Protein AF-A0AAD9QR28-F1 (afdb_monomer)

Solvent-accessible surface area (backbone atoms only — not comparable to full-atom values): 22036 Å² total; per-residue (Å²): 135,86,87,84,89,75,86,70,90,78,75,72,79,78,80,79,74,84,80,76,89,77,81,82,73,79,77,86,75,88,69,60,86,64,62,64,71,47,53,92,43,94,62,74,85,46,69,66,54,46,49,54,50,51,54,49,52,53,50,51,53,52,48,52,52,60,60,46,40,67,64,46,63,80,46,44,79,82,43,45,83,61,51,32,71,72,47,47,54,46,50,54,53,38,49,56,39,51,53,55,40,52,51,45,51,49,56,51,53,61,69,71,48,88,70,91,67,94,70,94,48,70,69,62,51,49,52,53,49,51,52,42,53,51,50,42,52,53,38,52,53,48,44,56,49,41,52,52,52,46,54,51,47,39,68,76,35,58,69,36,44,48,57,56,73,69,42,90,68,84,54,56,69,69,57,49,52,51,51,52,51,51,52,51,46,52,54,54,51,51,50,53,68,33,39,49,75,66,55,50,50,51,36,52,51,51,52,51,51,48,52,54,50,49,53,52,51,49,55,53,48,51,54,50,51,50,54,50,50,53,52,49,53,53,50,51,52,53,49,54,52,52,54,50,52,50,50,53,50,50,53,52,53,50,52,53,51,50,53,53,50,52,51,52,54,48,50,54,49,52,52,50,54,51,51,51,52,51,50,52,53,50,50,54,51,52,52,51,50,52,50,50,52,52,51,54,50,49,52,52,51,52,51,51,52,50,53,52,51,50,53,52,48,52,51,48,49,54,52,50,52,51,53,53,50,51,52,52,50,52,52,54,50,51,55,47,53,52,50,55,51,50,51,52,51,50,51,52,51,52,52,51,50,53,50,52,55,48,53,54,56,57,61,62,69,71,75,79,83,84,87,92,88,86,82,88,86,79,87,86,89,131

Mean predicted aligned error: 18.77 Å

Sequence (382 aa):
MAPIDSPRPSDILLRSGKQSPQHSQHRKGGLDPCKVLDPKRKTLQSLDAERIMTVFQEAVKRLEITTVLPKVLETLPRFSVVLGQELMTHMERHLRLQDRFTEVTSDLNTLVRPQKDESNQPELEQLREDMLKHRATIIAQGIKNSLRDILRCFKKNPKSTEAILSSNLMRNVENSLLMESLTSLITMMRERLLTTSFEQHEKMTYLSDVIKREKKTHSAKEKLQQKYNEAIQGKEAELLQKLTLEKQRKTLTEALKQTSLDSKVFKTRVTSYHEDILGCRKKIKEDRIKHRENETHLRKTDKAELAKLQALFEILEKQYNAIMEERRLQEEENARRQREEQEQTNAVTTIQAAWRAYQFRKAMAKKVKKDKKAEKKGKENK

Nearest PDB structures (foldseek):
  8to0-assembly1_F  TM=2.184E-01  e=8.699E+00  Mus musculus
  8to0-assembly1_E  TM=2.146E-01  e=8.699E+00  Mus musculus
  3ja6-assembly1_I  TM=2.064E-01  e=9.685E+00  Escherichia coli

Secondary structure (DSSP, 8-state):
-----PPPTTSGGGS-----------------TTTTTS-S-SS---HHHHHHHHHHHHHHHHHHHHHHHHHHHHTGGGGHHHHHHHHHHHHHHHHHHHHHHHHHHHHHHHHHS--------HHHHHHHHHHHHHHHHHHHHHHHHHHHHHHHHHHH-HHHHHHHHHS-----HHHHHHHHHHHHHHHHHHHHHHS-HHHHHHHHHHHHHHHHHHHHHHHHHHHHHHHHHHHHHHHHHHHHHHHHHHHHHHHHHHHHHHHHHHHHHHHHHHHHHHHHHHHHHHHHHHHHHHHHHHHHHHHHHHHHHHHHHHHHHHHHHHHHHHHHHHHHHHHHHHHHHHHHHHHHHHHHHHHHHHHHHHHHHHHHGGGSS-------------

Foldseek 3Di:
DDDDDDDDPPPPPPPDDDDDDPDPPDPPDDDPLCVLVFQPDPDQPDPVLVVVLVVLVLVLLLLLCVQLLVLCLVVVVVCDVLCDDQLSVLSVQLVVLVVVLVVLVVVLVVLVPDDPDPDPDVVVSVVVNVVSVVVNVVSVVVNVVSSVVNSVSCVVRVSSSCVSSPPPRDGDPVSVVVSVVSVVVSVVSSRVSSHDPVSVVSNVVSVVVVVVVVVVVVVVVVVVVVVVVVVVVVVVVVVVVVVVVVVVVVVVVVVVVVVVVVVVVVVVVVVVVVVVVVVVVVVVVVVVVVVVVVVVVVVVVVVVVVVVVVVVVVVVVVVVVVVVVVVVVVVVVVVVVVVVVVVVVVVVVVVVVVVVVVVVVVVVVVPPDDDDDDDDDDDDDD

Organism: Acropora cervicornis (NCBI:txid6130)

InterPro domains:
  IPR000048 IQ motif, EF-hand binding site [PF00612] (346-363)
  IPR042815 Dynein regulatory complex protein 10 [PTHR31598] (27-301)
  IPR060661 DRC9/10, N-terminal domain [PF27661] (48-196)

Radius of gyration: 90.08 Å; Cα contacts (8 Å, |Δi|>4): 93; chains: 1; bounding box: 133×57×273 Å

Structure (mmCIF, N/CA/C/O backbone):
data_AF-A0AAD9QR28-F1
#
_entry.id   AF-A0AAD9QR28-F1
#
loop_
_atom_site.group_PDB
_atom_site.id
_atom_site.type_symbol
_atom_site.label_atom_id
_atom_site.label_alt_id
_atom_site.label_comp_id
_atom_site.label_asym_id
_atom_site.label_entity_id
_atom_site.label_seq_id
_atom_site.pdbx_PDB_ins_code
_atom_site.Cartn_x
_atom_site.Cartn_y
_atom_site.Cartn_z
_atom_site.occupancy
_atom_site.B_iso_or_equiv
_atom_site.auth_seq_id
_atom_site.auth_comp_id
_atom_site.auth_asym_id
_atom_site.auth_atom_id
_atom_site.pdbx_PDB_model_num
ATOM 1 N N . MET A 1 1 ? -19.167 -38.855 12.439 1.00 39.34 1 MET A N 1
ATOM 2 C CA . MET A 1 1 ? -18.350 -37.782 11.835 1.00 39.34 1 MET A CA 1
ATOM 3 C C . MET A 1 1 ? -19.256 -36.978 10.914 1.00 39.34 1 MET A C 1
ATOM 5 O O . MET A 1 1 ? -19.993 -37.581 10.148 1.00 39.34 1 MET A O 1
ATOM 9 N N . ALA A 1 2 ? -19.271 -35.658 11.109 1.00 41.88 2 ALA A N 1
ATOM 10 C CA . ALA A 1 2 ? -19.969 -34.625 10.329 1.00 41.88 2 ALA A CA 1
ATOM 11 C C . ALA A 1 2 ? -19.434 -34.557 8.864 1.00 41.88 2 ALA A C 1
ATOM 13 O O . ALA A 1 2 ? -18.414 -35.209 8.624 1.00 41.88 2 ALA A O 1
ATOM 14 N N . PRO A 1 3 ? -20.003 -33.767 7.916 1.00 45.94 3 PRO A N 1
ATOM 15 C CA . PRO A 1 3 ? -20.915 -32.637 8.142 1.00 45.94 3 PRO A CA 1
ATOM 16 C C . PRO A 1 3 ? -22.126 -32.493 7.194 1.00 45.94 3 PRO A C 1
ATOM 18 O O . PRO A 1 3 ? -22.101 -32.855 6.023 1.00 45.94 3 PRO A O 1
ATOM 21 N N . ILE A 1 4 ? -23.177 -31.872 7.736 1.00 47.47 4 ILE A N 1
ATOM 22 C CA . ILE A 1 4 ? -24.288 -31.249 7.011 1.00 47.47 4 ILE A CA 1
ATOM 23 C C . ILE A 1 4 ? -24.060 -29.740 7.142 1.00 47.47 4 ILE A C 1
ATOM 25 O O . ILE A 1 4 ? -24.251 -29.186 8.224 1.00 47.47 4 ILE A O 1
ATOM 29 N N . ASP A 1 5 ? -23.606 -29.096 6.068 1.00 46.78 5 ASP A N 1
ATOM 30 C CA . ASP A 1 5 ? -23.518 -27.637 5.979 1.00 46.78 5 ASP A CA 1
ATOM 31 C C . ASP A 1 5 ? -24.856 -27.089 5.472 1.00 46.78 5 ASP A C 1
ATOM 33 O O . ASP A 1 5 ? -25.152 -27.086 4.277 1.00 46.78 5 ASP A O 1
ATOM 37 N N . SER A 1 6 ? -25.683 -26.633 6.409 1.00 52.75 6 SER A N 1
ATOM 38 C CA . SER A 1 6 ? -26.809 -25.746 6.115 1.00 52.75 6 SER A CA 1
ATOM 39 C C . SER A 1 6 ? -26.297 -24.301 6.002 1.00 52.75 6 SER A C 1
ATOM 41 O O . SER A 1 6 ? -25.536 -23.867 6.874 1.00 52.75 6 SER A O 1
ATOM 43 N N . PRO A 1 7 ? -26.714 -23.513 4.992 1.00 44.16 7 PRO A N 1
ATOM 44 C CA . PRO A 1 7 ? -26.247 -22.140 4.833 1.00 44.16 7 PRO A CA 1
ATOM 45 C C . PRO A 1 7 ? -26.741 -21.233 5.969 1.00 44.16 7 PRO A C 1
ATOM 47 O O . PRO A 1 7 ? -27.879 -21.341 6.432 1.00 44.16 7 PRO A O 1
ATOM 50 N N . ARG A 1 8 ? -25.872 -20.319 6.418 1.00 47.12 8 ARG A N 1
ATOM 51 C CA . ARG A 1 8 ? -26.146 -19.365 7.505 1.00 47.12 8 ARG A CA 1
ATOM 52 C C . ARG A 1 8 ? -27.171 -18.294 7.080 1.00 47.12 8 ARG A C 1
ATOM 54 O O . ARG A 1 8 ? -27.174 -17.885 5.922 1.00 47.12 8 ARG A O 1
ATOM 61 N N . PRO A 1 9 ? -27.976 -17.733 8.007 1.00 43.53 9 PRO A N 1
ATOM 62 C CA . PRO A 1 9 ? -29.034 -16.756 7.700 1.00 43.53 9 PRO A CA 1
ATOM 63 C C . PRO A 1 9 ? -28.541 -15.346 7.317 1.00 43.53 9 PRO A C 1
ATOM 65 O O . PRO A 1 9 ? -29.327 -14.401 7.313 1.00 43.53 9 PRO A O 1
ATOM 68 N N . SER A 1 10 ? -27.249 -15.170 7.035 1.00 45.41 10 SER A N 1
ATOM 69 C CA . SER A 1 10 ? -26.638 -13.878 6.700 1.00 45.41 10 SER A CA 1
ATOM 70 C C . SER A 1 10 ? -26.741 -13.506 5.215 1.00 45.41 10 SER A C 1
ATOM 72 O O . SER A 1 10 ? -26.551 -12.340 4.880 1.00 45.41 10 SER A O 1
ATOM 74 N N . ASP A 1 11 ? -27.117 -14.443 4.339 1.00 43.69 11 ASP A N 1
ATOM 75 C CA . ASP A 1 11 ? -27.087 -14.228 2.881 1.00 43.69 11 ASP A CA 1
ATOM 76 C C . ASP A 1 11 ? -28.424 -13.754 2.280 1.00 43.69 11 ASP A C 1
ATOM 78 O O . ASP A 1 11 ? -28.517 -13.463 1.088 1.00 43.69 11 ASP A O 1
ATOM 82 N N . ILE A 1 12 ? -29.478 -13.619 3.092 1.00 44.47 12 ILE A N 1
ATOM 83 C CA . ILE A 1 12 ? -30.834 -13.305 2.599 1.00 44.47 12 ILE A CA 1
ATOM 84 C C . ILE A 1 12 ? -31.119 -11.788 2.542 1.00 44.47 12 ILE A C 1
ATOM 86 O O . ILE A 1 12 ? -32.070 -11.363 1.887 1.00 44.47 12 ILE A O 1
ATOM 90 N N . LEU A 1 13 ? -30.274 -10.930 3.126 1.00 42.03 13 LEU A N 1
ATOM 91 C CA . LEU A 1 13 ? -30.538 -9.481 3.202 1.00 42.03 13 LEU A CA 1
ATOM 92 C C . LEU A 1 13 ? -29.828 -8.611 2.149 1.00 42.03 13 LEU A C 1
ATOM 94 O O . LEU A 1 13 ? -29.858 -7.388 2.251 1.00 42.03 13 LEU A O 1
ATOM 98 N N . LEU A 1 14 ? -29.255 -9.199 1.094 1.00 45.19 14 LEU A N 1
ATOM 99 C CA . LEU A 1 14 ? -28.677 -8.439 -0.030 1.00 45.19 14 LEU A CA 1
ATOM 100 C C . LEU A 1 14 ? -29.585 -8.346 -1.271 1.00 45.19 14 LEU A C 1
ATOM 102 O O . LEU A 1 14 ? -29.192 -7.747 -2.270 1.00 45.19 14 LEU A O 1
ATOM 106 N N . ARG A 1 15 ? -30.817 -8.879 -1.230 1.00 42.03 15 ARG A N 1
ATOM 107 C CA . ARG A 1 15 ? -31.704 -8.950 -2.412 1.00 42.03 15 ARG A CA 1
ATOM 108 C C . ARG A 1 15 ? -32.890 -7.977 -2.421 1.00 42.03 15 ARG A C 1
ATOM 110 O O . ARG A 1 15 ? -33.862 -8.204 -3.136 1.00 42.03 15 ARG A O 1
ATOM 117 N N . SER A 1 16 ? -32.836 -6.875 -1.677 1.00 40.41 16 SER A N 1
ATOM 118 C CA . SER A 1 16 ? -33.898 -5.857 -1.741 1.00 40.41 16 SER A CA 1
ATOM 119 C C . SER A 1 16 ? -33.384 -4.427 -1.584 1.00 40.41 16 SER A C 1
ATOM 121 O O . SER A 1 16 ? -33.884 -3.653 -0.772 1.00 40.41 16 SER A O 1
ATOM 123 N N . GLY A 1 17 ? -32.387 -4.057 -2.385 1.00 32.22 17 GLY A N 1
ATOM 124 C CA . GLY A 1 17 ? -32.052 -2.659 -2.643 1.00 32.22 17 GLY A CA 1
ATOM 125 C C . GLY A 1 17 ? -32.586 -2.253 -4.011 1.00 32.22 17 GLY A C 1
ATOM 126 O O . GLY A 1 17 ? -31.982 -2.590 -5.025 1.00 32.22 17 GLY A O 1
ATOM 127 N N . LYS A 1 18 ? -33.724 -1.549 -4.052 1.00 40.25 18 LYS A N 1
ATOM 128 C CA . LYS A 1 18 ? -34.204 -0.858 -5.258 1.00 40.25 18 LYS A CA 1
ATOM 129 C C . LYS A 1 18 ? -33.091 0.073 -5.749 1.00 40.25 18 LYS A C 1
ATOM 131 O O . LYS A 1 18 ? -32.771 1.054 -5.083 1.00 40.25 18 LYS A O 1
ATOM 136 N N . GLN A 1 19 ? -32.497 -0.245 -6.895 1.00 34.84 19 GLN A N 1
ATOM 137 C CA . GLN A 1 19 ? -31.575 0.647 -7.588 1.00 34.84 19 GLN A CA 1
ATOM 138 C C . GLN A 1 19 ? -32.382 1.824 -8.144 1.00 34.84 19 GLN A C 1
ATOM 140 O O . GLN A 1 19 ? -33.109 1.684 -9.126 1.00 34.84 19 GLN A O 1
ATOM 145 N N . SER A 1 20 ? -32.284 2.981 -7.491 1.00 31.11 20 SER A N 1
ATOM 146 C CA . SER A 1 20 ? -32.726 4.247 -8.074 1.00 31.11 20 SER A CA 1
ATOM 147 C C . SER A 1 20 ? -31.787 4.619 -9.230 1.00 31.11 20 SER A C 1
ATOM 149 O O . SER A 1 20 ? -30.568 4.617 -9.039 1.00 31.11 20 SER A O 1
ATOM 151 N N . PRO A 1 21 ? -32.309 4.956 -10.421 1.00 38.62 21 PRO A N 1
ATOM 152 C CA . PRO A 1 21 ? -31.491 5.246 -11.589 1.00 38.62 21 PRO A CA 1
ATOM 153 C C . PRO A 1 21 ? -30.964 6.680 -11.499 1.00 38.62 21 PRO A C 1
ATOM 155 O O . PRO A 1 21 ? -31.633 7.628 -11.903 1.00 38.62 21 PRO A O 1
ATOM 158 N N . GLN A 1 22 ? -29.754 6.864 -10.969 1.00 35.91 22 GLN A N 1
ATOM 159 C CA . GLN A 1 22 ? -29.045 8.135 -11.107 1.00 35.91 22 GLN A CA 1
ATOM 160 C C . GLN A 1 22 ? -28.063 8.080 -12.278 1.00 35.91 22 GLN A C 1
ATOM 162 O O . GLN A 1 22 ? -26.954 7.571 -12.185 1.00 35.91 22 GLN A O 1
ATOM 167 N N . HIS A 1 23 ? -28.536 8.639 -13.392 1.00 39.50 23 HIS A N 1
ATOM 168 C CA . HIS A 1 23 ? -27.782 9.520 -14.280 1.00 39.50 23 HIS A CA 1
ATOM 169 C C . HIS A 1 23 ? -26.353 9.090 -14.666 1.00 39.50 23 HIS A C 1
ATOM 171 O O . HIS A 1 23 ? -25.390 9.835 -14.507 1.00 39.50 23 HIS A O 1
ATOM 177 N N . SER A 1 24 ? -26.221 7.954 -15.353 1.00 38.16 24 SER A N 1
ATOM 178 C CA . SER A 1 24 ? -25.142 7.795 -16.335 1.00 38.16 24 SER A CA 1
ATOM 179 C C . SER A 1 24 ? -25.567 8.478 -17.641 1.00 38.16 24 SER A C 1
ATOM 181 O O . SER A 1 24 ? -25.955 7.824 -18.612 1.00 38.16 24 SER A O 1
ATOM 183 N N . GLN A 1 25 ? -25.564 9.816 -17.667 1.00 39.25 25 GLN A N 1
ATOM 184 C CA . GLN A 1 25 ? -25.655 10.508 -18.950 1.00 39.25 25 GLN A CA 1
ATOM 185 C C . GLN A 1 25 ? -24.416 10.167 -19.773 1.00 39.25 25 GLN A C 1
ATOM 187 O O . GLN A 1 25 ? -23.284 10.478 -19.409 1.00 39.25 25 GLN A O 1
ATOM 192 N N . HIS A 1 26 ? -24.683 9.493 -20.887 1.00 40.44 26 HIS A N 1
ATOM 193 C CA . HIS A 1 26 ? -23.817 9.336 -22.038 1.00 40.44 26 HIS A CA 1
ATOM 194 C C . HIS A 1 26 ? -22.796 10.470 -22.200 1.00 40.44 26 HIS A C 1
ATOM 196 O O . HIS A 1 26 ? -23.153 11.591 -22.554 1.00 40.44 26 HIS A O 1
ATOM 202 N N . ARG A 1 27 ? -21.507 10.129 -22.136 1.00 40.72 27 ARG A N 1
ATOM 203 C CA . ARG A 1 27 ? -20.563 10.677 -23.113 1.00 40.72 27 ARG A CA 1
ATOM 204 C C . ARG A 1 27 ? -20.396 9.649 -24.222 1.00 40.72 27 ARG A C 1
ATOM 206 O O . ARG A 1 27 ? -19.624 8.703 -24.113 1.00 40.72 27 ARG A O 1
ATOM 213 N N . LYS A 1 28 ? -21.195 9.823 -25.276 1.00 44.66 28 LYS A N 1
ATOM 214 C CA . LYS A 1 28 ? -20.945 9.232 -26.593 1.00 44.66 28 LYS A CA 1
ATOM 215 C C . LYS A 1 28 ? -19.626 9.814 -27.110 1.00 44.66 28 LYS A C 1
ATOM 217 O O . LYS A 1 28 ? -19.490 11.030 -27.185 1.00 44.66 28 LYS A O 1
ATOM 222 N N . GLY A 1 29 ? -18.673 8.940 -27.416 1.00 41.12 29 GLY A N 1
ATOM 223 C CA . GLY A 1 29 ? -17.323 9.299 -27.861 1.00 41.12 29 GLY A CA 1
ATOM 224 C C . GLY A 1 29 ? -16.275 8.399 -27.217 1.00 41.12 29 GLY A C 1
ATOM 225 O O . GLY A 1 29 ? -15.394 8.882 -26.515 1.00 41.12 29 GLY A O 1
ATOM 226 N N . GLY A 1 30 ? -16.422 7.082 -27.387 1.00 45.72 30 GLY A N 1
ATOM 227 C CA . GLY A 1 30 ? -15.502 6.077 -26.861 1.00 45.72 30 GLY A CA 1
ATOM 228 C C . GLY A 1 30 ? -14.180 6.080 -27.622 1.00 45.72 30 GLY A C 1
ATOM 229 O O . GLY A 1 30 ? -13.942 5.216 -28.460 1.00 45.72 30 GLY A O 1
ATOM 230 N N . LEU A 1 31 ? -13.324 7.056 -27.339 1.00 56.25 31 LEU A N 1
ATOM 231 C CA . LEU A 1 31 ? -11.892 6.867 -27.500 1.00 56.25 31 LEU A CA 1
ATOM 232 C C . LEU A 1 31 ? -11.405 6.182 -26.226 1.00 56.25 31 LEU A C 1
ATOM 234 O O . LEU A 1 31 ? -11.636 6.665 -25.120 1.00 56.25 31 LEU A O 1
ATOM 238 N N . ASP A 1 32 ? -10.808 5.011 -26.406 1.00 64.75 32 ASP A N 1
ATOM 239 C CA . ASP A 1 32 ? -10.147 4.256 -25.348 1.00 64.75 32 ASP A CA 1
ATOM 240 C C . ASP A 1 32 ? -9.206 5.198 -24.563 1.00 64.75 32 ASP A C 1
ATOM 242 O O . ASP A 1 32 ? -8.365 5.853 -25.192 1.00 64.75 32 ASP A O 1
ATOM 246 N N . PRO A 1 33 ? -9.355 5.320 -23.229 1.00 63.62 33 PRO A N 1
ATOM 247 C CA . PRO A 1 33 ? -8.593 6.254 -22.399 1.00 63.62 33 PRO A CA 1
ATOM 248 C C . PRO A 1 33 ? -7.074 6.161 -22.570 1.00 63.62 33 PRO A C 1
ATOM 250 O O . PRO A 1 33 ? -6.376 7.143 -22.312 1.00 63.62 33 PRO A O 1
ATOM 253 N N . CYS A 1 34 ? -6.569 5.002 -22.999 1.00 65.62 34 CYS A N 1
ATOM 254 C CA . CYS A 1 34 ? -5.149 4.762 -23.236 1.00 65.62 34 CYS A CA 1
ATOM 255 C C . CYS A 1 34 ? -4.693 5.175 -24.644 1.00 65.62 34 CYS A C 1
ATOM 257 O O . CYS A 1 34 ? -3.547 5.580 -24.806 1.00 65.62 34 CYS A O 1
ATOM 259 N N . LYS A 1 35 ? -5.587 5.205 -25.645 1.00 74.81 35 LYS A N 1
ATOM 260 C CA . LYS A 1 35 ? -5.240 5.582 -27.032 1.00 74.81 35 LYS A CA 1
ATOM 261 C C . LYS A 1 35 ? -4.819 7.042 -27.189 1.00 74.81 35 LYS A C 1
ATOM 263 O O . LYS A 1 35 ? -4.197 7.389 -28.185 1.00 74.81 35 LYS A O 1
ATOM 268 N N . VAL A 1 36 ? -5.157 7.902 -26.226 1.00 76.12 36 VAL A N 1
ATOM 269 C CA . VAL A 1 36 ? -4.686 9.299 -26.180 1.00 76.12 36 VAL A CA 1
ATOM 270 C C . VAL A 1 36 ? -3.180 9.365 -25.888 1.00 76.12 36 VAL A C 1
ATOM 272 O O . VAL A 1 36 ? -2.519 10.323 -26.281 1.00 76.12 36 VAL A O 1
ATOM 275 N N . LEU A 1 37 ? -2.630 8.346 -25.218 1.00 79.06 37 LEU A N 1
ATOM 276 C CA . LEU A 1 37 ? -1.218 8.267 -24.845 1.00 79.06 37 LEU A CA 1
ATOM 277 C C . LEU A 1 37 ? -0.352 7.605 -25.915 1.00 79.06 37 LEU A C 1
ATOM 279 O O . LEU A 1 37 ? 0.859 7.807 -25.908 1.00 79.06 37 LEU A O 1
ATOM 283 N N . ASP A 1 38 ? -0.945 6.884 -26.859 1.00 83.00 38 ASP A N 1
ATOM 284 C CA . ASP A 1 38 ? -0.205 6.289 -27.964 1.00 83.00 38 ASP A CA 1
ATOM 285 C C . ASP A 1 38 ? 0.135 7.345 -29.029 1.00 83.00 38 ASP A C 1
ATOM 287 O O . ASP A 1 38 ? -0.660 8.255 -29.293 1.00 83.00 38 ASP A O 1
ATOM 291 N N . PRO A 1 39 ? 1.311 7.264 -29.677 1.00 83.12 39 PRO A N 1
ATOM 292 C CA . PRO A 1 39 ? 1.574 8.054 -30.872 1.00 83.12 39 PRO A CA 1
ATOM 293 C C . PRO A 1 39 ? 0.496 7.786 -31.930 1.00 83.12 39 PRO A C 1
ATOM 295 O O . PRO A 1 39 ? 0.204 6.634 -32.261 1.00 83.12 39 PRO A O 1
ATOM 298 N N . LYS A 1 40 ? -0.073 8.846 -32.518 1.00 82.81 40 LYS A N 1
ATOM 299 C CA . LYS A 1 40 ? -1.102 8.699 -33.567 1.00 82.81 40 LYS A CA 1
ATOM 300 C C . LYS A 1 40 ? -0.520 8.054 -34.832 1.00 82.81 40 LYS A C 1
ATOM 302 O O . LYS A 1 40 ? -1.234 7.404 -35.597 1.00 82.81 40 LYS A O 1
ATOM 307 N N . ARG A 1 41 ? 0.789 8.223 -35.052 1.00 83.94 41 ARG A N 1
ATOM 308 C CA . ARG A 1 41 ? 1.546 7.660 -36.177 1.00 83.94 41 ARG A CA 1
ATOM 309 C C . ARG A 1 41 ? 2.248 6.371 -35.761 1.00 83.94 41 ARG A C 1
ATOM 311 O O . ARG A 1 41 ? 2.853 6.303 -34.698 1.00 83.94 41 ARG A O 1
ATOM 318 N N . LYS A 1 42 ? 2.230 5.364 -36.639 1.00 84.31 42 LYS A N 1
ATOM 319 C CA . LYS A 1 42 ? 2.916 4.072 -36.421 1.00 84.31 42 LYS A CA 1
ATOM 320 C C . LYS A 1 42 ? 4.276 3.973 -37.120 1.00 84.31 42 LYS A C 1
ATOM 322 O O . LYS A 1 42 ? 5.087 3.111 -36.774 1.00 84.31 42 LYS A O 1
ATOM 327 N N . THR A 1 43 ? 4.521 4.843 -38.097 1.00 84.50 43 THR A N 1
ATOM 328 C CA . THR A 1 43 ? 5.736 4.873 -38.915 1.00 84.50 43 THR A CA 1
ATOM 329 C C . THR A 1 43 ? 6.379 6.254 -38.881 1.00 84.50 43 THR A C 1
ATOM 331 O O . THR A 1 43 ? 5.697 7.278 -38.776 1.00 84.50 43 THR A O 1
ATOM 334 N N . LEU A 1 44 ? 7.711 6.270 -38.940 1.00 86.12 44 LEU A N 1
ATOM 335 C CA . LEU A 1 44 ? 8.485 7.496 -39.082 1.00 86.12 44 LEU A CA 1
ATOM 336 C C . LEU A 1 44 ? 8.279 8.001 -40.515 1.00 86.12 44 LEU A C 1
ATOM 338 O O . LEU A 1 44 ? 8.366 7.222 -41.450 1.00 86.12 44 LEU A O 1
ATOM 342 N N . GLN A 1 45 ? 7.927 9.275 -40.678 1.00 83.81 45 GLN A N 1
ATOM 343 C CA . GLN A 1 45 ? 7.739 9.894 -42.003 1.00 83.81 45 GLN A CA 1
ATOM 344 C C . GLN A 1 45 ? 8.860 10.880 -42.350 1.00 83.81 45 GLN A C 1
ATOM 346 O O . GLN A 1 45 ? 8.967 11.328 -43.486 1.00 83.81 45 GLN A O 1
ATOM 351 N N . SER A 1 46 ? 9.673 11.256 -41.360 1.00 88.25 46 SER A N 1
ATOM 352 C CA . SER A 1 46 ? 10.823 12.133 -41.555 1.00 88.25 46 SER A CA 1
ATOM 353 C C . SER A 1 46 ? 12.057 11.294 -41.858 1.00 88.25 46 SER A C 1
ATOM 355 O O . SER A 1 46 ? 12.415 10.420 -41.066 1.00 88.25 46 SER A O 1
ATOM 357 N N . LEU A 1 47 ? 12.737 11.618 -42.961 1.00 89.94 47 LEU A N 1
ATOM 358 C CA . LEU A 1 47 ? 14.005 10.992 -43.340 1.00 89.94 47 LEU A CA 1
ATOM 359 C C . LEU A 1 47 ? 15.066 11.145 -42.243 1.00 89.94 47 LEU A C 1
ATOM 361 O O . LEU A 1 47 ? 15.848 10.227 -42.011 1.00 89.94 47 LEU A O 1
ATOM 365 N N . ASP A 1 48 ? 15.079 12.271 -41.527 1.00 89.62 48 ASP A N 1
ATOM 366 C CA . ASP A 1 48 ? 16.021 12.482 -40.425 1.00 89.62 48 ASP A CA 1
ATOM 367 C C . ASP A 1 48 ? 15.697 11.583 -39.230 1.00 89.62 48 ASP A C 1
ATOM 369 O O . ASP A 1 48 ? 16.598 10.995 -38.636 1.00 89.62 48 ASP A O 1
ATOM 373 N N . ALA A 1 49 ? 14.412 11.396 -38.916 1.00 90.12 49 ALA A N 1
ATOM 374 C CA . ALA A 1 49 ? 13.990 10.489 -37.851 1.00 90.12 49 ALA A CA 1
ATOM 375 C C . ALA A 1 49 ? 14.314 9.023 -38.188 1.00 90.12 49 ALA A C 1
ATOM 377 O O . ALA A 1 49 ? 14.796 8.283 -37.328 1.00 90.12 49 ALA A O 1
ATOM 378 N N . GLU A 1 50 ? 14.103 8.612 -39.441 1.00 91.50 50 GLU A N 1
ATOM 379 C CA . GLU A 1 50 ? 14.492 7.286 -39.933 1.00 91.50 50 GLU A CA 1
ATOM 380 C C . GLU A 1 50 ? 16.009 7.075 -39.868 1.00 91.50 50 GLU A C 1
ATOM 382 O O . GLU A 1 50 ? 16.465 6.027 -39.406 1.00 91.50 50 GLU A O 1
ATOM 387 N N . ARG A 1 51 ? 16.803 8.079 -40.265 1.00 93.75 51 ARG A N 1
ATOM 388 C CA . ARG A 1 51 ? 18.271 8.042 -40.173 1.00 93.75 51 ARG A CA 1
ATOM 389 C C . ARG A 1 51 ? 18.742 7.921 -38.729 1.00 93.75 51 ARG A C 1
ATOM 391 O O . ARG A 1 51 ? 19.558 7.048 -38.445 1.00 93.75 51 ARG A O 1
ATOM 398 N N . ILE A 1 52 ? 18.212 8.743 -37.820 1.00 93.25 52 ILE A N 1
ATOM 399 C CA . ILE A 1 52 ? 18.538 8.693 -36.386 1.00 93.25 52 ILE A CA 1
ATOM 400 C C . ILE A 1 52 ? 18.244 7.298 -35.826 1.00 93.25 52 ILE A C 1
ATOM 402 O O . ILE A 1 52 ? 19.111 6.695 -35.192 1.00 93.25 52 ILE A O 1
ATOM 406 N N . MET A 1 53 ? 17.054 6.757 -36.102 1.00 93.31 53 MET A N 1
ATOM 407 C CA . MET A 1 53 ? 16.658 5.433 -35.624 1.00 93.31 53 MET A CA 1
ATOM 408 C C . MET A 1 53 ? 17.551 4.327 -36.196 1.00 93.31 53 MET A C 1
ATOM 410 O O . MET A 1 53 ? 18.019 3.470 -35.452 1.00 93.31 53 MET A O 1
ATOM 414 N N . THR A 1 54 ? 17.846 4.374 -37.496 1.00 93.94 54 THR A N 1
ATOM 415 C CA . THR A 1 54 ? 18.685 3.373 -38.172 1.00 93.94 54 THR A CA 1
ATOM 416 C C . THR A 1 54 ? 20.117 3.387 -37.640 1.00 93.94 54 THR A C 1
ATOM 418 O O . THR A 1 54 ? 20.677 2.331 -37.350 1.00 93.94 54 THR A O 1
ATOM 421 N N . VAL A 1 55 ? 20.714 4.573 -37.473 1.00 94.25 55 VAL A N 1
ATOM 422 C CA . VAL A 1 55 ? 22.067 4.718 -36.912 1.00 94.25 55 VAL A CA 1
ATOM 423 C C . VAL A 1 55 ? 22.110 4.199 -35.478 1.00 94.25 55 VAL A C 1
ATOM 425 O O . VAL A 1 55 ? 23.048 3.489 -35.117 1.00 94.25 55 VAL A O 1
ATOM 428 N N . PHE A 1 56 ? 21.091 4.509 -34.674 1.00 93.88 56 PHE A N 1
ATOM 429 C CA . PHE A 1 56 ? 21.026 4.062 -33.288 1.00 93.88 56 PHE A CA 1
ATOM 430 C C . PHE A 1 56 ? 20.851 2.541 -33.178 1.00 93.88 56 PHE A C 1
ATOM 432 O O . PHE A 1 56 ? 21.601 1.890 -32.456 1.00 93.88 56 PHE A O 1
ATOM 439 N N . GLN A 1 57 ? 19.941 1.948 -33.953 1.00 93.44 57 GLN A N 1
ATOM 440 C CA . GLN A 1 57 ? 19.747 0.495 -33.998 1.00 93.44 57 GLN A CA 1
ATOM 441 C C . GLN A 1 57 ? 21.003 -0.245 -34.477 1.00 93.44 57 GLN A C 1
ATOM 443 O O . GLN A 1 57 ? 21.388 -1.253 -33.889 1.00 93.44 57 GLN A O 1
ATOM 448 N N . GLU A 1 58 ? 21.685 0.270 -35.503 1.00 92.31 58 GLU A N 1
ATOM 449 C CA . GLU A 1 58 ? 22.963 -0.274 -35.973 1.00 92.31 58 GLU A CA 1
ATOM 450 C C . GLU A 1 58 ? 24.054 -0.170 -34.893 1.00 92.31 58 GLU A C 1
ATOM 452 O O . GLU A 1 58 ? 24.846 -1.099 -34.725 1.00 92.31 58 GLU A O 1
ATOM 457 N N . ALA A 1 59 ? 24.101 0.931 -34.136 1.00 92.94 59 ALA A N 1
ATOM 458 C CA . ALA A 1 59 ? 25.044 1.098 -33.032 1.00 92.94 59 ALA A CA 1
ATOM 459 C C . ALA A 1 59 ? 24.779 0.096 -31.897 1.00 92.94 59 ALA A C 1
ATOM 461 O O . ALA A 1 59 ? 25.715 -0.563 -31.442 1.00 92.94 59 ALA A O 1
ATOM 462 N N . VAL A 1 60 ? 23.514 -0.077 -31.497 1.00 92.94 60 VAL A N 1
ATOM 463 C CA . VAL A 1 60 ? 23.112 -1.068 -30.486 1.00 92.94 60 VAL A CA 1
ATOM 464 C C . VAL A 1 60 ? 23.437 -2.484 -30.957 1.00 92.94 60 VAL A C 1
ATOM 466 O O . VAL A 1 60 ? 24.017 -3.249 -30.196 1.00 92.94 60 VAL A O 1
ATOM 469 N N . LYS A 1 61 ? 23.188 -2.820 -32.229 1.00 91.25 61 LYS A N 1
ATOM 470 C CA . LYS A 1 61 ? 23.528 -4.136 -32.795 1.00 91.25 61 LYS A CA 1
ATOM 471 C C . LYS A 1 61 ? 25.035 -4.417 -32.785 1.00 91.25 61 LYS A C 1
ATOM 473 O O . LYS A 1 61 ? 25.461 -5.530 -32.483 1.00 91.25 61 LYS A O 1
ATOM 478 N N . ARG A 1 62 ? 25.872 -3.417 -33.085 1.00 92.44 62 ARG A N 1
ATOM 479 C CA . ARG A 1 62 ? 27.340 -3.548 -32.983 1.00 92.44 62 ARG A CA 1
ATOM 480 C C . ARG A 1 62 ? 27.798 -3.744 -31.548 1.00 92.44 62 ARG A C 1
ATOM 482 O O . ARG A 1 62 ? 28.706 -4.542 -31.308 1.00 92.44 62 ARG A O 1
ATOM 489 N N . LEU A 1 63 ? 27.193 -3.018 -30.611 1.00 91.81 63 LEU A N 1
ATOM 490 C CA . LEU A 1 63 ? 27.486 -3.184 -29.196 1.00 91.81 63 LEU A CA 1
ATOM 491 C C . LEU A 1 63 ? 27.073 -4.576 -28.723 1.00 91.81 63 LEU A C 1
ATOM 493 O O . LEU A 1 63 ? 27.852 -5.239 -28.051 1.00 91.81 63 LEU A O 1
ATOM 497 N N . GLU A 1 64 ? 25.915 -5.059 -29.161 1.00 90.75 64 GLU A N 1
ATOM 498 C CA . GLU A 1 64 ? 25.427 -6.389 -28.826 1.00 90.75 64 GLU A CA 1
ATOM 499 C C . GLU A 1 64 ? 26.435 -7.474 -29.219 1.00 90.75 64 GLU A C 1
ATOM 501 O O . GLU A 1 64 ? 26.860 -8.259 -28.371 1.00 90.75 64 GLU A O 1
ATOM 506 N N . ILE A 1 65 ? 26.915 -7.439 -30.466 1.00 91.19 65 ILE A N 1
ATOM 507 C CA . ILE A 1 65 ? 27.973 -8.338 -30.945 1.00 91.19 65 ILE A CA 1
ATOM 508 C C . ILE A 1 65 ? 29.235 -8.193 -30.086 1.00 91.19 65 ILE A C 1
ATOM 510 O O . ILE A 1 65 ? 29.794 -9.191 -29.639 1.00 91.19 65 ILE A O 1
ATOM 514 N N . THR A 1 66 ? 29.672 -6.959 -29.821 1.00 91.19 66 THR A N 1
ATOM 515 C CA . THR A 1 66 ? 30.902 -6.676 -29.061 1.00 91.19 66 THR A CA 1
ATOM 516 C C . THR A 1 66 ? 30.828 -7.199 -27.623 1.00 91.19 66 THR A C 1
ATOM 518 O O . THR A 1 66 ? 31.820 -7.700 -27.109 1.00 91.19 66 THR A O 1
ATOM 521 N N . THR A 1 67 ? 29.660 -7.134 -26.978 1.00 90.50 67 THR A N 1
ATOM 522 C CA . THR A 1 67 ? 29.473 -7.613 -25.595 1.00 90.50 67 THR A CA 1
ATOM 523 C C . THR A 1 67 ? 29.475 -9.135 -25.472 1.00 90.50 67 THR A C 1
ATOM 525 O O . THR A 1 67 ? 29.850 -9.660 -24.426 1.00 90.50 67 THR A O 1
ATOM 528 N N . VAL A 1 68 ? 29.066 -9.844 -26.528 1.00 89.75 68 VAL A N 1
ATOM 529 C CA . VAL A 1 68 ? 29.042 -11.314 -26.587 1.00 89.75 68 VAL A CA 1
ATOM 530 C C . VAL A 1 68 ? 30.383 -11.872 -27.087 1.00 89.75 68 VAL A C 1
ATOM 532 O O . VAL A 1 68 ? 30.754 -13.000 -26.758 1.00 89.75 68 VAL A O 1
ATOM 535 N N . LEU A 1 69 ? 31.146 -11.062 -27.828 1.00 90.31 69 LEU A N 1
ATOM 536 C CA . LEU A 1 69 ? 32.393 -11.442 -28.488 1.00 90.31 69 LEU A CA 1
ATOM 537 C C . LEU A 1 69 ? 33.429 -12.124 -27.574 1.00 90.31 69 LEU A C 1
ATOM 539 O O . LEU A 1 69 ? 33.943 -13.156 -27.999 1.00 90.31 69 LEU A O 1
ATOM 543 N N . PRO A 1 70 ? 33.723 -11.656 -26.340 1.00 89.88 70 PRO A N 1
ATOM 544 C CA . PRO A 1 70 ? 34.694 -12.332 -25.476 1.00 89.88 70 PRO A CA 1
ATOM 545 C C . PRO A 1 70 ? 34.340 -13.802 -25.229 1.00 89.88 70 PRO A C 1
ATOM 547 O O . PRO A 1 70 ? 35.190 -14.680 -25.352 1.00 89.88 70 PRO A O 1
ATOM 550 N N . LYS A 1 71 ? 33.056 -14.098 -24.989 1.00 88.94 71 LYS A N 1
ATOM 551 C CA . LYS A 1 71 ? 32.607 -15.469 -24.719 1.00 88.94 71 LYS A CA 1
ATOM 552 C C . LYS A 1 71 ? 32.608 -16.352 -25.968 1.00 88.94 71 LYS A C 1
ATOM 554 O O . LYS A 1 71 ? 32.839 -17.560 -25.887 1.00 88.94 71 LYS A O 1
ATOM 559 N N . VAL A 1 72 ? 32.371 -15.746 -27.128 1.00 90.00 72 VAL A N 1
ATOM 560 C CA . VAL A 1 72 ? 32.497 -16.420 -28.427 1.00 90.00 72 VAL A CA 1
ATOM 561 C C . VAL A 1 72 ? 33.951 -16.781 -28.697 1.00 90.00 72 VAL A C 1
ATOM 563 O O . VAL A 1 72 ? 34.212 -17.894 -29.137 1.00 90.00 72 VAL A O 1
ATOM 566 N N . LEU A 1 73 ? 34.892 -15.879 -28.402 1.00 89.94 73 LEU A N 1
ATOM 567 C CA . LEU A 1 73 ? 36.324 -16.117 -28.593 1.00 89.94 73 LEU A CA 1
ATOM 568 C C . LEU A 1 73 ? 36.838 -17.263 -27.708 1.00 89.94 73 LEU A C 1
ATOM 570 O O . LEU A 1 73 ? 37.584 -18.105 -28.198 1.00 89.94 73 LEU A O 1
ATOM 574 N N . GLU A 1 74 ? 36.368 -17.376 -26.460 1.00 88.25 74 GLU A N 1
ATOM 575 C CA . GLU A 1 74 ? 36.686 -18.518 -25.581 1.00 88.25 74 GLU A CA 1
ATOM 576 C C . GLU A 1 74 ? 36.213 -19.871 -26.143 1.00 88.25 74 GLU A C 1
ATOM 578 O O . GLU A 1 74 ? 36.783 -20.916 -25.839 1.00 88.25 74 GLU A O 1
ATOM 583 N N . THR A 1 75 ? 35.153 -19.871 -26.955 1.00 87.94 75 THR A N 1
ATOM 584 C CA . THR A 1 75 ? 34.532 -21.085 -27.508 1.00 87.94 75 THR A CA 1
ATOM 585 C C . THR A 1 75 ? 34.527 -21.086 -29.036 1.00 87.94 75 THR A C 1
ATOM 587 O O . THR A 1 75 ? 33.648 -21.672 -29.670 1.00 87.94 75 THR A O 1
ATOM 590 N N . LEU A 1 76 ? 35.541 -20.460 -29.641 1.00 87.88 76 LEU A N 1
ATOM 591 C CA . LEU A 1 76 ? 35.610 -20.190 -31.078 1.00 87.88 76 LEU A CA 1
ATOM 592 C C . LEU A 1 76 ? 35.405 -21.433 -31.974 1.00 87.88 76 LEU A C 1
ATOM 594 O O . LEU A 1 76 ? 34.625 -21.338 -32.928 1.00 87.88 76 LEU A O 1
ATOM 598 N N . PRO A 1 77 ? 35.981 -22.621 -31.674 1.00 88.44 77 PRO A N 1
ATOM 599 C CA . PRO A 1 77 ? 35.804 -23.809 -32.516 1.00 88.44 77 PRO A CA 1
ATOM 600 C C . PRO A 1 77 ? 34.343 -24.253 -32.667 1.00 88.44 77 PRO A C 1
ATOM 602 O O . PRO A 1 77 ? 33.960 -24.756 -33.725 1.00 88.44 77 PRO A O 1
ATOM 605 N N . ARG A 1 78 ? 33.504 -24.014 -31.646 1.00 88.50 78 ARG A N 1
ATOM 606 C CA . ARG A 1 78 ? 32.075 -24.373 -31.642 1.00 88.50 78 ARG A CA 1
ATOM 607 C C . ARG A 1 78 ? 31.291 -23.649 -32.735 1.00 88.50 78 ARG A C 1
ATOM 609 O O . ARG A 1 78 ? 30.298 -24.176 -33.228 1.00 88.50 78 ARG A O 1
ATOM 616 N N . PHE A 1 79 ? 31.730 -22.451 -33.107 1.00 87.56 79 PHE A N 1
ATOM 617 C CA . PHE A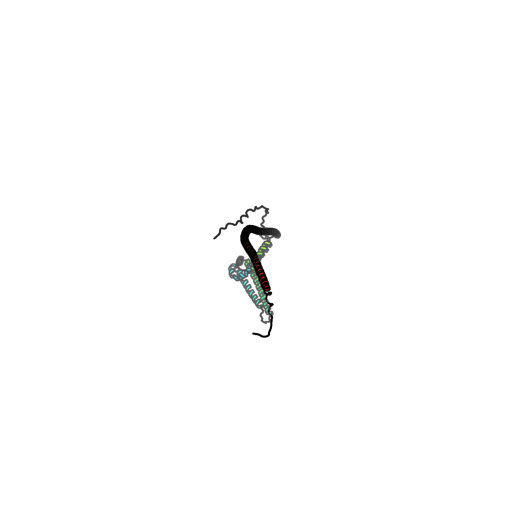 1 79 ? 31.043 -21.602 -34.075 1.00 87.56 79 PHE A CA 1
ATOM 618 C C . PHE A 1 79 ? 31.663 -21.663 -35.478 1.00 87.56 79 PHE A C 1
ATOM 620 O O . PHE A 1 79 ? 31.135 -21.036 -36.389 1.00 87.56 79 PHE A O 1
ATOM 627 N N . SER A 1 80 ? 32.728 -22.444 -35.683 1.00 86.31 80 SER A N 1
ATOM 628 C CA . SER A 1 80 ? 33.501 -22.522 -36.937 1.00 86.31 80 SER A CA 1
ATOM 629 C C . SER A 1 80 ? 32.655 -22.625 -38.212 1.00 86.31 80 SER A C 1
ATOM 631 O O . SER A 1 80 ? 32.850 -21.849 -39.148 1.00 86.31 80 SER A O 1
ATOM 633 N N . VAL A 1 81 ? 31.660 -23.516 -38.225 1.00 87.00 81 VAL A N 1
ATOM 634 C CA . VAL A 1 81 ? 30.747 -23.716 -39.366 1.00 87.00 81 VAL A CA 1
ATOM 635 C C . VAL A 1 81 ? 29.886 -22.481 -39.630 1.00 87.00 81 VAL A C 1
ATOM 637 O O . VAL A 1 81 ? 29.670 -22.099 -40.777 1.00 87.00 81 VAL A O 1
ATOM 640 N N . VAL A 1 82 ? 29.390 -21.847 -38.569 1.00 87.38 82 VAL A N 1
ATOM 641 C CA . VAL A 1 82 ? 28.451 -20.728 -38.673 1.00 87.38 82 VAL A CA 1
ATOM 642 C C . VAL A 1 82 ? 29.168 -19.416 -38.979 1.00 87.38 82 VAL A C 1
ATOM 644 O O . VAL A 1 82 ? 28.617 -18.565 -39.675 1.00 87.38 82 VAL A O 1
ATOM 647 N N . LEU A 1 83 ? 30.394 -19.243 -38.488 1.00 88.19 83 LEU A N 1
ATOM 648 C CA . LEU A 1 83 ? 31.222 -18.069 -38.763 1.00 88.19 83 LEU A CA 1
ATOM 649 C C . LEU A 1 83 ? 31.807 -18.109 -40.179 1.00 88.19 83 LEU A C 1
ATOM 651 O O . LEU A 1 83 ? 31.930 -17.068 -40.822 1.00 88.19 83 LEU A O 1
ATOM 655 N N . GLY A 1 84 ? 32.133 -19.303 -40.675 1.00 90.44 84 GLY A N 1
ATOM 656 C CA . GLY A 1 84 ? 32.826 -19.477 -41.946 1.00 90.44 84 GLY A CA 1
ATOM 657 C C . GLY A 1 84 ? 34.292 -19.027 -41.889 1.00 90.44 84 GLY A C 1
ATOM 658 O O . GLY A 1 84 ? 34.756 -18.425 -40.919 1.00 90.44 84 GLY A O 1
ATOM 659 N N . GLN A 1 85 ? 35.039 -19.317 -42.957 1.00 90.38 85 GLN A N 1
ATOM 660 C CA . GLN A 1 85 ? 36.500 -19.173 -42.975 1.00 90.38 85 GLN A CA 1
ATOM 661 C C . GLN A 1 85 ? 36.991 -17.722 -42.817 1.00 90.38 85 GLN A C 1
ATOM 663 O O . GLN A 1 85 ? 37.958 -17.475 -42.095 1.00 90.38 85 GLN A O 1
ATOM 668 N N . GLU A 1 86 ? 36.336 -16.755 -43.472 1.00 91.19 86 GLU A N 1
ATOM 669 C CA . GLU A 1 86 ? 36.720 -15.331 -43.422 1.00 91.19 86 GLU A CA 1
ATOM 670 C C . GLU A 1 86 ? 36.630 -14.794 -41.985 1.00 91.19 86 GLU A C 1
ATOM 672 O O . GLU A 1 86 ? 37.592 -14.236 -41.456 1.00 91.19 86 GLU A O 1
ATOM 677 N N . LEU A 1 87 ? 35.500 -15.031 -41.312 1.00 92.00 87 LEU A N 1
ATOM 678 C CA . LEU A 1 87 ? 35.272 -14.539 -39.958 1.00 92.00 87 LEU A CA 1
ATOM 679 C C . LEU A 1 87 ? 36.148 -15.273 -38.936 1.00 92.00 87 LEU A C 1
ATOM 681 O O . LEU A 1 87 ? 36.725 -14.615 -38.076 1.00 92.00 87 LEU A O 1
ATOM 685 N N . MET A 1 88 ? 36.328 -16.593 -39.072 1.00 93.00 88 MET A N 1
ATOM 686 C CA . MET A 1 88 ? 37.267 -17.369 -38.247 1.00 93.00 88 MET A CA 1
ATOM 687 C C . MET A 1 88 ? 38.691 -16.807 -38.318 1.00 93.00 88 MET A C 1
ATOM 689 O O . MET A 1 88 ? 39.308 -16.553 -37.285 1.00 93.00 88 MET A O 1
ATOM 693 N N . THR A 1 89 ? 39.176 -16.494 -39.523 1.00 93.81 89 THR A N 1
ATOM 694 C CA . THR A 1 89 ? 40.515 -15.916 -39.725 1.00 93.81 89 THR A CA 1
ATOM 695 C C . THR A 1 89 ? 40.669 -14.568 -39.007 1.00 93.81 89 THR A C 1
ATOM 697 O O . THR A 1 89 ? 41.698 -14.291 -38.381 1.00 93.81 89 THR A O 1
ATOM 700 N N . HIS A 1 90 ? 39.638 -13.718 -39.063 1.00 94.62 90 HIS A N 1
ATOM 701 C CA . HIS A 1 90 ? 39.628 -12.439 -38.352 1.00 94.62 90 HIS A CA 1
ATOM 702 C C . HIS A 1 90 ? 39.569 -12.607 -36.824 1.00 94.62 90 HIS A C 1
ATOM 704 O O . HIS A 1 90 ? 40.258 -11.867 -36.119 1.00 94.62 90 HIS A O 1
ATOM 710 N N . MET A 1 91 ? 38.813 -13.587 -36.316 1.00 94.19 91 MET A N 1
ATOM 711 C CA . MET A 1 91 ? 38.725 -13.911 -34.884 1.00 94.19 91 MET A CA 1
ATOM 712 C C . MET A 1 91 ? 40.055 -14.418 -34.324 1.00 94.19 91 MET A C 1
ATOM 714 O O . MET A 1 91 ? 40.526 -13.915 -33.310 1.00 94.19 91 MET A O 1
ATOM 718 N N . GLU A 1 92 ? 40.714 -15.346 -35.017 1.00 94.38 92 GLU A N 1
ATOM 719 C CA . GLU A 1 92 ? 42.028 -15.867 -34.619 1.00 94.38 92 GLU A CA 1
ATOM 720 C C . GLU A 1 92 ? 43.105 -14.781 -34.645 1.00 94.38 92 GLU A C 1
ATOM 722 O O . GLU A 1 92 ? 43.964 -14.704 -33.767 1.00 94.38 92 GLU A O 1
ATOM 727 N N . ARG A 1 93 ? 43.067 -13.898 -35.652 1.00 95.00 93 ARG A N 1
ATOM 728 C CA . ARG A 1 93 ? 43.958 -12.734 -35.695 1.00 95.00 93 ARG A CA 1
ATOM 729 C C . ARG A 1 93 ? 43.704 -11.790 -34.521 1.00 95.00 93 ARG A C 1
ATOM 731 O O . ARG A 1 93 ? 44.668 -11.247 -33.988 1.00 95.00 93 ARG A O 1
ATOM 738 N N . HIS A 1 94 ? 42.445 -11.576 -34.147 1.00 96.12 94 HIS A N 1
ATOM 739 C CA . HIS A 1 94 ? 42.089 -10.753 -32.996 1.00 96.12 94 HIS A CA 1
ATOM 740 C C . HIS A 1 94 ? 42.590 -11.371 -31.689 1.00 96.12 94 HIS A C 1
ATOM 742 O O . HIS A 1 94 ? 43.202 -10.657 -30.901 1.00 96.12 94 HIS A O 1
ATOM 748 N N . LEU A 1 95 ? 42.435 -12.685 -31.510 1.00 95.25 95 LEU A N 1
ATOM 749 C CA . LEU A 1 95 ? 42.947 -13.407 -30.344 1.00 95.25 95 LEU A CA 1
ATOM 750 C C . LEU A 1 95 ? 44.473 -13.274 -30.227 1.00 95.25 95 LEU A C 1
ATOM 752 O O . LEU A 1 95 ? 44.967 -12.805 -29.211 1.00 95.25 95 LEU A O 1
ATOM 756 N N . ARG A 1 96 ? 45.215 -13.495 -31.322 1.00 95.50 96 ARG A N 1
ATOM 757 C CA . ARG A 1 96 ? 46.677 -13.278 -31.348 1.00 95.50 96 ARG A CA 1
ATOM 758 C C . ARG A 1 96 ? 47.088 -11.852 -30.965 1.00 95.50 96 ARG A C 1
ATOM 760 O O . ARG A 1 96 ? 48.168 -11.643 -30.419 1.00 95.50 96 ARG A O 1
ATOM 767 N N . LEU A 1 97 ? 46.279 -10.847 -31.308 1.00 95.38 97 LEU A N 1
ATOM 768 C CA . LEU A 1 97 ? 46.535 -9.461 -30.906 1.00 95.38 97 LEU A CA 1
ATOM 769 C C . LEU A 1 97 ? 46.235 -9.236 -29.420 1.00 95.38 97 LEU A C 1
ATOM 771 O O . LEU A 1 97 ? 46.975 -8.488 -28.785 1.00 95.38 97 LEU A O 1
ATOM 775 N N . GLN A 1 98 ? 45.190 -9.872 -28.881 1.00 94.44 98 GLN A N 1
ATOM 776 C CA . GLN A 1 98 ? 44.885 -9.857 -27.449 1.00 94.44 98 GLN A CA 1
ATOM 777 C C . GLN A 1 98 ? 46.014 -10.507 -26.645 1.00 94.44 98 GLN A C 1
ATOM 779 O O . GLN A 1 98 ? 46.528 -9.864 -25.735 1.00 94.44 98 GLN A O 1
ATOM 784 N N . ASP A 1 99 ? 46.481 -11.693 -27.043 1.00 95.06 99 ASP A N 1
ATOM 785 C CA . ASP A 1 99 ? 47.575 -12.404 -26.369 1.00 95.06 99 ASP A CA 1
ATOM 786 C C . ASP A 1 99 ? 48.836 -11.530 -26.309 1.00 95.06 99 ASP A C 1
ATOM 788 O O . ASP A 1 99 ? 49.341 -11.210 -25.232 1.00 95.06 99 ASP A O 1
ATOM 792 N N . ARG A 1 100 ? 49.264 -10.982 -27.454 1.00 94.94 100 ARG A N 1
ATOM 793 C CA . ARG A 1 100 ? 50.416 -10.065 -27.521 1.00 94.94 100 ARG A CA 1
ATOM 794 C C . ARG A 1 100 ? 50.234 -8.790 -26.697 1.00 94.94 100 ARG A C 1
ATOM 796 O O . ARG A 1 100 ? 51.219 -8.214 -26.240 1.00 94.94 100 ARG A O 1
ATOM 803 N N . PHE A 1 101 ? 49.005 -8.296 -26.550 1.00 94.69 101 PHE A N 1
ATOM 804 C CA . PHE A 1 101 ? 48.721 -7.136 -25.705 1.00 94.69 101 PHE A CA 1
ATOM 805 C C . PHE A 1 101 ? 48.843 -7.485 -24.221 1.00 94.69 101 PHE A C 1
ATOM 807 O O . PHE A 1 101 ? 49.412 -6.702 -23.457 1.00 94.69 101 PHE A O 1
ATOM 814 N N . THR A 1 102 ? 48.347 -8.660 -23.823 1.00 94.81 102 THR A N 1
ATOM 815 C CA . THR A 1 102 ? 48.478 -9.163 -22.451 1.00 94.81 102 THR A CA 1
ATOM 816 C C . THR A 1 102 ? 49.934 -9.417 -22.075 1.00 94.81 102 THR A C 1
ATOM 818 O O . THR A 1 102 ? 50.339 -9.002 -20.994 1.00 94.81 102 THR A O 1
ATOM 821 N N . GLU A 1 103 ? 50.743 -9.970 -22.986 1.00 94.44 103 GLU A N 1
ATOM 822 C CA . GLU A 1 103 ? 52.195 -10.125 -22.815 1.00 94.44 103 GLU A CA 1
ATOM 823 C C . GLU A 1 103 ? 52.869 -8.776 -22.535 1.00 94.44 103 GLU A C 1
ATOM 825 O O . GLU A 1 103 ? 53.505 -8.599 -21.501 1.00 94.44 103 GLU A O 1
ATOM 830 N N . VAL A 1 104 ? 52.659 -7.780 -23.405 1.00 93.44 104 VAL A N 1
ATOM 831 C CA . VAL A 1 104 ? 53.295 -6.456 -23.264 1.00 93.44 104 VAL A CA 1
ATOM 832 C C . VAL A 1 104 ? 52.832 -5.728 -22.001 1.00 93.44 104 VAL A C 1
ATOM 834 O O . VAL A 1 104 ? 53.610 -5.012 -21.376 1.00 93.44 104 VAL A O 1
ATOM 837 N N . THR A 1 105 ? 51.573 -5.910 -21.604 1.00 90.62 105 THR A N 1
ATOM 838 C CA . THR A 1 105 ? 51.035 -5.319 -20.372 1.00 90.62 105 THR A CA 1
ATOM 839 C C . THR A 1 105 ? 51.585 -6.026 -19.131 1.00 90.62 105 THR A C 1
ATOM 841 O O . THR A 1 105 ? 51.860 -5.371 -18.130 1.00 90.62 105 THR A O 1
ATOM 844 N N . SER A 1 106 ? 51.792 -7.345 -19.190 1.00 91.31 106 SER A N 1
ATOM 845 C CA . SER A 1 106 ? 52.485 -8.099 -18.143 1.00 91.31 106 SER A CA 1
ATOM 846 C C . SER A 1 106 ? 53.928 -7.617 -17.994 1.00 91.31 106 SER A C 1
ATOM 848 O O . SER A 1 106 ? 54.333 -7.284 -16.883 1.00 91.31 106 SER A O 1
ATOM 850 N N . ASP A 1 107 ? 54.666 -7.484 -19.099 1.00 89.12 107 ASP A N 1
ATOM 851 C CA . ASP A 1 107 ? 56.036 -6.954 -19.103 1.00 89.12 107 ASP A CA 1
ATOM 852 C C . ASP A 1 107 ? 56.094 -5.554 -18.476 1.00 89.12 107 ASP A C 1
ATOM 854 O O . ASP A 1 107 ? 56.938 -5.281 -17.621 1.00 89.12 107 ASP A O 1
ATOM 858 N N . LEU A 1 108 ? 55.149 -4.679 -18.830 1.00 87.50 108 LEU A N 1
ATOM 859 C CA . LEU A 1 108 ? 55.048 -3.338 -18.257 1.00 87.50 108 LEU A CA 1
ATOM 860 C C . LEU A 1 108 ? 54.755 -3.378 -16.746 1.00 87.50 108 LEU A C 1
ATOM 862 O O . LEU A 1 108 ? 55.408 -2.684 -15.974 1.00 87.50 108 LEU A O 1
ATOM 866 N N . ASN A 1 109 ? 53.831 -4.235 -16.302 1.00 85.06 109 ASN A N 1
ATOM 867 C CA . ASN A 1 109 ? 53.505 -4.402 -14.881 1.00 85.06 109 ASN A CA 1
ATOM 868 C C . ASN A 1 109 ? 54.677 -4.970 -14.066 1.00 85.06 109 ASN A C 1
ATOM 870 O O . ASN A 1 109 ? 54.837 -4.606 -12.900 1.00 85.06 109 ASN A O 1
ATOM 874 N N . THR A 1 110 ? 55.505 -5.842 -14.654 1.00 84.62 110 THR A N 1
ATOM 875 C CA . THR A 1 110 ? 56.723 -6.334 -13.988 1.00 84.62 110 THR A CA 1
ATOM 876 C C . THR A 1 110 ? 57.762 -5.235 -13.790 1.00 84.62 110 THR A C 1
ATOM 878 O O . THR A 1 110 ? 58.460 -5.259 -12.782 1.00 84.62 110 THR A O 1
ATOM 881 N N . LEU A 1 111 ? 57.803 -4.251 -14.693 1.00 77.25 111 LEU A N 1
ATOM 882 C CA . LEU A 1 111 ? 58.694 -3.091 -14.623 1.00 77.25 111 LEU A CA 1
ATOM 883 C C . LEU A 1 111 ? 58.255 -2.068 -13.560 1.00 77.25 111 LEU A C 1
ATOM 885 O O . LEU A 1 111 ? 59.086 -1.402 -12.962 1.00 77.25 111 LEU A O 1
ATOM 889 N N . VAL A 1 112 ? 56.947 -1.964 -13.304 1.00 65.12 112 VAL A N 1
ATOM 890 C CA . VAL A 1 112 ? 56.359 -1.044 -12.308 1.00 65.12 112 VAL A CA 1
ATOM 891 C C . VAL A 1 112 ? 56.460 -1.590 -10.874 1.00 65.12 112 VAL A C 1
ATOM 893 O O . VAL A 1 112 ? 56.310 -0.846 -9.901 1.00 65.12 112 VAL A O 1
ATOM 896 N N . ARG A 1 113 ? 56.710 -2.894 -10.697 1.00 64.19 113 ARG A N 1
ATOM 897 C CA . ARG A 1 113 ? 56.847 -3.499 -9.367 1.00 64.19 113 ARG A CA 1
ATOM 898 C C . ARG A 1 113 ? 58.195 -3.070 -8.764 1.00 64.19 113 ARG A C 1
ATOM 900 O O . ARG A 1 113 ? 59.211 -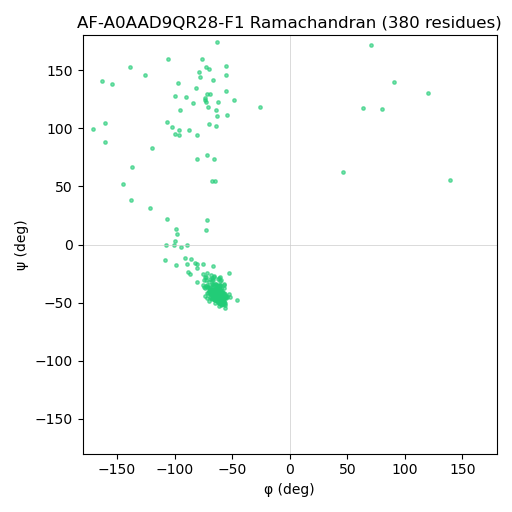3.319 -9.401 1.00 64.19 113 ARG A O 1
ATOM 907 N N . PRO A 1 114 ? 58.249 -2.485 -7.551 1.00 57.72 114 PRO A N 1
ATOM 908 C CA . PRO A 1 114 ? 59.511 -2.037 -6.970 1.00 57.72 114 PRO A CA 1
ATOM 909 C C . PRO A 1 114 ? 60.419 -3.243 -6.713 1.00 57.72 114 PRO A C 1
ATOM 911 O O . PRO A 1 114 ? 60.227 -3.986 -5.746 1.00 57.72 114 PRO A O 1
ATOM 914 N N . GLN A 1 115 ? 61.398 -3.459 -7.592 1.00 56.88 115 GLN A N 1
ATOM 915 C CA . GLN A 1 115 ? 62.536 -4.306 -7.277 1.00 56.88 115 GLN A CA 1
ATOM 916 C C . GLN A 1 115 ? 63.419 -3.516 -6.311 1.00 56.88 115 GLN A C 1
ATOM 918 O O . GLN A 1 115 ? 63.800 -2.383 -6.580 1.00 56.88 115 GLN A O 1
ATOM 923 N N . LYS A 1 116 ? 63.698 -4.101 -5.144 1.00 51.59 116 LYS A N 1
ATOM 924 C CA . LYS A 1 116 ? 64.570 -3.536 -4.100 1.00 51.59 116 LYS A CA 1
ATOM 925 C C . LYS A 1 116 ? 66.060 -3.557 -4.487 1.00 51.59 116 LYS A C 1
ATOM 927 O O . LYS A 1 116 ? 66.906 -3.512 -3.601 1.00 51.59 116 LYS A O 1
ATOM 932 N N . ASP A 1 117 ? 66.380 -3.645 -5.772 1.00 53.88 117 ASP A N 1
ATOM 933 C CA . ASP A 1 117 ? 67.758 -3.752 -6.226 1.00 53.88 117 ASP A CA 1
ATOM 934 C C . ASP A 1 117 ? 68.289 -2.361 -6.580 1.00 53.88 117 ASP A C 1
ATOM 936 O O . ASP A 1 117 ? 67.807 -1.698 -7.495 1.00 53.88 117 ASP A O 1
ATOM 940 N N . GLU A 1 118 ? 69.294 -1.931 -5.817 1.00 53.09 118 GLU A N 1
ATOM 941 C CA . GLU A 1 118 ? 70.053 -0.679 -5.929 1.00 53.09 118 GLU A CA 1
ATOM 942 C C . GLU A 1 118 ? 70.917 -0.632 -7.211 1.00 53.09 118 GLU A C 1
ATOM 944 O O . GLU A 1 118 ? 72.130 -0.431 -7.168 1.00 53.09 118 GLU A O 1
ATOM 949 N N . SER A 1 119 ? 70.307 -0.834 -8.381 1.00 55.31 119 SER A N 1
ATOM 950 C CA . SER A 1 119 ? 70.959 -0.681 -9.686 1.00 55.31 119 SER A CA 1
ATOM 951 C C . SER A 1 119 ? 70.592 0.680 -10.281 1.00 55.31 119 SER A C 1
ATOM 953 O O . SER A 1 119 ? 69.553 0.843 -10.909 1.00 55.31 119 SER A O 1
ATOM 955 N N . ASN A 1 120 ? 71.444 1.683 -10.070 1.00 58.59 120 ASN A N 1
ATOM 956 C CA . ASN A 1 120 ? 71.275 3.066 -10.536 1.00 58.59 120 ASN A CA 1
ATOM 957 C C . ASN A 1 120 ? 71.325 3.221 -12.078 1.00 58.59 120 ASN A C 1
ATOM 959 O O . ASN A 1 120 ? 72.293 3.767 -12.607 1.00 58.59 120 ASN A O 1
ATOM 963 N N . GLN A 1 121 ? 70.290 2.806 -12.819 1.00 62.97 121 GLN A N 1
ATOM 964 C CA . GLN A 1 121 ? 70.076 3.241 -14.214 1.00 62.97 121 GLN A CA 1
ATOM 965 C C . GLN A 1 121 ? 68.600 3.578 -14.516 1.00 62.97 121 GLN A C 1
ATOM 967 O O . GLN A 1 121 ? 67.968 2.922 -15.348 1.00 62.97 121 GLN A O 1
ATOM 972 N N . PRO A 1 122 ? 68.051 4.647 -13.906 1.00 68.31 122 PRO A N 1
ATOM 973 C CA . PRO A 1 122 ? 66.661 5.065 -14.125 1.00 68.31 122 PRO A CA 1
ATOM 974 C C . PRO A 1 122 ? 66.371 5.455 -15.586 1.00 68.31 122 PRO A C 1
ATOM 976 O O . PRO A 1 122 ? 65.261 5.268 -16.070 1.00 68.31 122 PRO A O 1
ATOM 979 N N . GLU A 1 123 ? 67.368 5.951 -16.327 1.00 74.44 123 GLU A N 1
ATOM 980 C CA . GLU A 1 123 ? 67.216 6.339 -17.738 1.00 74.44 123 GLU A CA 1
ATOM 981 C C . GLU A 1 123 ? 67.003 5.136 -18.673 1.00 74.44 123 GLU A C 1
ATOM 983 O O . GLU A 1 123 ? 66.217 5.214 -19.619 1.00 74.44 123 GLU A O 1
ATOM 988 N N . LEU A 1 124 ? 67.670 4.006 -18.405 1.00 76.06 124 LEU A N 1
ATOM 989 C CA . LEU A 1 124 ? 67.542 2.793 -19.218 1.00 76.06 124 LEU A CA 1
ATOM 990 C C . LEU A 1 124 ? 66.204 2.086 -18.953 1.00 76.06 124 LEU A C 1
ATOM 992 O O . LEU A 1 124 ? 65.574 1.573 -19.882 1.00 76.06 124 LEU A O 1
ATOM 996 N N . GLU A 1 125 ? 65.745 2.102 -17.700 1.00 76.38 125 GLU A N 1
ATOM 997 C CA . GLU A 1 125 ? 64.418 1.614 -17.316 1.00 76.38 125 GLU A CA 1
ATOM 998 C C . GLU A 1 125 ? 63.304 2.479 -17.911 1.00 76.38 125 GLU A C 1
ATOM 1000 O O . GLU A 1 125 ? 62.361 1.928 -18.481 1.00 76.38 125 GLU A O 1
ATOM 1005 N N . GLN A 1 126 ? 63.453 3.809 -17.890 1.00 82.12 126 GLN A N 1
ATOM 1006 C CA . GLN A 1 126 ? 62.497 4.729 -18.510 1.00 82.12 126 GLN A CA 1
ATOM 1007 C C . GLN A 1 126 ? 62.395 4.509 -20.025 1.00 82.12 126 GLN A C 1
ATOM 1009 O O . GLN A 1 126 ? 61.295 4.405 -20.566 1.00 82.12 126 GLN A O 1
ATOM 1014 N N . LEU A 1 127 ? 63.530 4.354 -20.718 1.00 84.81 127 LEU A N 1
ATOM 1015 C CA . LEU A 1 127 ? 63.550 4.068 -22.155 1.00 84.81 127 LEU A CA 1
ATOM 1016 C C . LEU A 1 127 ? 62.858 2.732 -22.485 1.00 84.81 127 LEU A C 1
ATOM 1018 O O . LEU A 1 127 ? 62.127 2.624 -23.476 1.00 84.81 127 LEU A O 1
ATOM 1022 N N . ARG A 1 128 ? 63.071 1.703 -21.654 1.00 85.19 128 ARG A N 1
ATOM 1023 C CA . ARG A 1 128 ? 62.416 0.394 -21.797 1.00 85.19 128 ARG A CA 1
ATOM 1024 C C . ARG A 1 128 ? 60.910 0.493 -21.560 1.00 85.19 128 ARG A C 1
ATOM 1026 O O . ARG A 1 128 ? 60.138 -0.108 -22.310 1.00 85.19 128 ARG A O 1
ATOM 1033 N N . GLU A 1 129 ? 60.494 1.258 -20.556 1.00 86.88 129 GLU A N 1
ATOM 1034 C CA . GLU A 1 129 ? 59.089 1.528 -20.262 1.00 86.88 129 GLU A CA 1
ATOM 1035 C C . GLU A 1 129 ? 58.403 2.252 -21.433 1.00 86.88 129 GLU A C 1
ATOM 1037 O O . GLU A 1 129 ? 57.337 1.829 -21.886 1.00 86.88 129 GLU A O 1
ATOM 1042 N N . ASP A 1 130 ? 59.036 3.285 -21.992 1.00 88.94 130 ASP A N 1
ATOM 1043 C CA . ASP A 1 130 ? 58.503 4.070 -23.110 1.00 88.94 130 ASP A CA 1
ATOM 1044 C C . ASP A 1 130 ? 58.364 3.235 -24.390 1.00 88.94 130 ASP A C 1
ATOM 1046 O O . ASP A 1 130 ? 57.344 3.304 -25.085 1.00 88.94 130 ASP A O 1
ATOM 1050 N N . MET A 1 131 ? 59.339 2.367 -24.674 1.00 89.44 131 MET A N 1
ATOM 1051 C CA . MET A 1 131 ? 59.259 1.396 -25.770 1.00 89.44 131 MET A CA 1
ATOM 1052 C C . MET A 1 131 ? 58.089 0.417 -25.597 1.00 89.44 131 MET A C 1
ATOM 1054 O O . MET A 1 131 ? 57.361 0.138 -26.558 1.00 89.44 131 MET A O 1
ATOM 1058 N N . LEU A 1 132 ? 57.879 -0.101 -24.382 1.00 90.94 132 LEU A N 1
ATOM 1059 C CA . LEU A 1 132 ? 56.765 -1.004 -24.077 1.00 90.94 132 LEU A CA 1
ATOM 1060 C C . LEU A 1 132 ? 55.415 -0.284 -24.175 1.00 90.94 132 LEU A C 1
ATOM 1062 O O . LEU A 1 132 ? 54.495 -0.820 -24.794 1.00 90.94 132 LEU A O 1
ATOM 1066 N N . LYS A 1 133 ? 55.304 0.952 -23.670 1.00 92.12 133 LYS A N 1
ATOM 1067 C CA . LYS A 1 133 ? 54.116 1.812 -23.829 1.00 92.12 133 LYS A CA 1
ATOM 1068 C C . LYS A 1 133 ? 53.808 2.079 -25.303 1.00 92.12 133 LYS A C 1
ATOM 1070 O O . LYS A 1 133 ? 52.653 1.973 -25.733 1.00 92.12 133 LYS A O 1
ATOM 1075 N N . HIS A 1 134 ? 54.829 2.373 -26.107 1.00 93.44 134 HIS A N 1
ATOM 1076 C CA . HIS A 1 134 ? 54.669 2.582 -27.544 1.00 93.44 134 HIS A CA 1
ATOM 1077 C C . HIS A 1 134 ? 54.177 1.308 -28.247 1.00 93.44 134 HIS A C 1
ATOM 1079 O O . HIS A 1 134 ? 53.203 1.340 -29.004 1.00 93.44 134 HIS A O 1
ATOM 1085 N N . ARG A 1 135 ? 54.777 0.155 -27.929 1.00 93.50 135 ARG A N 1
ATOM 1086 C CA . ARG A 1 135 ? 54.349 -1.152 -28.448 1.00 93.50 135 ARG A CA 1
ATOM 1087 C C . ARG A 1 135 ? 52.918 -1.497 -28.024 1.00 93.50 135 ARG A C 1
ATOM 1089 O O . ARG A 1 135 ? 52.136 -1.938 -28.867 1.00 93.50 135 ARG A O 1
ATOM 1096 N N . ALA A 1 136 ? 52.551 -1.257 -26.765 1.00 93.81 136 ALA A N 1
ATOM 1097 C CA . ALA A 1 136 ? 51.191 -1.443 -26.261 1.00 93.81 136 ALA A CA 1
ATOM 1098 C C . ALA A 1 136 ? 50.189 -0.579 -27.038 1.00 93.81 136 ALA A C 1
ATOM 1100 O O . ALA A 1 136 ? 49.136 -1.068 -27.443 1.00 93.81 136 ALA A O 1
ATOM 1101 N N . THR A 1 137 ? 50.548 0.673 -27.334 1.00 94.94 137 THR A N 1
ATOM 1102 C CA . THR A 1 137 ? 49.716 1.600 -28.116 1.00 94.94 137 THR A CA 1
ATOM 1103 C C . THR A 1 137 ? 49.477 1.092 -29.541 1.00 94.94 137 THR A C 1
ATOM 1105 O O . THR A 1 137 ? 48.338 1.084 -30.017 1.00 94.94 137 THR A O 1
ATOM 1108 N N . ILE A 1 138 ? 50.524 0.606 -30.220 1.00 95.31 138 ILE A N 1
ATOM 1109 C CA . ILE A 1 138 ? 50.405 0.019 -31.565 1.00 95.31 138 ILE A CA 1
ATOM 1110 C C . ILE A 1 138 ? 49.488 -1.210 -31.542 1.00 95.31 138 ILE A C 1
ATOM 1112 O O . ILE A 1 138 ? 48.599 -1.340 -32.389 1.00 95.31 138 ILE A O 1
ATOM 1116 N N . ILE A 1 139 ? 49.675 -2.109 -30.570 1.00 94.44 139 ILE A N 1
ATOM 1117 C CA . ILE A 1 139 ? 48.863 -3.326 -30.458 1.00 94.44 139 ILE A CA 1
ATOM 1118 C C . ILE A 1 139 ? 47.407 -2.975 -30.129 1.00 94.44 139 ILE A C 1
ATOM 1120 O O . ILE A 1 139 ? 46.508 -3.506 -30.780 1.00 94.44 139 ILE A O 1
ATOM 1124 N N . ALA A 1 140 ? 47.151 -2.034 -29.217 1.00 94.31 140 ALA A N 1
ATOM 1125 C CA . ALA A 1 140 ? 45.804 -1.555 -28.899 1.00 94.31 140 ALA A CA 1
ATOM 1126 C C . ALA A 1 140 ? 45.090 -0.993 -30.140 1.00 94.31 140 ALA A C 1
ATOM 1128 O O . ALA A 1 140 ? 43.918 -1.292 -30.392 1.00 94.31 140 ALA A O 1
ATOM 1129 N N . GLN A 1 141 ? 45.804 -0.237 -30.980 1.00 95.38 141 GLN A N 1
ATOM 1130 C CA . GLN A 1 141 ? 45.265 0.244 -32.250 1.00 95.38 141 GLN A CA 1
ATOM 1131 C C . GLN A 1 141 ? 44.997 -0.909 -33.238 1.00 95.38 141 GLN A C 1
ATOM 1133 O O . GLN A 1 141 ? 43.998 -0.885 -33.965 1.00 95.38 141 GLN A O 1
ATOM 1138 N N . GLY A 1 142 ? 45.833 -1.950 -33.230 1.00 95.81 142 GLY A N 1
ATOM 1139 C CA . GLY A 1 142 ? 45.603 -3.201 -33.956 1.00 95.81 142 GLY A CA 1
ATOM 1140 C C . GLY A 1 142 ? 44.347 -3.947 -33.488 1.00 95.81 142 GLY A C 1
ATOM 1141 O O . GLY A 1 142 ? 43.536 -4.364 -34.318 1.00 95.81 142 GLY A O 1
ATOM 1142 N N . ILE A 1 143 ? 44.129 -4.058 -32.175 1.00 95.38 143 ILE A N 1
ATOM 1143 C CA . ILE A 1 143 ? 42.916 -4.641 -31.576 1.00 95.38 143 ILE A CA 1
ATOM 1144 C C . ILE A 1 143 ? 41.684 -3.848 -32.020 1.00 95.38 143 ILE A C 1
ATOM 1146 O O . ILE A 1 143 ? 40.716 -4.423 -32.514 1.00 95.38 143 ILE A O 1
ATOM 1150 N N . LYS A 1 144 ? 41.741 -2.515 -31.954 1.00 95.06 144 LYS A N 1
ATOM 1151 C CA . LYS A 1 144 ? 40.655 -1.639 -32.413 1.00 95.06 144 LYS A CA 1
ATOM 1152 C C . LYS A 1 144 ? 40.323 -1.841 -33.894 1.00 95.06 144 LYS A C 1
ATOM 1154 O O . LYS A 1 144 ? 39.150 -1.877 -34.263 1.00 95.06 144 LYS A O 1
ATOM 1159 N N . ASN A 1 145 ? 41.336 -1.963 -34.751 1.00 95.38 145 ASN A N 1
ATOM 1160 C CA . ASN A 1 145 ? 41.137 -2.189 -36.183 1.00 95.38 145 ASN A CA 1
ATOM 1161 C C . ASN A 1 145 ? 40.580 -3.590 -36.468 1.00 95.38 145 ASN A C 1
ATOM 1163 O O . ASN A 1 145 ? 39.592 -3.706 -37.185 1.00 95.38 145 ASN A O 1
ATOM 1167 N N . SER A 1 146 ? 41.125 -4.627 -35.832 1.00 96.06 146 SER A N 1
ATOM 1168 C CA . SER A 1 146 ? 40.614 -5.996 -35.984 1.00 96.06 146 SER A CA 1
ATOM 1169 C C . SER A 1 146 ? 39.165 -6.141 -35.508 1.00 96.06 146 SER A C 1
ATOM 1171 O O . SER A 1 146 ? 38.375 -6.798 -36.181 1.00 96.06 146 SER A O 1
ATOM 1173 N N . LEU A 1 147 ? 38.766 -5.457 -34.428 1.00 95.19 147 LEU A N 1
ATOM 1174 C CA . LEU A 1 147 ? 37.369 -5.414 -33.992 1.00 95.19 147 LEU A CA 1
ATOM 1175 C C . LEU A 1 147 ? 36.459 -4.759 -35.046 1.00 95.19 147 LEU A C 1
ATOM 1177 O O . LEU A 1 147 ? 35.363 -5.250 -35.310 1.00 95.19 147 LEU A O 1
ATOM 1181 N N . ARG A 1 148 ? 36.906 -3.675 -35.695 1.00 94.94 148 ARG A N 1
ATOM 1182 C CA . ARG A 1 148 ? 36.151 -3.048 -36.798 1.00 94.94 148 ARG A CA 1
ATOM 1183 C C . ARG A 1 148 ? 35.992 -3.992 -37.987 1.00 94.94 148 ARG A C 1
ATOM 1185 O O . ARG A 1 148 ? 34.916 -4.022 -38.583 1.00 94.94 148 ARG A O 1
ATOM 1192 N N . ASP A 1 149 ? 37.033 -4.747 -38.321 1.00 95.06 149 ASP A N 1
ATOM 1193 C CA . ASP A 1 149 ? 36.992 -5.720 -39.413 1.00 95.06 149 ASP A CA 1
ATOM 1194 C C . ASP A 1 149 ? 36.035 -6.873 -39.094 1.00 95.06 149 ASP A C 1
ATOM 1196 O O . ASP A 1 149 ? 35.194 -7.217 -39.925 1.00 95.06 149 ASP A O 1
ATOM 1200 N N . ILE A 1 150 ? 36.068 -7.383 -37.858 1.00 94.81 150 ILE A N 1
ATOM 1201 C CA . ILE A 1 150 ? 35.113 -8.373 -37.345 1.00 94.81 150 ILE A CA 1
ATOM 1202 C C . ILE A 1 150 ? 33.671 -7.864 -37.464 1.00 94.81 150 ILE A C 1
ATOM 1204 O O . ILE A 1 150 ? 32.819 -8.538 -38.043 1.00 94.81 150 ILE A O 1
ATOM 1208 N N . LEU A 1 151 ? 33.385 -6.656 -36.967 1.00 94.56 151 LEU A N 1
ATOM 1209 C CA . LEU A 1 151 ? 32.042 -6.070 -37.029 1.00 94.56 151 LEU A CA 1
ATOM 1210 C C . LEU A 1 151 ? 31.574 -5.860 -38.477 1.00 94.56 151 LEU A C 1
ATOM 1212 O O . LEU A 1 151 ? 30.399 -6.064 -38.789 1.00 94.56 151 LEU A O 1
ATOM 1216 N N . ARG A 1 152 ? 32.486 -5.492 -39.387 1.00 94.44 152 ARG A N 1
ATOM 1217 C CA . ARG A 1 152 ? 32.193 -5.395 -40.824 1.00 94.44 152 ARG A CA 1
ATOM 1218 C C . ARG A 1 152 ? 31.852 -6.764 -41.419 1.00 94.44 152 ARG A C 1
ATOM 1220 O O . ARG A 1 152 ? 30.924 -6.839 -42.221 1.00 94.44 152 ARG A O 1
ATOM 1227 N N . CYS A 1 153 ? 32.560 -7.823 -41.033 1.00 92.44 153 CYS A N 1
ATOM 1228 C CA . CYS A 1 153 ? 32.280 -9.185 -41.492 1.00 92.44 153 CYS A CA 1
ATOM 1229 C C . CYS A 1 153 ? 30.923 -9.690 -40.978 1.00 92.44 153 CYS A C 1
ATOM 1231 O O . CYS A 1 153 ? 30.130 -10.204 -41.763 1.00 92.44 153 CYS A O 1
ATOM 1233 N N . PHE A 1 154 ? 30.587 -9.435 -39.710 1.00 92.19 154 PHE A N 1
ATOM 1234 C CA . PHE A 1 154 ? 29.251 -9.723 -39.177 1.00 92.19 154 PHE A CA 1
ATOM 1235 C C . PHE A 1 154 ? 28.138 -8.994 -39.922 1.00 92.19 154 PHE A C 1
ATOM 1237 O O . PHE A 1 154 ? 27.099 -9.575 -40.218 1.00 92.19 154 PHE A O 1
ATOM 1244 N N . LYS A 1 155 ? 28.364 -7.732 -40.300 1.00 90.81 155 LYS A N 1
ATOM 1245 C CA . LYS A 1 155 ? 27.389 -6.986 -41.099 1.00 90.81 155 LYS A CA 1
ATOM 1246 C C . LYS A 1 155 ? 27.128 -7.631 -42.466 1.00 90.81 155 LYS A C 1
ATOM 1248 O O . LYS A 1 155 ? 25.999 -7.580 -42.947 1.00 90.81 155 LYS A O 1
ATOM 1253 N N . LYS A 1 156 ? 28.151 -8.222 -43.094 1.00 90.44 156 LYS A N 1
ATOM 1254 C CA . LYS A 1 156 ? 28.015 -8.940 -44.373 1.00 90.44 156 LYS A CA 1
ATOM 1255 C C . LYS A 1 156 ? 27.318 -10.296 -44.216 1.00 90.44 156 LYS A C 1
ATOM 1257 O O . LYS A 1 156 ? 26.677 -10.742 -45.162 1.00 90.44 156 LYS A O 1
ATOM 1262 N N . ASN A 1 157 ? 27.430 -10.936 -43.049 1.00 88.75 157 ASN A N 1
ATOM 1263 C CA . ASN A 1 157 ? 26.862 -12.255 -42.780 1.00 88.75 157 ASN A CA 1
ATOM 1264 C C . ASN A 1 157 ? 25.846 -12.231 -41.615 1.00 88.75 157 ASN A C 1
ATOM 1266 O O . ASN A 1 157 ? 26.185 -12.572 -40.477 1.00 88.75 157 ASN A O 1
ATOM 1270 N N . PRO A 1 158 ? 24.576 -11.866 -41.885 1.00 87.81 158 PRO A N 1
ATOM 1271 C CA . PRO A 1 158 ? 23.556 -11.740 -40.845 1.00 87.81 158 PRO A CA 1
ATOM 1272 C C . PRO A 1 158 ? 23.203 -13.074 -40.171 1.00 87.81 158 PRO A C 1
ATOM 1274 O O . PRO A 1 158 ? 22.849 -13.069 -38.994 1.00 87.81 158 PRO A O 1
ATOM 1277 N N . LYS A 1 159 ? 23.348 -14.208 -40.873 1.00 88.25 159 LYS A N 1
ATOM 1278 C CA . LYS A 1 159 ? 23.088 -15.545 -40.313 1.00 88.25 159 LYS A CA 1
ATOM 1279 C C . LYS A 1 159 ? 24.075 -15.882 -39.196 1.00 88.25 159 LYS A C 1
ATOM 1281 O O . LYS A 1 159 ? 23.678 -16.413 -38.163 1.00 88.25 159 LYS A O 1
ATOM 1286 N N . SER A 1 160 ? 25.349 -15.526 -39.376 1.00 88.31 160 SER A N 1
ATOM 1287 C CA . SER A 1 160 ? 26.366 -15.695 -38.334 1.00 88.31 160 SER A CA 1
ATOM 1288 C C . SER A 1 160 ? 26.089 -14.823 -37.116 1.00 88.31 160 SER A C 1
ATOM 1290 O O . SER A 1 160 ? 26.288 -15.264 -35.987 1.00 88.31 160 SER A O 1
ATOM 1292 N N . THR A 1 161 ? 25.616 -13.591 -37.334 1.00 88.81 161 THR A N 1
ATOM 1293 C CA . THR A 1 161 ? 25.220 -12.695 -36.243 1.00 88.81 161 THR A CA 1
ATOM 1294 C C . THR A 1 161 ? 24.064 -13.275 -35.439 1.00 88.81 161 THR A C 1
ATOM 1296 O O . THR A 1 161 ? 24.161 -13.347 -34.220 1.00 88.81 161 THR A O 1
ATOM 1299 N N . GLU A 1 162 ? 22.996 -13.719 -36.100 1.00 88.56 162 GLU A N 1
ATOM 1300 C CA . GLU A 1 162 ? 21.832 -14.298 -35.424 1.00 88.56 162 GLU A CA 1
ATOM 1301 C C . GLU A 1 162 ? 22.215 -15.536 -34.610 1.00 88.56 162 GLU A C 1
ATOM 1303 O O . GLU A 1 162 ? 21.923 -15.605 -33.423 1.00 88.56 162 GLU A O 1
ATOM 1308 N N . ALA A 1 163 ? 22.977 -16.460 -35.192 1.00 87.12 163 ALA A N 1
ATOM 1309 C CA . ALA A 1 163 ? 23.379 -17.678 -34.500 1.00 87.12 163 ALA A CA 1
ATOM 1310 C C . ALA A 1 163 ? 24.216 -17.433 -33.233 1.00 87.12 163 ALA A C 1
ATOM 1312 O O . ALA A 1 163 ? 24.080 -18.169 -32.255 1.00 87.12 163 ALA A O 1
ATOM 1313 N N . ILE A 1 164 ? 25.067 -16.403 -33.227 1.00 87.81 164 ILE A N 1
ATOM 1314 C CA . ILE A 1 164 ? 25.833 -16.025 -32.032 1.00 87.81 164 ILE A CA 1
ATOM 1315 C C . ILE A 1 164 ? 24.942 -15.349 -30.998 1.00 87.81 164 ILE A C 1
ATOM 1317 O O . ILE A 1 164 ? 25.032 -15.675 -29.818 1.00 87.81 164 ILE A O 1
ATOM 1321 N N . LEU A 1 165 ? 24.081 -14.425 -31.419 1.00 86.75 165 LEU A N 1
ATOM 1322 C CA . LEU A 1 165 ? 23.213 -13.691 -30.499 1.00 86.75 165 LEU A CA 1
ATOM 1323 C C . LEU A 1 165 ? 22.120 -14.581 -29.887 1.00 86.75 165 LEU A C 1
ATOM 1325 O O . LEU A 1 165 ? 21.725 -14.363 -28.746 1.00 86.75 165 LEU A O 1
ATOM 1329 N N . SER A 1 166 ? 21.670 -15.609 -30.611 1.00 84.81 166 SER A N 1
ATOM 1330 C CA . SER A 1 166 ? 20.717 -16.617 -30.130 1.00 84.81 166 SER A CA 1
ATOM 1331 C C . SER A 1 166 ? 21.371 -17.731 -29.315 1.00 84.81 166 SER A C 1
ATOM 1333 O O . SER A 1 166 ? 20.680 -18.474 -28.617 1.00 84.81 166 SER A O 1
ATOM 1335 N N . SER A 1 167 ? 22.694 -17.883 -29.388 1.00 76.44 167 SER A N 1
ATOM 1336 C CA . SER A 1 167 ? 23.394 -18.781 -28.482 1.00 76.44 167 SER A CA 1
ATOM 1337 C C . SER A 1 167 ? 23.365 -18.147 -27.091 1.00 76.44 167 SER A C 1
ATOM 1339 O O . SER A 1 167 ? 23.850 -17.034 -26.924 1.00 76.44 167 SER A O 1
ATOM 1341 N N . ASN A 1 168 ? 22.743 -18.819 -26.112 1.00 68.81 168 ASN A N 1
ATOM 1342 C CA . ASN A 1 168 ? 22.583 -18.372 -24.715 1.00 68.81 168 ASN A CA 1
ATOM 1343 C C . ASN A 1 168 ? 23.934 -18.256 -23.972 1.00 68.81 168 ASN A C 1
ATOM 1345 O O . ASN A 1 168 ? 24.158 -18.880 -22.935 1.00 68.81 168 ASN A O 1
ATOM 1349 N N . LEU A 1 169 ? 24.876 -17.503 -24.529 1.00 78.81 169 LEU A N 1
ATOM 1350 C CA . LEU A 1 169 ? 26.155 -17.184 -23.933 1.00 78.81 169 LEU A CA 1
ATOM 1351 C C . LEU A 1 169 ? 25.891 -16.183 -22.817 1.00 78.81 169 LEU A C 1
ATOM 1353 O O . LEU A 1 169 ? 25.311 -15.118 -23.040 1.00 78.81 169 LEU A O 1
ATOM 1357 N N . MET A 1 170 ? 26.301 -16.541 -21.602 1.00 71.25 170 MET A N 1
ATOM 1358 C CA . MET A 1 170 ? 26.153 -15.654 -20.458 1.00 71.25 170 MET A CA 1
ATOM 1359 C C . MET A 1 170 ? 26.987 -14.393 -20.693 1.00 71.25 170 MET A C 1
ATOM 1361 O O . MET A 1 170 ? 28.218 -14.441 -20.721 1.00 71.25 170 MET A O 1
ATOM 1365 N N . ARG A 1 171 ? 26.296 -13.269 -20.895 1.00 78.44 171 ARG A N 1
ATOM 1366 C CA . ARG A 1 171 ? 26.888 -11.930 -20.882 1.00 78.44 171 ARG A CA 1
ATOM 1367 C C . ARG A 1 171 ? 27.225 -11.562 -19.437 1.00 78.44 171 ARG A C 1
ATOM 1369 O O . ARG A 1 171 ? 26.565 -12.020 -18.506 1.00 78.44 171 ARG A O 1
ATOM 1376 N N . ASN A 1 172 ? 28.221 -10.697 -19.250 1.00 83.25 172 ASN A N 1
ATOM 1377 C CA . ASN A 1 172 ? 28.417 -10.040 -17.956 1.00 83.25 172 ASN A CA 1
ATOM 1378 C C . ASN A 1 172 ? 27.110 -9.317 -17.554 1.00 83.25 172 ASN A C 1
ATOM 1380 O O . ASN A 1 172 ? 26.387 -8.811 -18.420 1.00 83.25 172 ASN A O 1
ATOM 1384 N N . VAL A 1 173 ? 26.803 -9.277 -16.258 1.00 87.06 173 VAL A N 1
ATOM 1385 C CA . VAL A 1 173 ? 25.617 -8.618 -15.694 1.00 87.06 173 VAL A CA 1
ATOM 1386 C C . VAL A 1 173 ? 25.552 -7.157 -16.142 1.00 87.06 173 VAL A C 1
ATOM 1388 O O . VAL A 1 173 ? 24.514 -6.713 -16.626 1.00 87.06 173 VAL A O 1
ATOM 1391 N N . GLU A 1 174 ? 26.678 -6.443 -16.092 1.00 89.31 174 GLU A N 1
ATOM 1392 C CA . GLU A 1 174 ? 26.777 -5.041 -16.522 1.00 89.31 174 GLU A CA 1
ATOM 1393 C C . GLU A 1 174 ? 26.425 -4.864 -18.006 1.00 89.31 174 GLU A C 1
ATOM 1395 O O . GLU A 1 174 ? 25.632 -3.997 -18.371 1.00 89.31 174 GLU A O 1
ATOM 1400 N N . ASN A 1 175 ? 26.956 -5.738 -18.866 1.00 88.94 175 ASN A N 1
ATOM 1401 C CA . ASN A 1 175 ? 26.670 -5.719 -20.301 1.00 88.94 175 ASN A CA 1
ATOM 1402 C C . ASN A 1 175 ? 25.209 -6.081 -20.595 1.00 88.94 175 ASN A C 1
ATOM 1404 O O . ASN A 1 175 ? 24.619 -5.545 -21.529 1.00 88.94 175 ASN A O 1
ATOM 1408 N N . SER A 1 176 ? 24.615 -6.973 -19.802 1.00 88.25 176 SER A N 1
ATOM 1409 C CA . SER A 1 176 ? 23.205 -7.353 -19.939 1.00 88.25 176 SER A CA 1
ATOM 1410 C C . SER A 1 176 ? 22.286 -6.183 -19.588 1.00 88.25 176 SER A C 1
ATOM 1412 O O . SER A 1 176 ? 21.403 -5.846 -20.375 1.00 88.25 176 SER A O 1
ATOM 1414 N N . LEU A 1 177 ? 22.556 -5.503 -18.469 1.00 92.31 177 LEU A N 1
ATOM 1415 C CA . LEU A 1 177 ? 21.818 -4.314 -18.041 1.00 92.31 177 LEU A CA 1
ATOM 1416 C C . LEU A 1 177 ? 21.966 -3.156 -19.040 1.00 92.31 177 LEU A C 1
ATOM 1418 O O . LEU A 1 177 ? 20.998 -2.451 -19.336 1.00 92.31 177 LEU A O 1
ATOM 1422 N N . LEU A 1 178 ? 23.165 -2.975 -19.601 1.00 92.38 178 LEU A N 1
ATOM 1423 C CA . LEU A 1 178 ? 23.412 -1.999 -20.661 1.00 92.38 178 LEU A CA 1
ATOM 1424 C C . LEU A 1 178 ? 22.567 -2.299 -21.907 1.00 92.38 178 LEU A C 1
ATOM 1426 O O . LEU A 1 178 ? 21.936 -1.391 -22.449 1.00 92.38 178 LEU A O 1
ATOM 1430 N N . MET A 1 179 ? 22.510 -3.560 -22.349 1.00 90.94 179 MET A N 1
ATOM 1431 C CA . MET A 1 179 ? 21.699 -3.958 -23.505 1.00 90.94 179 MET A CA 1
ATOM 1432 C C . MET A 1 179 ? 20.195 -3.795 -23.253 1.00 90.94 179 MET A C 1
ATOM 1434 O O . MET A 1 179 ? 19.477 -3.336 -24.145 1.00 90.94 179 MET A O 1
ATOM 1438 N N . GLU A 1 180 ? 19.715 -4.105 -22.049 1.00 92.06 180 GLU A N 1
ATOM 1439 C CA . GLU A 1 180 ? 18.324 -3.865 -21.646 1.00 92.06 180 GLU A CA 1
ATOM 1440 C C . GLU A 1 180 ? 17.989 -2.368 -21.679 1.00 92.06 180 GLU A C 1
ATOM 1442 O O . GLU A 1 180 ? 17.007 -1.952 -22.299 1.00 92.06 180 GLU A O 1
ATOM 1447 N N . SER A 1 181 ? 18.865 -1.540 -21.108 1.00 94.56 181 SER A N 1
ATOM 1448 C CA . SER A 1 181 ? 18.716 -0.082 -21.091 1.00 94.56 181 SER A CA 1
ATOM 1449 C C . SER A 1 181 ? 18.698 0.512 -22.501 1.00 94.56 181 SER A C 1
ATOM 1451 O O . SER A 1 181 ? 17.871 1.369 -22.806 1.00 94.56 181 SER A O 1
ATOM 1453 N N . LEU A 1 182 ? 19.572 0.039 -23.393 1.00 94.38 182 LEU A N 1
ATOM 1454 C CA . LEU A 1 182 ? 19.609 0.484 -24.788 1.00 94.38 182 LEU A CA 1
ATOM 1455 C C . LEU A 1 182 ? 18.385 0.023 -25.578 1.00 94.38 182 LEU A C 1
ATOM 1457 O O . LEU A 1 182 ? 17.870 0.784 -26.394 1.00 94.38 182 LEU A O 1
ATOM 1461 N N . THR A 1 183 ? 17.883 -1.181 -25.312 1.00 91.62 183 THR A N 1
ATOM 1462 C CA . THR A 1 183 ? 16.643 -1.680 -25.921 1.00 91.62 183 THR A CA 1
ATOM 1463 C C . THR A 1 183 ? 15.448 -0.839 -25.473 1.00 91.62 183 THR A C 1
ATOM 1465 O O . THR A 1 183 ? 14.647 -0.410 -26.305 1.00 91.62 183 THR A O 1
ATOM 1468 N N . SER A 1 184 ? 15.374 -0.509 -24.181 1.00 95.06 184 SER A N 1
ATOM 1469 C CA . SER A 1 184 ? 14.386 0.432 -23.649 1.00 95.06 184 SER A CA 1
ATOM 1470 C C . SER A 1 184 ? 14.515 1.806 -24.319 1.00 95.06 184 SER A C 1
ATOM 1472 O O . SER A 1 184 ? 13.535 2.346 -24.839 1.00 95.06 184 SER A O 1
ATOM 1474 N N . LEU A 1 185 ? 15.736 2.328 -24.455 1.00 94.69 185 LEU A N 1
ATOM 1475 C CA . LEU A 1 185 ? 15.981 3.604 -25.125 1.00 94.69 185 LEU A CA 1
ATOM 1476 C C . LEU A 1 185 ? 15.555 3.590 -26.603 1.00 94.69 185 LEU A C 1
ATOM 1478 O O . LEU A 1 185 ? 14.993 4.582 -27.065 1.00 94.69 185 LEU A O 1
ATOM 1482 N N . ILE A 1 186 ? 15.729 2.479 -27.337 1.00 92.75 186 ILE A N 1
ATOM 1483 C CA . ILE A 1 186 ? 15.198 2.332 -28.707 1.00 92.75 186 ILE A CA 1
ATOM 1484 C C . ILE A 1 186 ? 13.681 2.543 -28.707 1.00 92.75 186 ILE A C 1
ATOM 1486 O O . ILE A 1 186 ? 13.164 3.284 -29.549 1.00 92.75 186 ILE A O 1
ATOM 1490 N N . THR A 1 187 ? 12.961 1.921 -27.768 1.00 92.44 187 THR A N 1
ATOM 1491 C CA . THR A 1 187 ? 11.498 2.063 -27.685 1.00 92.44 187 THR A CA 1
ATOM 1492 C C . THR A 1 187 ? 11.087 3.501 -27.365 1.00 92.44 187 THR A C 1
ATOM 1494 O O . THR A 1 187 ? 10.259 4.066 -28.083 1.00 92.44 187 THR A O 1
ATOM 1497 N N . MET A 1 188 ? 11.744 4.143 -26.394 1.00 91.25 188 MET A N 1
ATOM 1498 C CA . MET A 1 188 ? 11.493 5.539 -26.019 1.00 91.25 188 MET A CA 1
ATOM 1499 C C . MET A 1 188 ? 11.790 6.513 -27.162 1.00 91.25 188 MET A C 1
ATOM 1501 O O . MET A 1 188 ? 11.007 7.424 -27.433 1.00 91.25 188 MET A O 1
ATOM 1505 N N . MET A 1 189 ? 12.920 6.341 -27.852 1.00 90.62 189 MET A N 1
ATOM 1506 C CA . MET A 1 189 ? 13.281 7.176 -28.998 1.00 90.62 189 MET A CA 1
ATOM 1507 C C . MET A 1 189 ? 12.281 7.005 -30.135 1.00 90.62 189 MET A C 1
ATOM 1509 O O . MET A 1 189 ? 11.892 7.995 -30.751 1.00 90.62 189 MET A O 1
ATOM 1513 N N . ARG A 1 190 ? 11.830 5.774 -30.399 1.00 90.38 190 ARG A N 1
ATOM 1514 C CA . ARG A 1 190 ? 10.815 5.505 -31.420 1.00 90.38 190 ARG A CA 1
ATOM 1515 C C . ARG A 1 190 ? 9.511 6.212 -31.086 1.00 90.38 190 ARG A C 1
ATOM 1517 O O . ARG A 1 190 ? 8.967 6.895 -31.945 1.00 90.38 190 ARG A O 1
ATOM 1524 N N . GLU A 1 191 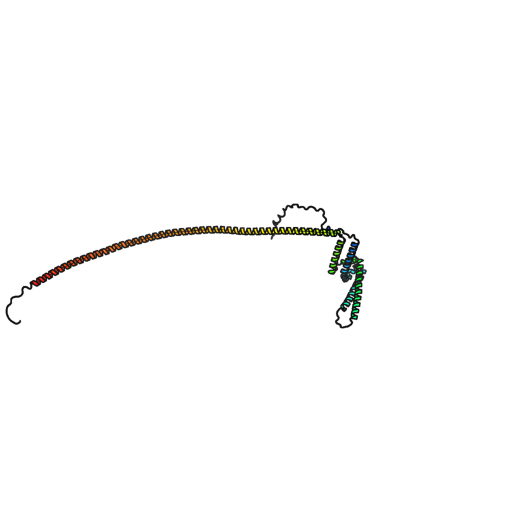? 9.042 6.103 -29.849 1.00 89.44 191 GLU A N 1
ATOM 1525 C CA . GLU A 1 191 ? 7.831 6.792 -29.406 1.00 89.44 191 GLU A CA 1
ATOM 1526 C C . GLU A 1 191 ? 7.971 8.318 -29.526 1.00 89.44 191 GLU A C 1
ATOM 1528 O O . GLU A 1 191 ? 7.092 8.988 -30.073 1.00 89.44 191 GLU A O 1
ATOM 1533 N N . ARG A 1 192 ? 9.106 8.875 -29.090 1.00 88.81 192 ARG A N 1
ATOM 1534 C CA . ARG A 1 192 ? 9.381 10.316 -29.170 1.00 88.81 192 ARG A CA 1
ATOM 1535 C C . ARG A 1 192 ? 9.449 10.835 -30.599 1.00 88.81 192 ARG A C 1
ATOM 1537 O O . ARG A 1 192 ? 8.890 11.889 -30.869 1.00 88.81 192 ARG A O 1
ATOM 1544 N N . LEU A 1 193 ? 10.094 10.104 -31.504 1.00 90.50 193 LEU A N 1
ATOM 1545 C CA . LEU A 1 193 ? 10.187 10.476 -32.918 1.00 90.50 193 LEU A CA 1
ATOM 1546 C C . LEU A 1 193 ? 8.851 10.306 -33.662 1.00 90.50 193 LEU A C 1
ATOM 1548 O O . LEU A 1 193 ? 8.629 10.977 -34.668 1.00 90.50 193 LEU A O 1
ATOM 1552 N N . LEU A 1 194 ? 7.961 9.430 -33.180 1.00 89.81 194 LEU A N 1
ATOM 1553 C CA . LEU A 1 194 ? 6.604 9.265 -33.714 1.00 89.81 194 LEU A CA 1
ATOM 1554 C C . LEU A 1 194 ? 5.615 10.316 -33.199 1.00 89.81 194 LEU A C 1
ATOM 1556 O O . LEU A 1 194 ? 4.574 10.510 -33.826 1.00 89.81 194 LEU A O 1
ATOM 1560 N N . THR A 1 195 ? 5.916 10.973 -32.076 1.00 87.38 195 THR A N 1
ATOM 1561 C CA . THR A 1 195 ? 4.987 11.901 -31.427 1.00 87.38 195 THR A CA 1
ATOM 1562 C C . THR A 1 195 ? 5.320 13.349 -31.776 1.00 87.38 195 THR A C 1
ATOM 1564 O O . THR A 1 195 ? 6.442 13.813 -31.579 1.00 87.38 195 THR A O 1
ATOM 1567 N N . THR A 1 196 ? 4.329 14.101 -32.252 1.00 86.31 196 THR A N 1
ATOM 1568 C CA . THR A 1 196 ? 4.511 15.533 -32.552 1.00 86.31 196 THR A CA 1
ATOM 1569 C C . THR A 1 196 ? 4.521 16.393 -31.281 1.00 86.31 196 THR A C 1
ATOM 1571 O O . THR A 1 196 ? 3.994 15.994 -30.245 1.00 86.31 196 THR A O 1
ATOM 1574 N N . SER A 1 197 ? 5.077 17.611 -31.347 1.00 85.12 197 SER A N 1
ATOM 1575 C CA . SER A 1 197 ? 5.054 18.553 -30.210 1.00 85.12 197 SER A CA 1
ATOM 1576 C C . SER A 1 197 ? 3.625 18.853 -29.727 1.00 85.12 197 SER A C 1
ATOM 1578 O O . SER A 1 197 ? 3.378 18.909 -28.523 1.00 85.12 197 SER A O 1
ATOM 1580 N N . PHE A 1 198 ? 2.671 18.953 -30.658 1.00 85.31 198 PHE A N 1
ATOM 1581 C CA . PHE A 1 198 ? 1.255 19.129 -30.341 1.00 85.31 198 PHE A CA 1
ATOM 1582 C C . PHE A 1 198 ? 0.666 17.904 -29.626 1.00 85.31 198 PHE A C 1
ATOM 1584 O O . PHE A 1 198 ? 0.034 18.050 -28.584 1.00 85.31 198 PHE A O 1
ATOM 1591 N N . GLU A 1 199 ? 0.926 16.692 -30.130 1.00 85.81 199 GLU A N 1
ATOM 1592 C CA . GLU A 1 199 ? 0.488 15.448 -29.480 1.00 85.81 199 GLU A CA 1
ATOM 1593 C C . GLU A 1 199 ? 1.085 15.296 -28.075 1.00 85.81 199 GLU A C 1
ATOM 1595 O O . GLU A 1 199 ? 0.384 14.882 -27.157 1.00 85.81 199 GLU A O 1
ATOM 1600 N N . GLN A 1 200 ? 2.350 15.675 -27.866 1.00 86.50 200 GLN A N 1
ATOM 1601 C CA . GLN A 1 200 ? 2.954 15.678 -26.530 1.00 86.50 200 GLN A CA 1
ATOM 1602 C C . GLN A 1 200 ? 2.237 16.644 -25.578 1.00 86.50 200 GLN A C 1
ATOM 1604 O O . GLN A 1 200 ? 1.972 16.299 -24.427 1.00 86.50 200 GLN A O 1
ATOM 1609 N N . HIS A 1 201 ? 1.880 17.841 -26.047 1.00 88.44 201 HIS A N 1
ATOM 1610 C CA . HIS A 1 201 ? 1.131 18.801 -25.237 1.00 88.44 201 HIS A CA 1
ATOM 1611 C C . HIS A 1 201 ? -0.288 18.303 -24.907 1.00 88.44 201 HIS A C 1
ATOM 1613 O O . HIS A 1 201 ? -0.751 18.456 -23.773 1.00 88.44 201 HIS A O 1
ATOM 1619 N N . GLU A 1 202 ? -0.953 17.648 -25.863 1.00 87.50 202 GLU A N 1
ATOM 1620 C CA . GLU A 1 202 ? -2.261 17.006 -25.680 1.00 87.50 202 GLU A CA 1
ATOM 1621 C C . GLU A 1 202 ? -2.184 15.886 -24.627 1.00 87.50 202 GLU A C 1
ATOM 1623 O O . GLU A 1 202 ? -2.974 15.882 -23.679 1.00 87.50 202 GLU A O 1
ATOM 1628 N N . LYS A 1 203 ? -1.171 15.008 -24.713 1.00 89.06 203 LYS A N 1
ATOM 1629 C CA . LYS A 1 203 ? -0.888 13.968 -23.706 1.00 89.06 203 LYS A CA 1
ATOM 1630 C C . LYS A 1 203 ? -0.673 14.570 -22.318 1.00 89.06 203 LYS A C 1
ATOM 1632 O O . LYS A 1 203 ? -1.294 14.129 -21.353 1.00 89.06 203 LYS A O 1
ATOM 1637 N N . MET A 1 204 ? 0.166 15.601 -22.209 1.00 89.44 204 MET A N 1
ATOM 1638 C CA . MET A 1 204 ? 0.456 16.261 -20.930 1.00 89.44 204 MET A CA 1
ATOM 1639 C C . MET A 1 204 ? -0.784 16.914 -20.315 1.00 89.44 204 MET A C 1
ATOM 1641 O O . MET A 1 204 ? -1.011 16.804 -19.109 1.00 89.44 204 MET A O 1
ATOM 1645 N N . THR A 1 205 ? -1.612 17.556 -21.137 1.00 90.56 205 THR A N 1
ATOM 1646 C CA . THR A 1 205 ? -2.871 18.164 -20.690 1.00 90.56 205 THR A CA 1
ATOM 1647 C C . THR A 1 205 ? -3.847 17.097 -20.204 1.00 90.56 205 THR A C 1
ATOM 1649 O O . THR A 1 205 ? -4.387 17.207 -19.102 1.00 90.56 205 THR A O 1
ATOM 1652 N N . TYR A 1 206 ? -4.006 16.015 -20.971 1.00 90.19 206 TYR A N 1
ATOM 1653 C CA . TYR A 1 206 ? -4.850 14.884 -20.597 1.00 90.19 206 TYR A CA 1
ATOM 1654 C C . TYR A 1 206 ? -4.406 14.248 -19.272 1.00 90.19 206 TYR A C 1
ATOM 1656 O O . TYR A 1 206 ? -5.231 14.066 -18.376 1.00 90.19 206 TYR A O 1
ATOM 1664 N N . LEU A 1 207 ? -3.107 13.980 -19.105 1.00 91.50 207 LEU A N 1
ATOM 1665 C CA . LEU A 1 207 ? -2.553 13.439 -17.860 1.00 91.50 207 LEU A CA 1
ATOM 1666 C C . LEU A 1 207 ? -2.772 14.390 -16.676 1.00 91.50 207 LEU A C 1
ATOM 1668 O O . LEU A 1 207 ? -3.181 13.945 -15.604 1.00 91.50 207 LEU A O 1
ATOM 1672 N N . SER A 1 208 ? -2.581 15.700 -16.864 1.00 94.00 208 SER A N 1
ATOM 1673 C CA . SER A 1 208 ? -2.872 16.704 -15.830 1.00 94.00 208 SER A CA 1
ATOM 1674 C C . SER A 1 208 ? -4.335 16.649 -15.382 1.00 94.00 208 SER A C 1
ATOM 1676 O O . SER A 1 208 ? -4.633 16.694 -14.185 1.00 94.00 208 SER A O 1
ATOM 1678 N N . ASP A 1 209 ? -5.261 16.499 -16.326 1.00 93.25 209 ASP A N 1
ATOM 1679 C CA . ASP A 1 209 ? -6.686 16.406 -16.030 1.00 93.25 209 ASP A CA 1
ATOM 1680 C C . ASP A 1 209 ? -7.072 15.093 -15.351 1.00 93.25 209 ASP A C 1
ATOM 1682 O O . ASP A 1 209 ? -7.936 15.102 -14.469 1.00 93.25 209 ASP A O 1
ATOM 1686 N N . VAL A 1 210 ? -6.437 13.977 -15.721 1.00 93.50 210 VAL A N 1
ATOM 1687 C CA . VAL A 1 210 ? -6.595 12.690 -15.028 1.00 93.50 210 VAL A CA 1
ATOM 1688 C C . VAL A 1 210 ? -6.130 12.818 -13.579 1.00 93.50 210 VAL A C 1
ATOM 1690 O O . VAL A 1 210 ? -6.908 12.512 -12.679 1.00 93.50 210 VAL A O 1
ATOM 1693 N N . ILE A 1 211 ? -4.946 13.386 -13.335 1.00 94.12 211 ILE A N 1
ATOM 1694 C CA . ILE A 1 211 ? -4.412 13.610 -11.980 1.00 94.12 211 ILE A CA 1
ATOM 1695 C C . ILE A 1 211 ? -5.347 14.511 -11.161 1.00 94.12 211 ILE A C 1
ATOM 1697 O O . ILE A 1 211 ? -5.631 14.241 -9.993 1.00 94.12 211 ILE A O 1
ATOM 1701 N N . LYS A 1 212 ? -5.872 15.592 -11.750 1.00 95.88 212 LYS A N 1
ATOM 1702 C CA . LYS A 1 212 ? -6.837 16.472 -11.065 1.00 95.88 212 LYS A CA 1
ATOM 1703 C C . LYS A 1 212 ? -8.123 15.726 -10.701 1.00 95.88 212 LYS A C 1
ATOM 1705 O O . LYS A 1 212 ? -8.653 15.930 -9.607 1.00 95.88 212 LYS A O 1
ATOM 1710 N N . ARG A 1 213 ? -8.644 14.887 -11.603 1.00 93.88 213 ARG A N 1
ATOM 1711 C CA . ARG A 1 213 ? -9.839 14.063 -11.352 1.00 93.88 213 ARG A CA 1
ATOM 1712 C C . ARG A 1 213 ? -9.584 13.021 -10.270 1.00 93.88 213 ARG A C 1
ATOM 1714 O O . ARG A 1 213 ? -10.423 12.862 -9.386 1.00 93.88 213 ARG A O 1
ATOM 1721 N N . GLU A 1 214 ? -8.430 12.370 -10.306 1.00 94.88 214 GLU A N 1
ATOM 1722 C CA . GLU A 1 214 ? -8.000 11.407 -9.297 1.00 94.88 214 GLU A CA 1
ATOM 1723 C C . GLU A 1 214 ? -7.932 12.062 -7.915 1.00 94.88 214 GLU A C 1
ATOM 1725 O O . GLU A 1 214 ? -8.603 11.598 -6.998 1.00 94.88 214 GLU A O 1
ATOM 1730 N N . LYS A 1 215 ? -7.251 13.209 -7.781 1.00 96.19 215 LYS A N 1
ATOM 1731 C CA . LYS A 1 215 ? -7.173 13.965 -6.517 1.00 96.19 215 LYS A CA 1
ATOM 1732 C C . LYS A 1 215 ? -8.550 14.333 -5.961 1.00 96.19 215 LYS A C 1
ATOM 1734 O O . LYS A 1 215 ? -8.801 14.167 -4.769 1.00 96.19 215 LYS A O 1
ATOM 1739 N N . LYS A 1 216 ? -9.464 14.811 -6.814 1.00 96.50 216 LYS A N 1
ATOM 1740 C CA . LYS A 1 216 ? -10.844 15.132 -6.403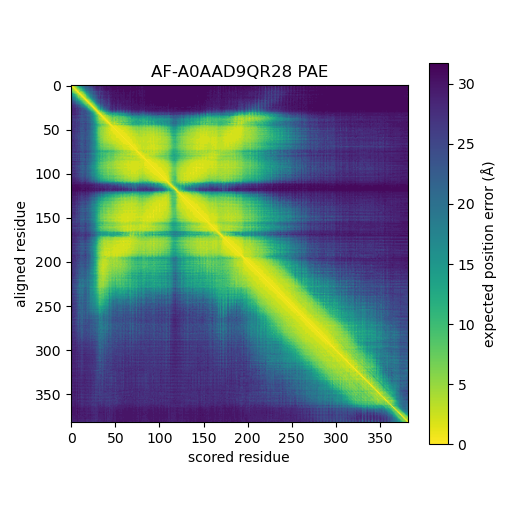 1.00 96.50 216 LYS A CA 1
ATOM 1741 C C . LYS A 1 216 ? -11.600 13.889 -5.931 1.00 96.50 216 LYS A C 1
ATOM 1743 O O . LYS A 1 216 ? -12.280 13.943 -4.910 1.00 96.50 216 LYS A O 1
ATOM 1748 N N . THR A 1 217 ? -11.466 12.783 -6.658 1.00 96.12 217 THR A N 1
ATOM 1749 C CA . THR A 1 217 ? -12.118 11.508 -6.326 1.00 96.12 217 THR A CA 1
ATOM 1750 C C . THR A 1 217 ? -11.562 10.931 -5.026 1.00 96.12 217 THR A C 1
ATOM 1752 O O . THR A 1 217 ? -12.330 10.486 -4.178 1.00 96.12 217 THR A O 1
ATOM 1755 N N . HIS A 1 218 ? -10.245 11.008 -4.829 1.00 96.69 218 HIS A N 1
ATOM 1756 C CA . HIS A 1 218 ? -9.574 10.590 -3.604 1.00 96.69 218 HIS A CA 1
ATOM 1757 C C . HIS A 1 218 ? -10.061 11.398 -2.397 1.00 96.69 218 HIS A C 1
ATOM 1759 O O . HIS A 1 218 ? -10.543 10.813 -1.435 1.00 96.69 218 HIS A O 1
ATOM 1765 N N . SER A 1 219 ? -10.078 12.731 -2.493 1.00 96.62 219 SER A N 1
ATOM 1766 C CA . SER A 1 219 ? -10.584 13.586 -1.411 1.00 96.62 219 SER A CA 1
ATOM 1767 C C . SER A 1 219 ? -12.066 13.330 -1.093 1.00 96.62 219 SER A C 1
ATOM 1769 O O . SER A 1 219 ? -12.474 13.344 0.068 1.00 96.62 219 SER A O 1
ATOM 1771 N N . ALA A 1 220 ? -12.900 13.063 -2.106 1.00 96.50 220 ALA A N 1
ATOM 1772 C CA . ALA A 1 220 ? -14.297 12.684 -1.887 1.00 96.50 220 ALA A CA 1
ATOM 1773 C C . ALA A 1 220 ? -14.420 11.327 -1.173 1.00 96.50 220 ALA A C 1
ATOM 1775 O O . ALA A 1 220 ? -15.232 11.190 -0.256 1.00 96.50 220 ALA A O 1
ATOM 1776 N N . LYS A 1 221 ? -13.591 10.347 -1.558 1.00 96.56 221 LYS A N 1
ATOM 1777 C CA . LYS A 1 221 ? -13.509 9.037 -0.904 1.00 96.56 221 LYS A CA 1
ATOM 1778 C C . LYS A 1 221 ? -13.085 9.172 0.558 1.00 96.56 221 LYS A C 1
ATOM 1780 O O . LYS A 1 221 ? -13.745 8.594 1.412 1.00 96.56 221 LYS A O 1
ATOM 1785 N N . GLU A 1 222 ? -12.052 9.959 0.851 1.00 97.8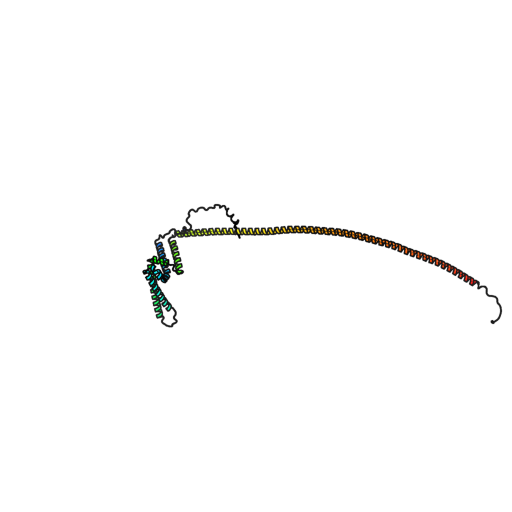1 222 GLU A N 1
ATOM 1786 C CA . GLU A 1 222 ? -11.585 10.208 2.222 1.00 97.81 222 GLU A CA 1
ATOM 1787 C C . GLU A 1 222 ? -12.688 10.816 3.092 1.00 97.81 222 GLU A C 1
ATOM 1789 O O . GLU A 1 222 ? -12.970 10.307 4.174 1.00 97.81 222 GLU A O 1
ATOM 1794 N N . LYS A 1 223 ? -13.391 11.845 2.595 1.00 97.31 223 LYS A N 1
ATOM 1795 C CA . LYS A 1 223 ? -14.519 12.457 3.318 1.00 97.31 223 LYS A CA 1
ATOM 1796 C C . LYS A 1 223 ? -15.647 11.463 3.589 1.00 97.31 223 LYS A C 1
ATOM 1798 O O . LYS A 1 223 ? -16.260 11.503 4.653 1.00 97.31 223 LYS A O 1
ATOM 1803 N N . LEU A 1 224 ? -15.953 10.590 2.629 1.00 97.12 224 LEU A N 1
ATOM 1804 C CA . LEU A 1 224 ? -16.989 9.573 2.804 1.00 97.12 224 LEU A CA 1
ATOM 1805 C C . LEU A 1 224 ? -16.554 8.496 3.805 1.00 97.12 224 LEU A C 1
ATOM 1807 O O . LEU A 1 224 ? -17.350 8.092 4.649 1.00 97.12 224 LEU A O 1
ATOM 1811 N N . GLN A 1 225 ? -15.289 8.079 3.750 1.00 97.00 225 GLN A N 1
ATOM 1812 C CA . GLN A 1 225 ? -14.699 7.128 4.687 1.00 97.00 225 GLN A CA 1
ATOM 1813 C C . GLN A 1 225 ? -14.668 7.689 6.114 1.00 97.00 225 GLN A C 1
ATOM 1815 O O . GLN A 1 225 ? -15.006 6.974 7.053 1.00 97.00 225 GLN A O 1
ATOM 1820 N N . GLN A 1 226 ? -14.353 8.975 6.279 1.00 97.56 226 GLN A N 1
ATOM 1821 C CA . GLN A 1 226 ? -14.428 9.652 7.571 1.00 97.56 226 GLN A CA 1
ATOM 1822 C C . GLN A 1 226 ? -15.856 9.622 8.135 1.00 97.56 226 GLN A C 1
ATOM 1824 O O . GLN A 1 226 ? -16.058 9.138 9.245 1.00 97.56 226 GLN A O 1
ATOM 1829 N N . LYS A 1 227 ? -16.859 10.047 7.352 1.00 97.31 227 LYS A N 1
ATOM 1830 C CA . LYS A 1 227 ? -18.269 10.020 7.783 1.00 97.31 227 LYS A CA 1
ATOM 1831 C C . LYS A 1 227 ? -18.758 8.613 8.128 1.00 97.31 227 LYS A C 1
ATOM 1833 O O . LYS A 1 227 ? -19.541 8.439 9.056 1.00 97.31 227 LYS A O 1
ATOM 1838 N N . TYR A 1 228 ? -18.315 7.609 7.373 1.00 97.31 228 TYR A N 1
ATOM 1839 C CA . TYR A 1 228 ? -18.632 6.210 7.644 1.00 97.31 228 TYR A CA 1
ATOM 1840 C C . TYR A 1 228 ? -18.045 5.747 8.984 1.00 97.31 228 TYR A C 1
ATOM 1842 O O . TYR A 1 228 ? -18.761 5.164 9.795 1.00 97.31 228 TYR A O 1
ATOM 1850 N N . ASN A 1 229 ? -16.778 6.069 9.251 1.00 97.25 229 ASN A N 1
ATOM 1851 C CA . ASN A 1 229 ? -16.120 5.733 10.512 1.00 97.25 229 ASN A CA 1
ATOM 1852 C C . ASN A 1 229 ? -16.771 6.443 11.708 1.00 97.25 229 ASN A C 1
ATOM 1854 O O . ASN A 1 229 ? -17.016 5.810 12.730 1.00 97.25 229 ASN A O 1
ATOM 1858 N N . GLU A 1 230 ? -17.107 7.728 11.571 1.00 97.69 230 GLU A N 1
ATOM 1859 C CA . GLU A 1 230 ? -17.837 8.489 12.594 1.00 97.69 230 GLU A CA 1
ATOM 1860 C C . GLU A 1 230 ? -19.212 7.861 12.887 1.00 97.69 230 GLU A C 1
ATOM 1862 O O . GLU A 1 230 ? -19.603 7.720 14.046 1.00 97.69 230 GLU A O 1
ATOM 1867 N N . ALA A 1 231 ? -19.933 7.411 11.852 1.00 97.38 231 ALA A N 1
ATOM 1868 C CA . ALA A 1 231 ? -21.215 6.728 12.016 1.00 97.38 231 ALA A CA 1
ATOM 1869 C C . ALA A 1 231 ? -21.079 5.367 12.723 1.00 97.38 231 ALA A C 1
ATOM 1871 O O . ALA A 1 231 ? -21.920 5.034 13.562 1.00 97.38 231 ALA A O 1
ATOM 1872 N N . ILE A 1 232 ? -20.026 4.596 12.419 1.00 97.00 232 ILE A N 1
ATOM 1873 C CA . ILE A 1 232 ? -19.717 3.344 13.126 1.00 97.00 232 ILE A CA 1
ATOM 1874 C C . ILE A 1 232 ? -19.439 3.622 14.600 1.00 97.00 232 ILE A C 1
ATOM 1876 O O . ILE A 1 232 ? -20.097 3.035 15.453 1.00 97.00 232 ILE A O 1
ATOM 1880 N N . GLN A 1 233 ? -18.527 4.549 14.901 1.00 96.75 233 GLN A N 1
ATOM 1881 C CA . GLN A 1 233 ? -18.167 4.887 16.280 1.00 96.75 233 GLN A CA 1
ATOM 1882 C C . GLN A 1 233 ? -19.385 5.366 17.076 1.00 96.75 233 GLN A C 1
ATOM 1884 O O . GLN A 1 233 ? -19.593 4.947 18.215 1.00 96.75 233 GLN A O 1
ATOM 1889 N N . GLY A 1 234 ? -20.245 6.185 16.459 1.00 97.19 234 GLY A N 1
ATOM 1890 C CA . GLY A 1 234 ? -21.509 6.603 17.063 1.00 97.19 234 GLY A CA 1
ATOM 1891 C C . GLY A 1 234 ? -22.431 5.422 17.383 1.00 97.19 234 GLY A C 1
ATOM 1892 O O . GLY A 1 234 ? -23.013 5.366 18.468 1.00 97.19 234 GLY A O 1
ATOM 1893 N N . LYS A 1 235 ? -22.537 4.441 16.477 1.00 96.25 235 LYS A N 1
ATOM 1894 C CA . LYS A 1 235 ? -23.343 3.230 16.697 1.00 96.25 235 LYS A CA 1
ATOM 1895 C C . LYS A 1 235 ? -22.759 2.302 17.758 1.00 96.25 235 LYS A C 1
ATOM 1897 O O . LYS A 1 235 ? -23.520 1.754 18.553 1.00 96.25 235 LYS A O 1
ATOM 1902 N N . GLU A 1 236 ? -21.443 2.144 17.803 1.00 96.38 236 GLU A N 1
ATOM 1903 C CA . GLU A 1 236 ? -20.755 1.363 18.834 1.00 96.38 236 GLU A CA 1
ATOM 1904 C C . GLU A 1 236 ? -20.945 1.983 20.223 1.00 96.38 236 GLU A C 1
ATOM 1906 O O . GLU A 1 236 ? -21.282 1.272 21.173 1.00 96.38 236 GLU A O 1
ATOM 1911 N N . ALA A 1 237 ? -20.832 3.310 20.338 1.00 96.19 237 ALA A N 1
ATOM 1912 C CA . ALA A 1 237 ? -21.099 4.032 21.579 1.00 96.19 237 ALA A CA 1
ATOM 1913 C C . ALA A 1 237 ? -22.560 3.868 22.043 1.00 96.19 237 ALA A C 1
ATOM 1915 O O . ALA A 1 237 ? -22.806 3.578 23.217 1.00 96.19 237 ALA A O 1
ATOM 1916 N N . GLU A 1 238 ? -23.530 3.976 21.125 1.00 96.75 238 GLU A N 1
ATOM 1917 C CA . GLU A 1 238 ? -24.952 3.735 21.418 1.00 96.75 238 GLU A CA 1
ATOM 1918 C C . GLU A 1 238 ? -25.185 2.300 21.930 1.00 96.75 238 GLU A C 1
ATOM 1920 O O . GLU A 1 238 ? -25.943 2.077 22.879 1.00 96.75 238 GLU A O 1
ATOM 1925 N N . LEU A 1 239 ? -24.518 1.309 21.331 1.00 96.06 239 LEU A N 1
ATOM 1926 C CA . LEU A 1 239 ? -24.636 -0.097 21.718 1.00 96.06 239 LEU A CA 1
ATOM 1927 C C . LEU A 1 239 ? -24.021 -0.360 23.100 1.00 96.06 239 LEU A C 1
ATOM 1929 O O . LEU A 1 239 ? -24.648 -1.026 23.928 1.00 96.06 239 LEU A O 1
ATOM 1933 N N . LEU A 1 240 ? -22.848 0.209 23.391 1.00 95.69 240 LEU A N 1
ATOM 1934 C CA . LEU A 1 240 ? -22.213 0.136 24.713 1.00 95.69 240 LEU A CA 1
ATOM 1935 C C . LEU A 1 240 ? -23.086 0.767 25.804 1.00 95.69 240 LEU A C 1
ATOM 1937 O O . LEU A 1 240 ? -23.233 0.199 26.894 1.00 95.69 240 LEU A O 1
ATOM 1941 N N . GLN A 1 241 ? -23.716 1.906 25.508 1.00 96.25 241 GLN A N 1
ATOM 1942 C CA . GLN A 1 241 ? -24.658 2.544 26.424 1.00 96.25 241 GLN A CA 1
ATOM 1943 C C . GLN A 1 241 ? -25.868 1.639 26.695 1.00 96.25 241 GLN A C 1
ATOM 1945 O O . GLN A 1 241 ? -26.212 1.407 27.856 1.00 96.25 241 GLN A O 1
ATOM 1950 N N . LYS A 1 242 ? -26.483 1.066 25.650 1.00 95.81 242 LYS A N 1
ATOM 1951 C CA . LYS A 1 242 ? -27.614 0.130 25.796 1.00 95.81 242 LYS A CA 1
ATOM 1952 C C . LYS A 1 242 ? -27.244 -1.104 26.611 1.00 95.81 242 LYS A C 1
ATOM 1954 O O . LYS A 1 242 ? -28.002 -1.486 27.498 1.00 95.81 242 LYS A O 1
ATOM 1959 N N . LEU A 1 243 ? -26.072 -1.690 26.367 1.00 96.19 243 LEU A N 1
ATOM 1960 C CA . LEU A 1 243 ? -25.581 -2.838 27.128 1.00 96.19 243 LEU A CA 1
ATOM 1961 C C . LEU A 1 243 ? -25.405 -2.497 28.616 1.00 96.19 243 LEU A C 1
ATOM 1963 O O . LEU A 1 243 ? -25.735 -3.301 29.488 1.00 96.19 243 LEU A O 1
ATOM 1967 N N . THR A 1 244 ? -24.910 -1.296 28.914 1.00 95.31 244 THR A N 1
ATOM 1968 C CA . THR A 1 244 ? -24.742 -0.813 30.291 1.00 95.31 244 THR A CA 1
ATOM 1969 C C . THR A 1 244 ? -26.092 -0.638 30.986 1.00 95.31 244 THR A C 1
ATOM 1971 O O . THR A 1 244 ? -26.278 -1.137 32.096 1.00 95.31 244 THR A O 1
ATOM 1974 N N . LEU A 1 245 ? -27.059 -0.008 30.312 1.00 95.81 245 LEU A N 1
ATOM 1975 C CA . LEU A 1 245 ? -28.425 0.138 30.820 1.00 95.81 245 LEU A CA 1
ATOM 1976 C C . LEU A 1 245 ? -29.104 -1.222 31.034 1.00 95.81 245 LEU A C 1
ATOM 1978 O O . LEU A 1 245 ? -29.788 -1.422 32.035 1.00 95.81 245 LEU A O 1
ATOM 1982 N N . GLU A 1 246 ? -28.895 -2.187 30.137 1.00 95.62 246 GLU A N 1
ATOM 1983 C CA . GLU A 1 246 ? -29.447 -3.534 30.291 1.00 95.62 246 GLU A CA 1
ATOM 1984 C C . GLU A 1 246 ? -28.853 -4.258 31.508 1.00 95.62 246 GLU A C 1
ATOM 1986 O O . GLU A 1 246 ? -29.595 -4.882 32.272 1.00 95.62 246 GLU A O 1
ATOM 1991 N N . LYS A 1 247 ? -27.535 -4.141 31.730 1.00 95.44 247 LYS A N 1
ATOM 1992 C CA . LYS A 1 247 ? -26.872 -4.667 32.934 1.00 95.44 247 LYS A CA 1
ATOM 1993 C C . LYS A 1 247 ? -27.457 -4.044 34.202 1.00 95.44 247 LYS A C 1
ATOM 1995 O O . LYS A 1 247 ? -27.873 -4.783 35.089 1.00 95.44 247 LYS A O 1
ATOM 2000 N N . GLN A 1 248 ? -27.580 -2.715 34.253 1.00 95.44 248 GLN A N 1
ATOM 2001 C CA . GLN A 1 248 ? -28.201 -2.010 35.382 1.00 95.44 248 GLN A CA 1
ATOM 2002 C C . GLN A 1 248 ? -29.645 -2.475 35.619 1.00 95.44 248 GLN A C 1
ATOM 2004 O O . GLN A 1 248 ? -30.032 -2.745 36.756 1.00 95.44 248 GLN A O 1
ATOM 2009 N N . ARG A 1 249 ? -30.435 -2.646 34.550 1.00 95.81 249 ARG A N 1
ATOM 2010 C CA . ARG A 1 249 ? -31.814 -3.143 34.644 1.00 95.81 249 ARG A CA 1
ATOM 2011 C C . ARG A 1 249 ? -31.876 -4.560 35.215 1.00 95.81 249 ARG A C 1
ATOM 2013 O O . ARG A 1 249 ? -32.758 -4.839 36.028 1.00 95.81 249 ARG A O 1
ATOM 2020 N N . LYS A 1 250 ? -30.961 -5.453 34.815 1.00 95.88 250 LYS A N 1
ATOM 2021 C CA . LYS A 1 250 ? -30.858 -6.817 35.366 1.00 95.88 250 LYS A CA 1
ATOM 2022 C C . LYS A 1 250 ? -30.557 -6.780 36.862 1.00 95.88 250 LYS A C 1
ATOM 2024 O O . LYS A 1 250 ? -31.322 -7.361 37.626 1.00 95.88 250 LYS A O 1
ATOM 2029 N N . THR A 1 251 ? -29.544 -6.016 37.276 1.00 95.38 251 THR A N 1
ATOM 2030 C CA . THR A 1 251 ? -29.187 -5.843 38.693 1.00 95.38 251 THR A CA 1
ATOM 2031 C C . THR A 1 251 ? -30.357 -5.303 39.515 1.00 95.38 251 THR A C 1
ATOM 2033 O O . THR A 1 251 ? -30.671 -5.851 40.567 1.00 95.38 251 THR A O 1
ATOM 2036 N N . LEU A 1 252 ? -31.059 -4.277 39.020 1.00 96.12 252 LEU A N 1
ATOM 2037 C CA . LEU A 1 252 ? -32.220 -3.714 39.715 1.00 96.12 252 LEU A CA 1
ATOM 2038 C C . LEU A 1 252 ? -33.362 -4.732 39.843 1.00 96.12 252 LEU A C 1
ATOM 2040 O O . LEU A 1 252 ? -33.981 -4.846 40.897 1.00 96.12 252 LEU A O 1
ATOM 2044 N N . THR A 1 253 ? -33.629 -5.497 38.783 1.00 95.56 253 THR A N 1
ATOM 2045 C CA . THR A 1 253 ? -34.678 -6.528 38.792 1.00 95.56 253 THR A CA 1
ATOM 2046 C C . THR A 1 253 ? -34.364 -7.631 39.804 1.00 95.56 253 THR A C 1
ATOM 2048 O O . THR A 1 253 ? -35.260 -8.110 40.496 1.00 95.56 253 THR A O 1
ATOM 2051 N N . GLU A 1 254 ? -33.101 -8.034 39.907 1.00 95.44 254 GLU A N 1
ATOM 2052 C CA . GLU A 1 254 ? -32.646 -9.041 40.866 1.00 95.44 254 GLU A CA 1
ATOM 2053 C C . GLU A 1 254 ? -32.712 -8.528 42.311 1.00 95.44 254 GLU A C 1
ATOM 2055 O O . GLU A 1 254 ? -33.269 -9.207 43.172 1.00 95.44 254 GLU A O 1
ATOM 2060 N N . ALA A 1 255 ? -32.295 -7.282 42.557 1.00 95.31 255 ALA A N 1
ATOM 2061 C CA . ALA A 1 255 ? -32.449 -6.627 43.857 1.00 95.31 255 ALA A CA 1
ATOM 2062 C C . ALA A 1 255 ? -33.927 -6.506 44.287 1.00 95.31 255 ALA A C 1
ATOM 2064 O O . ALA A 1 255 ? -34.271 -6.754 45.445 1.00 95.31 255 ALA A O 1
ATOM 2065 N N . LEU A 1 256 ? -34.839 -6.189 43.359 1.00 95.00 256 LEU A N 1
ATOM 2066 C CA . LEU A 1 256 ? -36.282 -6.152 43.638 1.00 95.00 256 LEU A CA 1
ATOM 2067 C C . LEU A 1 256 ? -36.850 -7.537 43.977 1.00 95.00 256 LEU A C 1
ATOM 2069 O O . LEU A 1 256 ? -37.676 -7.668 44.881 1.00 95.00 256 LEU A O 1
ATOM 2073 N N . LYS A 1 257 ? -36.401 -8.590 43.286 1.00 95.88 257 LYS A N 1
ATOM 2074 C CA . LYS A 1 257 ? -36.784 -9.967 43.632 1.00 95.88 257 LYS A CA 1
ATOM 2075 C C . LYS A 1 257 ? -36.292 -10.338 45.028 1.00 95.88 257 LYS A C 1
ATOM 2077 O O . LYS A 1 257 ? -37.077 -10.877 45.806 1.00 95.88 257 LYS A O 1
ATOM 2082 N N . GLN A 1 258 ? -35.044 -10.002 45.357 1.00 94.69 258 GLN A N 1
ATOM 2083 C CA . GLN A 1 258 ? -34.466 -10.289 46.667 1.00 94.69 258 GLN A CA 1
ATOM 2084 C C . GLN A 1 258 ? -35.221 -9.569 47.788 1.00 94.69 258 GLN A C 1
ATOM 2086 O O . GLN A 1 258 ? -35.670 -10.212 48.730 1.00 94.69 258 GLN A O 1
ATOM 2091 N N . THR A 1 259 ? -35.483 -8.267 47.647 1.00 93.12 259 THR A N 1
ATOM 2092 C CA . THR A 1 259 ? -36.253 -7.507 48.651 1.00 93.12 259 THR A CA 1
ATOM 2093 C C . THR A 1 259 ? -37.685 -8.025 48.813 1.00 93.12 259 THR A C 1
ATOM 2095 O O . THR A 1 259 ? -38.210 -8.062 49.926 1.00 93.12 259 THR A O 1
ATOM 2098 N N . SER A 1 260 ? -38.324 -8.485 47.730 1.00 94.44 260 SER A N 1
ATOM 2099 C CA . SER A 1 260 ? -39.634 -9.142 47.800 1.00 94.44 260 SER A CA 1
ATOM 2100 C C . SER A 1 260 ? -39.584 -10.453 48.595 1.00 94.44 260 SER A C 1
ATOM 2102 O O . SER A 1 260 ? -40.472 -10.706 49.413 1.00 94.44 260 SER A O 1
ATOM 2104 N N . LEU A 1 261 ? -38.550 -11.276 48.386 1.00 95.06 261 LEU A N 1
ATOM 2105 C CA . LEU A 1 261 ? -38.333 -12.508 49.149 1.00 95.06 261 LEU A CA 1
ATOM 2106 C C . LEU A 1 261 ? -38.057 -12.206 50.624 1.00 95.06 261 LEU A C 1
ATOM 2108 O O . LEU A 1 261 ? -38.732 -12.763 51.490 1.00 95.06 261 LEU A O 1
ATOM 2112 N N . ASP A 1 262 ? -37.159 -11.267 50.910 1.00 94.38 262 ASP A N 1
ATOM 2113 C CA . ASP A 1 262 ? -36.814 -10.858 52.272 1.00 94.38 262 ASP A CA 1
ATOM 2114 C C . ASP A 1 262 ? -38.037 -10.302 53.013 1.00 94.38 262 ASP A C 1
ATOM 2116 O O . ASP A 1 262 ? -38.263 -10.633 54.175 1.00 94.38 262 ASP A O 1
ATOM 2120 N N . SER A 1 263 ? -38.899 -9.535 52.332 1.00 94.00 263 SER A N 1
ATOM 2121 C CA . SER A 1 263 ? -40.164 -9.051 52.899 1.00 94.00 263 SER A CA 1
ATOM 2122 C C . SER A 1 263 ? -41.102 -10.199 53.291 1.00 94.00 263 SER A C 1
ATOM 2124 O O . SER A 1 263 ? -41.726 -10.150 54.353 1.00 94.00 263 SER A O 1
ATOM 2126 N N . LYS A 1 264 ? -41.192 -11.263 52.480 1.00 95.38 264 LYS A N 1
ATOM 2127 C CA . LYS A 1 264 ? -41.986 -12.460 52.815 1.00 95.38 264 LYS A CA 1
ATOM 2128 C C . LYS A 1 264 ? -41.396 -13.212 54.009 1.00 95.38 264 LYS A C 1
ATOM 2130 O O . LYS A 1 264 ? -42.142 -13.600 54.910 1.00 95.38 264 LYS A O 1
ATOM 2135 N N . VAL A 1 265 ? -40.072 -13.377 54.048 1.00 95.44 265 VAL A N 1
ATOM 2136 C CA . VAL A 1 265 ? -39.367 -13.999 55.181 1.00 95.44 265 VAL A CA 1
ATOM 2137 C C . VAL A 1 265 ? -39.592 -13.188 56.457 1.00 95.44 265 VAL A C 1
ATOM 2139 O O . VAL A 1 265 ? -39.946 -13.754 57.490 1.00 95.44 265 VAL A O 1
ATOM 2142 N N . PHE A 1 266 ? -39.466 -11.862 56.385 1.00 94.19 266 PHE A N 1
ATOM 2143 C CA . PHE A 1 266 ? -39.709 -10.971 57.515 1.00 94.19 266 PHE A CA 1
ATOM 2144 C C . PHE A 1 266 ? -41.155 -11.059 58.008 1.00 94.19 266 PHE A C 1
ATOM 2146 O O . PHE A 1 266 ? -41.367 -11.230 59.204 1.00 94.19 266 PHE A O 1
ATOM 2153 N N . LYS A 1 267 ? -42.149 -11.028 57.109 1.00 95.88 267 LYS A N 1
ATOM 2154 C CA . LYS A 1 267 ? -43.564 -11.216 57.479 1.00 95.88 267 LYS A CA 1
ATOM 2155 C C . LYS A 1 267 ? -43.786 -12.530 58.226 1.00 95.88 267 LYS A C 1
ATOM 2157 O O . LYS A 1 267 ? -44.436 -12.520 59.262 1.00 95.88 267 LYS A O 1
ATOM 2162 N N . THR A 1 268 ? -43.191 -13.620 57.742 1.00 95.75 268 THR A N 1
ATOM 2163 C CA . THR A 1 268 ? -43.284 -14.947 58.377 1.00 95.75 268 THR A CA 1
ATOM 2164 C C . THR A 1 268 ? -42.636 -14.967 59.768 1.00 95.75 268 THR A C 1
ATOM 2166 O O . THR A 1 268 ? -43.166 -15.557 60.706 1.00 95.75 268 THR A O 1
ATOM 2169 N N . ARG A 1 269 ? -41.498 -14.283 59.944 1.00 95.81 269 ARG A N 1
ATOM 2170 C CA . ARG A 1 269 ? -40.867 -14.131 61.266 1.00 95.81 269 ARG A CA 1
ATOM 2171 C C . ARG A 1 269 ? -41.718 -13.289 62.212 1.00 95.81 269 ARG A C 1
ATOM 2173 O O . ARG A 1 269 ? -41.869 -13.655 63.369 1.00 95.81 269 ARG A O 1
ATOM 2180 N N . VAL A 1 270 ? -42.296 -12.189 61.729 1.00 95.94 270 VAL A N 1
ATOM 2181 C CA . VAL A 1 270 ? -43.186 -11.335 62.530 1.00 95.94 270 VAL A CA 1
ATOM 2182 C C . VAL A 1 270 ? -44.411 -12.112 63.004 1.00 95.94 270 VAL A C 1
ATOM 2184 O O . VAL A 1 270 ? -44.772 -11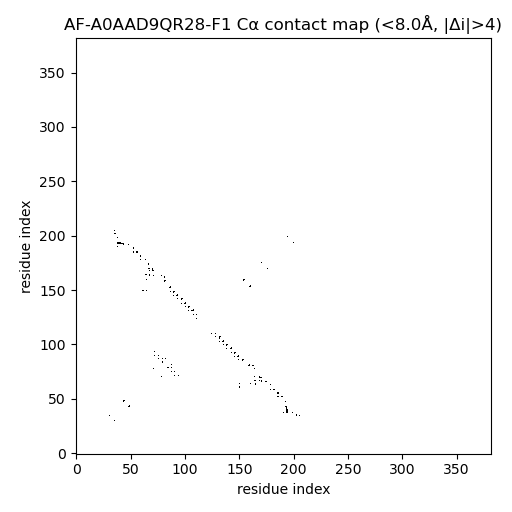.989 64.172 1.00 95.94 270 VAL A O 1
ATOM 2187 N N . THR A 1 271 ? -45.029 -12.931 62.145 1.00 94.56 271 THR A N 1
ATOM 2188 C CA . THR A 1 271 ? -46.158 -13.781 62.557 1.00 94.56 271 THR A CA 1
ATOM 2189 C C . THR A 1 271 ? -45.736 -14.798 63.614 1.00 94.56 271 THR A C 1
ATOM 2191 O O . THR A 1 271 ? -46.409 -14.900 64.633 1.00 94.56 271 THR A O 1
ATOM 2194 N N . SER A 1 272 ? -44.579 -15.450 63.447 1.00 96.31 272 SER A N 1
ATOM 2195 C CA . SER A 1 272 ? -44.023 -16.368 64.454 1.00 96.31 272 SER A CA 1
ATOM 2196 C C . SER A 1 272 ? -43.770 -15.677 65.800 1.00 96.31 272 SER A C 1
ATOM 2198 O O . SER A 1 272 ? -44.227 -16.162 66.829 1.00 96.31 272 SER A O 1
ATOM 2200 N N . TYR A 1 273 ? -43.121 -14.507 65.817 1.00 95.50 273 TYR A N 1
ATOM 2201 C CA . TYR A 1 273 ? -42.906 -13.761 67.063 1.00 95.50 273 TYR A CA 1
ATOM 2202 C C . TYR A 1 273 ? -44.218 -13.305 67.706 1.00 95.50 273 TYR A C 1
ATOM 2204 O O . TYR A 1 273 ? -44.329 -13.260 68.930 1.00 95.50 273 TYR A O 1
ATOM 2212 N N . HIS A 1 274 ? -45.225 -12.958 66.902 1.00 95.56 274 HIS A N 1
ATOM 2213 C CA . HIS A 1 274 ? -46.542 -12.609 67.419 1.00 95.56 274 HIS A CA 1
ATOM 2214 C C . HIS A 1 274 ? -47.207 -13.806 68.115 1.00 95.56 274 HIS A C 1
ATOM 2216 O O . HIS A 1 274 ? -47.741 -13.650 69.215 1.00 95.56 274 HIS A O 1
ATOM 2222 N N . GLU A 1 275 ? -47.127 -14.994 67.514 1.00 95.62 275 GLU A N 1
ATOM 2223 C CA . GLU A 1 275 ? -47.607 -16.250 68.101 1.00 95.62 275 GLU A CA 1
ATOM 2224 C C . GLU A 1 275 ? -46.874 -16.585 69.409 1.00 95.62 275 GLU A C 1
ATOM 2226 O O . GLU A 1 275 ? -47.532 -16.859 70.416 1.00 95.62 275 GLU A O 1
ATOM 2231 N N . ASP A 1 276 ? -45.545 -16.450 69.450 1.00 95.88 276 ASP A N 1
ATOM 2232 C CA . ASP A 1 276 ? -44.741 -16.660 70.664 1.00 95.88 276 ASP A CA 1
ATOM 2233 C C . ASP A 1 276 ? -45.143 -15.696 71.792 1.00 95.88 276 ASP A C 1
ATOM 2235 O O . ASP A 1 276 ? -45.334 -16.101 72.943 1.00 95.88 276 ASP A O 1
ATOM 2239 N N . ILE A 1 277 ? -45.330 -14.408 71.474 1.00 95.38 277 ILE A N 1
ATOM 2240 C CA . ILE A 1 277 ? -45.782 -13.395 72.440 1.00 95.38 277 ILE A CA 1
ATOM 2241 C C . ILE A 1 277 ? -47.174 -13.745 72.979 1.00 95.38 277 ILE A C 1
ATOM 2243 O O . ILE A 1 277 ? -47.421 -13.613 74.184 1.00 95.38 277 ILE A O 1
ATOM 2247 N N . LEU A 1 278 ? -48.096 -14.183 72.117 1.00 95.88 278 LEU A N 1
ATOM 2248 C CA . LEU A 1 278 ? -49.427 -14.626 72.533 1.00 95.88 278 LEU A CA 1
ATOM 2249 C C . LEU A 1 278 ? -49.348 -15.863 73.439 1.00 95.88 278 LEU A C 1
ATOM 2251 O O . LEU A 1 278 ? -50.023 -15.895 74.473 1.00 95.88 278 LEU A O 1
ATOM 2255 N N . GLY A 1 279 ? -48.485 -16.826 73.108 1.00 95.88 279 GLY A N 1
ATOM 2256 C CA . GLY A 1 279 ? -48.205 -18.006 73.926 1.00 95.88 279 GLY A CA 1
ATOM 2257 C C . GLY A 1 279 ? -47.686 -17.637 75.317 1.00 95.88 279 GLY A C 1
ATOM 2258 O O . GLY A 1 279 ? -48.266 -18.042 76.327 1.00 95.88 279 GLY A O 1
ATOM 2259 N N . CYS A 1 280 ? -46.666 -16.779 75.390 1.00 95.25 280 CYS A N 1
ATOM 2260 C CA . CYS A 1 280 ? -46.131 -16.256 76.649 1.00 95.25 280 CYS A CA 1
ATOM 2261 C C . CYS A 1 280 ? -47.197 -15.520 77.470 1.00 95.25 280 CYS A C 1
ATOM 2263 O O . CYS A 1 280 ? -47.321 -15.741 78.675 1.00 95.25 280 CYS A O 1
ATOM 2265 N N . ARG A 1 281 ? -48.024 -14.679 76.834 1.00 96.19 281 ARG A N 1
ATOM 2266 C CA . ARG A 1 281 ? -49.137 -13.994 77.514 1.00 96.19 281 ARG A CA 1
ATOM 2267 C C . ARG A 1 281 ? -50.145 -14.977 78.097 1.00 96.19 281 ARG A C 1
ATOM 2269 O O . ARG A 1 281 ? -50.620 -14.747 79.209 1.00 96.19 281 ARG A O 1
ATOM 2276 N N . LYS A 1 282 ? -50.486 -16.041 77.363 1.00 95.88 282 LYS A N 1
ATOM 2277 C CA . LYS A 1 282 ? -51.391 -17.092 77.843 1.00 95.88 282 LYS A CA 1
ATOM 2278 C C . LYS A 1 282 ? -50.792 -17.801 79.058 1.00 95.88 282 LYS A C 1
ATOM 2280 O O . LYS A 1 282 ? -51.452 -17.858 80.091 1.00 95.88 282 LYS A O 1
ATOM 2285 N N . LYS A 1 283 ? -49.522 -18.205 78.976 1.00 96.19 283 LYS A N 1
ATOM 2286 C CA . LYS A 1 283 ? -48.795 -18.845 80.080 1.00 96.19 283 LYS A CA 1
ATOM 2287 C C . LYS A 1 283 ? -48.762 -17.971 81.337 1.00 96.19 283 LYS A C 1
ATOM 2289 O O . LYS A 1 283 ? -49.138 -18.424 82.406 1.00 96.19 283 LYS A O 1
ATOM 2294 N N . ILE A 1 284 ? -48.451 -16.679 81.201 1.00 95.12 284 ILE A N 1
ATOM 2295 C CA . ILE A 1 284 ? -48.472 -15.729 82.327 1.00 95.12 284 ILE A CA 1
ATOM 2296 C C . ILE A 1 284 ? -49.875 -15.612 82.953 1.00 95.12 284 ILE A C 1
ATOM 2298 O O . ILE A 1 284 ? -49.997 -15.401 84.160 1.00 95.12 284 ILE A O 1
ATOM 2302 N N . LYS A 1 285 ? -50.955 -15.683 82.162 1.00 95.38 285 LYS A N 1
ATOM 2303 C CA . LYS A 1 285 ? -52.326 -15.673 82.704 1.00 95.38 285 LYS A CA 1
ATOM 2304 C C . LYS A 1 285 ? -52.626 -16.955 83.479 1.00 95.38 285 LYS A C 1
ATOM 2306 O O . LYS A 1 285 ? -53.157 -16.863 84.580 1.00 95.38 285 LYS A O 1
ATOM 2311 N N . GLU A 1 286 ? -52.272 -18.112 82.926 1.00 95.19 286 GLU A N 1
ATOM 2312 C CA . GLU A 1 286 ? -52.431 -19.412 83.587 1.00 95.19 286 GLU A CA 1
ATOM 2313 C C . GLU A 1 286 ? -51.639 -19.468 84.898 1.00 95.19 286 GLU A C 1
ATOM 2315 O O . GLU A 1 286 ? -52.197 -19.818 85.934 1.00 95.19 286 GLU A O 1
ATOM 2320 N N . ASP A 1 287 ? -50.378 -19.033 84.886 1.00 94.88 287 ASP A N 1
ATOM 2321 C CA . ASP A 1 287 ? -49.529 -18.985 86.078 1.00 94.88 287 ASP A CA 1
ATOM 2322 C C . ASP A 1 287 ? -50.082 -18.014 87.133 1.00 94.88 287 ASP A C 1
ATOM 2324 O O . ASP A 1 287 ? -50.046 -18.314 88.323 1.00 94.88 287 ASP A O 1
ATOM 2328 N N . ARG A 1 288 ? -50.679 -16.882 86.724 1.00 94.62 288 ARG A N 1
ATOM 2329 C CA . ARG A 1 288 ? -51.379 -15.970 87.648 1.00 94.62 288 ARG A CA 1
ATOM 2330 C C . ARG A 1 288 ? -52.616 -16.599 88.284 1.00 94.62 288 ARG A C 1
ATOM 2332 O O . ARG A 1 288 ? -52.864 -16.359 89.464 1.00 94.62 288 ARG A O 1
ATOM 2339 N N . ILE A 1 289 ? -53.392 -17.372 87.524 1.00 94.88 289 ILE A N 1
ATOM 2340 C CA . ILE A 1 289 ? -54.555 -18.097 88.055 1.00 94.88 289 ILE A CA 1
ATOM 2341 C C . ILE A 1 289 ? -54.081 -19.148 89.058 1.00 94.88 289 ILE A C 1
ATOM 2343 O O . ILE A 1 289 ? -54.535 -19.118 90.198 1.00 94.88 289 ILE A O 1
ATOM 2347 N N . LYS A 1 290 ? -53.099 -19.978 88.684 1.00 94.19 290 LYS A N 1
ATOM 2348 C CA . LYS A 1 290 ? -52.495 -20.977 89.579 1.00 94.19 290 LYS A CA 1
ATOM 2349 C C . LYS A 1 290 ? -51.938 -20.344 90.850 1.00 94.19 290 LYS A C 1
ATOM 2351 O O . LYS A 1 290 ? -52.185 -20.837 91.942 1.00 94.19 290 LYS A O 1
ATOM 2356 N N . HIS A 1 291 ? -51.220 -19.226 90.731 1.00 93.56 291 HIS A N 1
ATOM 2357 C CA . HIS A 1 291 ? -50.712 -18.493 91.889 1.00 93.56 291 HIS A CA 1
ATOM 2358 C C . HIS A 1 291 ? -51.852 -18.027 92.801 1.00 93.56 291 HIS A C 1
ATOM 2360 O O . HIS A 1 291 ? -51.767 -18.183 94.013 1.00 93.56 291 HIS A O 1
ATOM 2366 N N . ARG A 1 292 ? -52.936 -17.485 92.235 1.00 93.38 292 ARG A N 1
ATOM 2367 C CA . ARG A 1 292 ? -54.104 -17.040 93.006 1.00 93.38 292 ARG A CA 1
ATOM 2368 C C . ARG A 1 292 ? -54.822 -18.206 93.685 1.00 93.38 292 ARG A C 1
ATOM 2370 O O . ARG A 1 292 ? -55.217 -18.077 94.838 1.00 93.38 292 ARG A O 1
ATOM 2377 N N . GLU A 1 293 ? -54.983 -19.334 93.001 1.00 92.50 293 GLU A N 1
ATOM 2378 C CA . GLU A 1 293 ? -55.544 -20.560 93.578 1.00 92.50 293 GLU A CA 1
ATOM 2379 C C . GLU A 1 293 ? -54.680 -21.058 94.739 1.00 92.50 293 GLU A C 1
ATOM 2381 O O . GLU A 1 293 ? -55.200 -21.242 95.841 1.00 92.50 293 GLU A O 1
ATOM 2386 N N . ASN A 1 294 ? -53.363 -21.159 94.538 1.00 92.44 294 ASN A N 1
ATOM 2387 C CA . ASN A 1 294 ? -52.403 -21.527 95.578 1.00 92.44 294 ASN A CA 1
ATOM 2388 C C . ASN A 1 294 ? -52.466 -20.571 96.776 1.00 92.44 294 ASN A C 1
ATOM 2390 O O . ASN A 1 294 ? -52.512 -21.018 97.918 1.00 92.44 294 ASN A O 1
ATOM 2394 N N . GLU A 1 295 ? -52.530 -19.261 96.533 1.00 91.94 295 GLU A N 1
ATOM 2395 C CA . GLU A 1 295 ? -52.659 -18.254 97.586 1.00 91.94 295 GLU A CA 1
ATOM 2396 C C . GLU A 1 295 ? -53.973 -18.417 98.363 1.00 91.94 295 GLU A C 1
ATOM 2398 O O . GLU A 1 295 ? -53.984 -18.377 99.591 1.00 91.94 295 GLU A O 1
ATOM 2403 N N . THR A 1 296 ? -55.100 -18.643 97.678 1.00 91.25 296 THR A N 1
ATOM 2404 C CA . THR A 1 296 ? -56.382 -18.890 98.357 1.00 91.25 296 THR A CA 1
ATOM 2405 C C . THR A 1 296 ? -56.383 -20.195 99.143 1.00 91.25 296 THR A C 1
ATOM 2407 O O . THR A 1 296 ? -56.996 -20.256 100.209 1.00 91.25 296 THR A O 1
ATOM 2410 N N . HIS A 1 297 ? -55.704 -21.226 98.639 1.00 91.94 297 HIS A N 1
ATOM 2411 C CA . HIS A 1 297 ? -55.519 -22.485 99.344 1.00 91.94 297 HIS A CA 1
ATOM 2412 C C . HIS A 1 297 ? -54.707 -22.263 100.624 1.00 91.94 297 HIS A C 1
ATOM 2414 O O . HIS A 1 297 ? -55.160 -22.664 101.693 1.00 91.94 297 HIS A O 1
ATOM 2420 N N . LEU A 1 298 ? -53.584 -21.544 100.535 1.00 92.06 298 LEU A N 1
ATOM 2421 C CA . LEU A 1 298 ? -52.740 -21.206 101.682 1.00 92.06 298 LEU A CA 1
ATOM 2422 C C . LEU A 1 298 ? -53.504 -20.380 102.731 1.00 92.06 298 LEU A C 1
ATOM 2424 O O . LEU A 1 298 ? -53.536 -20.725 103.903 1.00 92.06 298 LEU A O 1
ATOM 2428 N N . ARG A 1 299 ? -54.261 -19.357 102.316 1.00 89.75 299 ARG A N 1
ATOM 2429 C CA . ARG A 1 299 ? -55.106 -18.588 103.251 1.00 89.75 299 ARG A CA 1
ATOM 2430 C C . ARG A 1 299 ? -56.164 -19.451 103.948 1.00 89.75 299 ARG A C 1
ATOM 2432 O O . ARG A 1 299 ? -56.511 -19.182 105.097 1.00 89.75 299 ARG A O 1
ATOM 2439 N N . LYS A 1 300 ? -56.726 -20.457 103.264 1.00 91.75 300 LYS A N 1
ATOM 2440 C CA . LYS A 1 300 ? -57.688 -21.394 103.870 1.00 91.75 300 LYS A CA 1
ATOM 2441 C C . LYS A 1 300 ? -57.013 -22.294 104.903 1.00 91.75 300 LYS A C 1
ATOM 2443 O O . LYS A 1 300 ? -57.605 -22.500 105.961 1.00 91.75 300 LYS A O 1
ATOM 2448 N N . THR A 1 301 ? -55.814 -22.808 104.615 1.00 91.00 301 THR A N 1
ATOM 2449 C CA . THR A 1 301 ? -55.047 -23.620 105.571 1.00 91.00 301 THR A CA 1
ATOM 2450 C C . THR A 1 301 ? -54.638 -22.791 106.781 1.00 91.00 301 THR A C 1
ATOM 2452 O O . THR A 1 301 ? -54.958 -23.190 107.896 1.00 91.00 301 THR A O 1
ATOM 2455 N N . ASP A 1 302 ? -54.095 -21.590 106.575 1.00 90.56 302 ASP A N 1
ATOM 2456 C CA . ASP A 1 302 ? -53.683 -20.684 107.655 1.00 90.56 302 ASP A CA 1
ATOM 2457 C C . ASP A 1 302 ? -54.872 -20.295 108.543 1.00 90.56 302 ASP A C 1
ATOM 2459 O O . ASP A 1 302 ? -54.779 -20.293 109.768 1.00 90.56 302 ASP A O 1
ATOM 2463 N N . LYS A 1 303 ? -56.043 -20.019 107.946 1.00 91.44 303 LYS A N 1
ATOM 2464 C CA . LYS A 1 303 ? -57.274 -19.742 108.705 1.00 91.44 303 LYS A CA 1
ATOM 2465 C C . LYS A 1 303 ? -57.721 -20.952 109.529 1.00 91.44 303 LYS A C 1
ATOM 2467 O O . LYS A 1 303 ? -58.187 -20.780 110.654 1.00 91.44 303 LYS A O 1
ATOM 2472 N N . ALA A 1 304 ? -57.620 -22.159 108.975 1.00 89.56 304 ALA A N 1
ATOM 2473 C CA . ALA A 1 304 ? -57.955 -23.382 109.697 1.00 89.56 304 ALA A CA 1
ATOM 2474 C C . ALA A 1 304 ? -56.972 -23.642 110.852 1.00 89.56 304 ALA A C 1
ATOM 2476 O O . ALA A 1 304 ? -57.398 -24.049 111.931 1.00 89.56 304 ALA A O 1
ATOM 2477 N N . GLU A 1 305 ? -55.680 -23.379 110.653 1.00 88.81 305 GLU A N 1
ATOM 2478 C CA . GLU A 1 305 ? -54.659 -23.449 111.702 1.00 88.81 305 GLU A CA 1
ATOM 2479 C C . GLU A 1 305 ? -54.894 -22.407 112.801 1.00 88.81 305 GLU A C 1
ATOM 2481 O O . GLU A 1 305 ? -54.882 -22.759 113.980 1.00 88.81 305 GLU A O 1
ATOM 2486 N N . LEU A 1 306 ? -55.218 -21.162 112.437 1.00 88.81 306 LEU A N 1
ATOM 2487 C CA . LEU A 1 306 ? -55.568 -20.111 113.393 1.00 88.81 306 LEU A CA 1
ATOM 2488 C C . LEU A 1 306 ? -56.794 -20.496 114.231 1.00 88.81 306 LEU A C 1
ATOM 2490 O O . LEU A 1 306 ? -56.772 -20.330 115.447 1.00 88.81 306 LEU A O 1
ATOM 2494 N N . ALA A 1 307 ? -57.836 -21.056 113.609 1.00 89.19 307 ALA A N 1
ATOM 2495 C CA . ALA A 1 307 ? -59.029 -21.517 114.319 1.00 89.19 307 ALA A CA 1
ATOM 2496 C C . ALA A 1 307 ? -58.712 -22.648 115.313 1.00 89.19 307 ALA A C 1
ATOM 2498 O O . ALA A 1 307 ? -59.218 -22.641 116.435 1.00 89.19 307 ALA A O 1
ATOM 2499 N N . LYS A 1 308 ? -57.837 -23.596 114.939 1.00 89.56 308 LYS A N 1
ATOM 2500 C CA . LYS A 1 308 ? -57.343 -24.630 115.866 1.00 89.56 308 LYS A CA 1
ATOM 2501 C C . LYS A 1 308 ? -56.602 -24.004 117.047 1.00 89.56 308 LYS A C 1
ATOM 2503 O O . LYS A 1 308 ? -56.829 -24.404 118.185 1.00 89.56 308 LYS A O 1
ATOM 2508 N N . LEU A 1 309 ? -55.739 -23.021 116.786 1.00 90.50 309 LEU A N 1
ATOM 2509 C CA . LEU A 1 309 ? -54.960 -22.351 117.824 1.00 90.50 309 LEU A CA 1
ATOM 2510 C C . LEU A 1 309 ? -55.852 -21.533 118.770 1.00 90.50 309 LEU A C 1
ATOM 2512 O O . LEU A 1 309 ? -55.673 -21.601 119.980 1.00 90.50 309 LEU A O 1
ATOM 2516 N N . GLN A 1 310 ? -56.851 -20.821 118.241 1.00 87.12 310 GLN A N 1
ATOM 2517 C CA . GLN A 1 310 ? -57.850 -20.101 119.037 1.00 87.12 310 GLN A CA 1
ATOM 2518 C C . GLN A 1 310 ? -58.655 -21.046 119.934 1.00 87.12 310 GLN A C 1
ATOM 2520 O O . GLN A 1 310 ? -58.820 -20.754 121.113 1.00 87.12 310 GLN A O 1
ATOM 2525 N N . ALA A 1 311 ? -59.092 -22.199 119.417 1.00 87.69 311 ALA A N 1
ATOM 2526 C CA . ALA A 1 311 ? -59.786 -23.202 120.225 1.00 87.69 311 ALA A CA 1
ATOM 2527 C C . ALA A 1 311 ? -58.897 -23.749 121.358 1.00 87.69 311 ALA A C 1
ATOM 2529 O O . ALA A 1 311 ? -59.368 -23.923 122.481 1.00 87.69 311 ALA A O 1
ATOM 2530 N N . LEU A 1 312 ? -57.604 -23.978 121.090 1.00 90.25 312 LEU A N 1
ATOM 2531 C CA . LEU A 1 312 ? -56.635 -24.360 122.123 1.00 90.25 312 LEU A CA 1
ATOM 2532 C C . LEU A 1 312 ? -56.458 -23.258 123.176 1.00 90.25 312 LEU A C 1
ATOM 2534 O O . LEU A 1 312 ? -56.460 -23.566 124.365 1.00 90.25 312 LEU A O 1
ATOM 2538 N N . PHE A 1 313 ? -56.348 -21.992 122.760 1.00 88.81 313 PHE A N 1
ATOM 2539 C CA . PHE A 1 313 ? -56.277 -20.853 123.679 1.00 88.81 313 PHE A CA 1
ATOM 2540 C C . PHE A 1 313 ? -57.533 -20.730 124.539 1.00 88.81 313 PHE A C 1
ATOM 2542 O O . PHE A 1 313 ? -57.408 -20.523 125.737 1.00 88.81 313 PHE A O 1
ATOM 2549 N N . GLU A 1 314 ? -58.724 -20.914 123.970 1.00 90.06 314 GLU A N 1
ATOM 2550 C CA . GLU A 1 314 ? -59.979 -20.832 124.722 1.00 90.06 314 GLU A CA 1
ATOM 2551 C C . GLU A 1 314 ? -60.090 -21.951 125.773 1.00 90.06 314 GLU A C 1
ATOM 2553 O O . GLU A 1 314 ? -60.554 -21.730 126.894 1.00 90.06 314 GLU A O 1
ATOM 2558 N N . ILE A 1 315 ? -59.627 -23.162 125.443 1.00 88.12 315 ILE A N 1
ATOM 2559 C CA . ILE A 1 315 ? -59.521 -24.260 126.413 1.00 88.12 315 ILE A CA 1
ATOM 2560 C C . ILE A 1 315 ? -58.514 -23.902 127.511 1.00 88.12 315 ILE A C 1
ATOM 2562 O O . ILE A 1 315 ? -58.811 -24.082 128.693 1.00 88.12 315 ILE A O 1
ATOM 2566 N N . LEU A 1 316 ? -57.343 -23.384 127.135 1.00 88.25 316 LEU A N 1
ATOM 2567 C CA . LEU A 1 316 ? -56.291 -23.008 128.076 1.00 88.25 316 LEU A CA 1
ATOM 2568 C C . LEU A 1 316 ? -56.738 -21.870 129.005 1.00 88.25 316 LEU A C 1
ATOM 2570 O O . LEU A 1 316 ? -56.452 -21.910 130.195 1.00 88.25 316 LEU A O 1
ATOM 2574 N N . GLU A 1 317 ? -57.484 -20.893 128.492 1.00 89.12 317 GLU A N 1
ATOM 2575 C CA . GLU A 1 317 ? -58.062 -19.789 129.261 1.00 89.12 317 GLU A CA 1
ATOM 2576 C C . GLU A 1 317 ? -59.107 -20.295 130.264 1.00 89.12 317 GLU A C 1
ATOM 2578 O O . GLU A 1 317 ? -59.072 -19.916 131.435 1.00 89.12 317 GLU A O 1
ATOM 2583 N N . LYS A 1 318 ? -59.983 -21.229 129.859 1.00 87.44 318 LYS A N 1
ATOM 2584 C CA . LYS A 1 318 ? -60.919 -21.902 130.780 1.00 87.44 318 LYS A CA 1
ATOM 2585 C C . LYS A 1 318 ? -60.183 -22.666 131.882 1.00 87.44 318 LYS A C 1
ATOM 2587 O O . LYS A 1 318 ? -60.565 -22.562 133.045 1.00 87.44 318 LYS A O 1
ATOM 2592 N N . GLN A 1 319 ? -59.125 -23.402 131.534 1.00 85.50 319 GLN A N 1
ATOM 2593 C CA . GLN A 1 319 ? -58.293 -24.116 132.508 1.00 85.50 319 GLN A CA 1
ATOM 2594 C C . GLN A 1 319 ? -57.565 -23.156 133.457 1.00 85.50 319 GLN A C 1
ATOM 2596 O O . GLN A 1 319 ? -57.561 -23.380 134.664 1.00 85.50 319 GLN A O 1
ATOM 2601 N N . TYR A 1 320 ? -56.991 -22.070 132.937 1.00 87.44 320 TYR A N 1
ATOM 2602 C CA . TYR A 1 320 ? -56.327 -21.043 133.737 1.00 87.44 320 TYR A CA 1
ATOM 2603 C C . TYR A 1 320 ? -57.296 -20.397 134.732 1.00 87.44 320 TYR A C 1
ATOM 2605 O O . TYR A 1 320 ? -57.002 -20.353 135.924 1.00 87.44 320 TYR A O 1
ATOM 2613 N N . ASN A 1 321 ? -58.475 -19.972 134.274 1.00 85.81 321 ASN A N 1
ATOM 2614 C CA . ASN A 1 321 ? -59.494 -19.376 135.137 1.00 85.81 321 ASN A CA 1
ATOM 2615 C C . ASN A 1 321 ? -59.974 -20.354 136.219 1.00 85.81 321 ASN A C 1
ATOM 2617 O O . ASN A 1 321 ? -60.142 -19.947 137.365 1.00 85.81 321 ASN A O 1
ATOM 2621 N N . ALA A 1 322 ? -60.132 -21.642 135.892 1.00 83.00 322 ALA A N 1
ATOM 2622 C CA . AL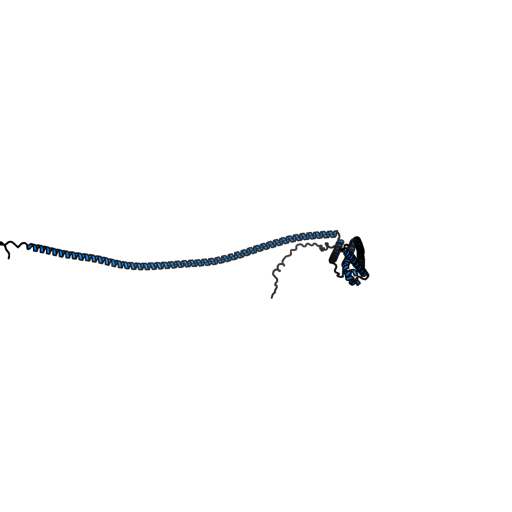A A 1 322 ? -60.480 -22.670 136.872 1.00 83.00 322 ALA A CA 1
ATOM 2623 C C . ALA A 1 322 ? -59.403 -22.827 137.959 1.00 83.00 322 ALA A C 1
ATOM 2625 O O . ALA A 1 322 ? -59.736 -22.856 139.139 1.00 83.00 322 ALA A O 1
ATOM 2626 N N . ILE A 1 323 ? -58.120 -22.854 137.579 1.00 84.44 323 ILE A N 1
ATOM 2627 C CA . ILE A 1 323 ? -56.996 -22.926 138.529 1.00 84.44 323 ILE A CA 1
ATOM 2628 C C . ILE A 1 323 ? -56.926 -21.662 139.398 1.00 84.44 323 ILE A C 1
ATOM 2630 O O . ILE A 1 323 ? -56.658 -21.741 140.597 1.00 84.44 323 ILE A O 1
ATOM 2634 N N . MET A 1 324 ? -57.142 -20.485 138.807 1.00 83.12 324 MET A N 1
ATOM 2635 C CA . MET A 1 324 ? -57.136 -19.218 139.543 1.00 83.12 324 MET A CA 1
ATOM 2636 C C . MET A 1 324 ? -58.289 -19.142 140.550 1.00 83.12 324 MET A C 1
ATOM 2638 O O . MET A 1 324 ? -58.076 -18.703 141.679 1.00 83.12 324 MET A O 1
ATOM 2642 N N . GLU A 1 325 ? -59.479 -19.615 140.180 1.00 80.31 325 GLU A N 1
ATOM 2643 C CA . GLU A 1 325 ? -60.639 -19.652 141.075 1.00 80.31 325 GLU A CA 1
ATOM 2644 C C . GLU A 1 325 ? -60.489 -20.716 142.170 1.00 80.31 325 GLU A C 1
ATOM 2646 O O . GLU A 1 325 ? -60.834 -20.467 143.324 1.00 80.31 325 GLU A O 1
ATOM 2651 N N . GLU A 1 326 ? -59.888 -21.867 141.854 1.00 79.38 326 GLU A N 1
ATOM 2652 C CA . GLU A 1 326 ? -59.511 -22.879 142.844 1.00 79.38 326 GLU A CA 1
ATOM 2653 C C . GLU A 1 326 ? -58.518 -22.309 143.868 1.00 79.38 326 GLU A C 1
ATOM 2655 O O . GLU A 1 326 ? -58.723 -22.465 145.069 1.00 79.38 326 GLU A O 1
ATOM 2660 N N . ARG A 1 327 ? -57.495 -21.557 143.429 1.00 78.69 327 ARG A N 1
ATOM 2661 C CA . ARG A 1 327 ? -56.588 -20.844 144.348 1.00 78.69 327 ARG A CA 1
ATOM 2662 C C . ARG A 1 327 ? -57.326 -19.834 145.223 1.00 78.69 327 ARG A C 1
ATOM 2664 O O . ARG A 1 327 ? -57.056 -19.783 146.421 1.00 78.69 327 ARG A O 1
ATOM 2671 N N . ARG A 1 328 ? -58.264 -19.068 144.656 1.00 80.00 328 ARG A N 1
ATOM 2672 C CA . ARG A 1 328 ? -59.074 -18.091 145.402 1.00 80.00 328 ARG A CA 1
ATOM 2673 C C . ARG A 1 328 ? -59.908 -18.772 146.491 1.00 80.00 328 ARG A C 1
ATOM 2675 O O . ARG A 1 328 ? -59.906 -18.318 147.633 1.00 80.00 328 ARG A O 1
ATOM 2682 N N . LEU A 1 329 ? -60.581 -19.876 146.159 1.00 77.38 329 LEU A N 1
ATOM 2683 C CA . LEU A 1 329 ? -61.364 -20.673 147.110 1.00 77.38 329 LEU A CA 1
ATOM 2684 C C . LEU A 1 329 ? -60.479 -21.301 148.192 1.00 77.38 329 LEU A C 1
ATOM 2686 O O . LEU A 1 329 ? -60.833 -21.260 149.368 1.00 77.38 329 LEU A O 1
ATOM 2690 N N . GLN A 1 330 ? -59.306 -21.816 147.817 1.00 72.00 330 GLN A N 1
ATOM 2691 C CA . GLN A 1 330 ? -58.333 -22.383 148.751 1.00 72.00 330 GLN A CA 1
ATOM 2692 C C . GLN A 1 330 ? -57.830 -21.331 149.753 1.00 72.00 330 GLN A C 1
ATOM 2694 O O . GLN A 1 330 ? -57.697 -21.614 150.945 1.00 72.00 330 GLN A O 1
ATOM 2699 N N . GLU A 1 331 ? -57.556 -20.109 149.289 1.00 71.44 331 GLU A N 1
ATOM 2700 C CA . GLU A 1 331 ? -57.187 -18.976 150.144 1.00 71.44 331 GLU A CA 1
ATOM 2701 C C . GLU A 1 331 ? -58.331 -18.583 151.089 1.00 71.44 331 GLU A C 1
ATOM 2703 O O . GLU A 1 331 ? -58.104 -18.387 152.285 1.00 71.44 331 GLU A O 1
ATOM 2708 N N . GLU A 1 332 ? -59.567 -18.533 150.589 1.00 76.19 332 GLU A N 1
ATOM 2709 C CA . GLU A 1 332 ? -60.759 -18.190 151.372 1.00 76.19 332 GLU A CA 1
ATOM 2710 C C . GLU A 1 332 ? -61.073 -19.252 152.447 1.00 76.19 332 GLU A C 1
ATOM 2712 O O . GLU A 1 332 ? -61.407 -18.922 153.591 1.00 76.19 332 GLU A O 1
ATOM 2717 N N . GLU A 1 333 ? -60.882 -20.533 152.123 1.00 76.19 333 GLU A N 1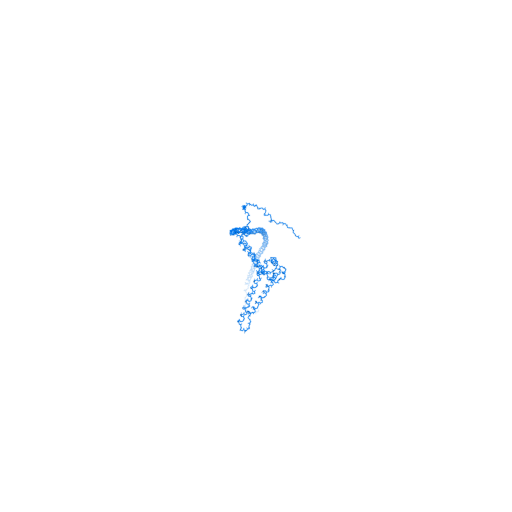
ATOM 2718 C CA . GLU A 1 333 ? -61.047 -21.652 153.052 1.00 76.19 333 GLU A CA 1
ATOM 2719 C C . GLU A 1 333 ? -59.933 -21.702 154.108 1.00 76.19 333 GLU A C 1
ATOM 2721 O O . GLU A 1 333 ? -60.209 -21.886 155.297 1.00 76.19 333 GLU A O 1
ATOM 2726 N N . ASN A 1 334 ? -58.679 -21.458 153.717 1.00 72.44 334 ASN A N 1
ATOM 2727 C CA . ASN A 1 334 ? -57.567 -21.329 154.659 1.00 72.44 334 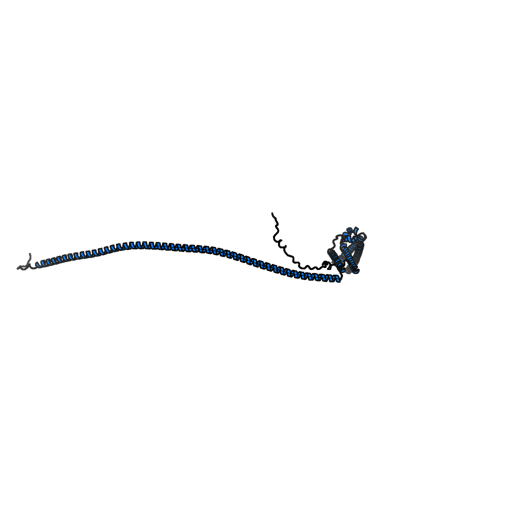ASN A CA 1
ATOM 2728 C C . ASN A 1 334 ? -57.781 -20.144 155.619 1.00 72.44 334 ASN A C 1
ATOM 2730 O O . ASN A 1 334 ? -57.532 -20.276 156.818 1.00 72.44 334 ASN A O 1
ATOM 2734 N N . ALA A 1 335 ? -58.313 -19.017 155.133 1.00 78.50 335 ALA A N 1
ATOM 2735 C CA . ALA A 1 335 ? -58.670 -17.867 155.965 1.00 78.50 335 ALA A CA 1
ATOM 2736 C C . ALA A 1 335 ? -59.847 -18.154 156.919 1.00 78.50 335 ALA A C 1
ATOM 2738 O O . ALA A 1 335 ? -59.932 -17.560 157.998 1.00 78.50 335 ALA A O 1
ATOM 2739 N N . ARG A 1 336 ? -60.768 -19.057 156.550 1.00 72.12 336 ARG A N 1
ATOM 2740 C CA . ARG A 1 336 ? -61.812 -19.568 157.455 1.00 72.12 336 ARG A CA 1
ATOM 2741 C C . ARG A 1 336 ? -61.233 -20.469 158.540 1.00 72.12 336 ARG A C 1
ATOM 2743 O O . ARG A 1 336 ? -61.508 -20.227 159.711 1.00 72.12 336 ARG A O 1
ATOM 2750 N N . ARG A 1 337 ? -60.394 -21.443 158.168 1.00 72.94 337 ARG A N 1
ATOM 2751 C CA . ARG A 1 337 ? -59.713 -22.332 159.125 1.00 72.94 337 ARG A CA 1
ATOM 2752 C C . ARG A 1 337 ? -58.882 -21.544 160.138 1.00 72.94 337 ARG A C 1
ATOM 2754 O O . ARG A 1 337 ? -58.976 -21.815 161.329 1.00 72.94 337 ARG A O 1
ATOM 2761 N N . GLN A 1 338 ? -58.169 -20.505 159.694 1.00 71.00 338 GLN A N 1
ATOM 2762 C CA . GLN A 1 338 ? -57.432 -19.619 160.601 1.00 71.00 338 GLN A CA 1
ATOM 2763 C C . GLN A 1 338 ? -58.345 -18.858 161.571 1.00 71.00 338 GLN A C 1
ATOM 2765 O O . GLN A 1 338 ? -58.005 -18.729 162.742 1.00 71.00 338 GLN A O 1
ATOM 2770 N N . ARG A 1 339 ? -59.517 -18.378 161.131 1.00 72.31 339 ARG A N 1
ATOM 2771 C CA . ARG A 1 339 ? -60.483 -17.709 162.024 1.00 72.31 339 ARG A CA 1
ATOM 2772 C C . ARG A 1 339 ? -61.048 -18.657 163.082 1.00 72.31 339 ARG A C 1
ATOM 2774 O O . ARG A 1 339 ? -61.116 -18.279 164.249 1.00 72.31 339 ARG A O 1
ATOM 2781 N N . GLU A 1 340 ? -61.396 -19.879 162.687 1.00 73.06 340 GLU A N 1
ATOM 2782 C CA . GLU A 1 340 ? -61.897 -20.916 163.597 1.00 73.06 340 GLU A CA 1
ATOM 2783 C C . GLU A 1 340 ? -60.819 -21.335 164.624 1.00 73.06 340 GLU A C 1
ATOM 2785 O O . GLU A 1 340 ? -61.106 -21.424 165.819 1.00 73.06 340 GLU A O 1
ATOM 2790 N N . GLU A 1 341 ? -59.555 -21.496 164.207 1.00 73.69 341 GLU A N 1
ATOM 2791 C CA . GLU A 1 341 ? -58.426 -21.722 165.128 1.00 73.69 341 GLU A CA 1
ATOM 2792 C C . GLU A 1 341 ? -58.198 -20.538 166.080 1.00 73.69 341 GLU A C 1
ATOM 2794 O O . GLU A 1 341 ? -57.926 -20.740 167.270 1.00 73.69 341 GLU A O 1
ATOM 2799 N N . GLN A 1 342 ? -58.345 -19.299 165.601 1.00 69.94 342 GLN A N 1
ATOM 2800 C CA . GLN A 1 342 ? -58.211 -18.103 166.434 1.00 69.94 342 GLN A CA 1
ATOM 2801 C C . GLN A 1 342 ? -59.287 -18.059 167.532 1.00 69.94 342 GLN A C 1
ATOM 2803 O O . GLN A 1 342 ? -58.990 -17.729 168.683 1.00 69.94 342 GLN A O 1
ATOM 2808 N N . GLU A 1 343 ? -60.529 -18.423 167.204 1.00 70.31 343 GLU A N 1
ATOM 2809 C CA . GLU A 1 343 ? -61.641 -18.495 168.159 1.00 70.31 343 GLU A CA 1
ATOM 2810 C C . GLU A 1 343 ? -61.438 -19.604 169.197 1.00 70.31 343 GLU A C 1
ATOM 2812 O O . GLU A 1 343 ? -61.613 -19.364 170.396 1.00 70.31 343 GLU A O 1
ATOM 2817 N N . GLN A 1 344 ? -60.987 -20.789 168.771 1.00 67.38 344 GLN A N 1
ATOM 2818 C CA . GLN A 1 344 ? -60.657 -21.886 169.686 1.00 67.38 344 GLN A CA 1
ATOM 2819 C C . GLN A 1 344 ? -59.499 -21.515 170.621 1.00 67.38 344 GLN A C 1
ATOM 2821 O O . GLN A 1 344 ? -59.570 -21.750 171.831 1.00 67.38 344 GLN A O 1
ATOM 2826 N N . THR A 1 345 ? -58.465 -20.855 170.098 1.00 68.94 345 THR A N 1
ATOM 2827 C CA . THR A 1 345 ? -57.331 -20.371 170.898 1.00 68.94 345 THR A CA 1
ATOM 2828 C C . THR A 1 345 ? -57.781 -19.309 171.905 1.00 68.94 345 THR A C 1
ATOM 2830 O O . THR A 1 345 ? -57.410 -19.369 173.081 1.00 68.94 345 THR A O 1
ATOM 2833 N N . ASN A 1 346 ? -58.650 -18.377 171.505 1.00 71.62 346 ASN A N 1
ATOM 2834 C CA . ASN A 1 346 ? -59.218 -17.371 172.408 1.00 71.62 346 ASN A CA 1
ATOM 2835 C C . ASN A 1 346 ? -60.084 -17.995 173.516 1.00 71.62 346 ASN A C 1
ATOM 2837 O O . ASN A 1 346 ? -59.982 -17.590 174.681 1.00 71.62 346 ASN A O 1
ATOM 2841 N N . ALA A 1 347 ? -60.886 -19.015 173.200 1.00 72.62 347 ALA A N 1
ATOM 2842 C CA . ALA A 1 347 ? -61.681 -19.746 174.186 1.00 72.62 347 ALA A CA 1
ATOM 2843 C C . ALA A 1 347 ? -60.792 -20.469 175.215 1.00 72.62 347 ALA A C 1
ATOM 2845 O O . ALA A 1 347 ? -61.003 -20.334 176.424 1.00 72.62 347 ALA A O 1
ATOM 2846 N N . VAL A 1 348 ? -59.736 -21.155 174.759 1.00 76.25 348 VAL A N 1
ATOM 2847 C CA . VAL A 1 348 ? -58.747 -21.811 175.634 1.00 76.25 348 VAL A CA 1
ATOM 2848 C C . VAL A 1 348 ? -58.035 -20.792 176.528 1.00 76.25 348 VAL A C 1
ATOM 2850 O O . VAL A 1 348 ? -57.890 -21.023 177.730 1.00 76.25 348 VAL A O 1
ATOM 2853 N N . THR A 1 349 ? -57.654 -19.636 175.984 1.00 69.69 349 THR A N 1
ATOM 2854 C CA . THR A 1 349 ? -56.973 -18.570 176.739 1.00 69.69 349 THR A CA 1
ATOM 2855 C C . THR A 1 349 ? -57.878 -17.983 177.828 1.00 69.69 349 THR A C 1
ATOM 2857 O O . THR A 1 349 ? -57.434 -17.735 178.951 1.00 69.69 349 THR A O 1
ATOM 2860 N N . THR A 1 350 ? -59.174 -17.838 177.544 1.00 66.94 350 THR A N 1
ATOM 2861 C CA . THR A 1 350 ? -60.178 -17.338 178.497 1.00 66.94 350 THR A CA 1
ATOM 2862 C C . THR A 1 350 ? -60.425 -18.334 179.636 1.00 66.94 350 THR A C 1
ATOM 2864 O O . THR A 1 350 ? -60.477 -17.949 180.807 1.00 66.94 350 THR A O 1
ATOM 2867 N N . ILE A 1 351 ? -60.484 -19.633 179.321 1.00 68.44 351 ILE A N 1
ATOM 2868 C CA . ILE A 1 351 ? -60.597 -20.712 180.317 1.00 68.44 351 ILE A CA 1
ATOM 2869 C C . ILE A 1 351 ? -59.325 -20.792 181.178 1.00 68.44 351 ILE A C 1
ATOM 2871 O O . ILE A 1 351 ? -59.413 -20.881 182.407 1.00 68.44 351 ILE A O 1
ATOM 2875 N N . GLN A 1 352 ? -58.138 -20.684 180.570 1.00 65.25 352 GLN A N 1
ATOM 2876 C CA . GLN A 1 352 ? -56.868 -20.618 181.301 1.00 65.25 352 GLN A CA 1
ATOM 2877 C C . GLN A 1 352 ? -56.802 -19.388 182.222 1.00 65.25 352 GLN A C 1
ATOM 2879 O O . GLN A 1 352 ? -56.372 -19.513 183.373 1.00 65.25 352 GLN A O 1
ATOM 2884 N N . ALA A 1 353 ? -57.273 -18.219 181.776 1.00 67.56 353 ALA A N 1
ATOM 2885 C CA . ALA A 1 353 ? -57.328 -17.003 182.588 1.00 67.56 353 ALA A CA 1
ATOM 2886 C C . ALA A 1 353 ? -58.289 -17.141 183.785 1.00 67.56 353 ALA A C 1
ATOM 2888 O O . ALA A 1 353 ? -57.928 -16.786 184.912 1.00 67.56 353 ALA A O 1
ATOM 2889 N N . ALA A 1 354 ? -59.471 -17.733 183.583 1.00 68.44 354 ALA A N 1
ATOM 2890 C CA . ALA A 1 354 ? -60.436 -17.997 184.651 1.00 68.44 354 ALA A CA 1
ATOM 2891 C C . ALA A 1 354 ? -59.889 -18.985 185.700 1.00 68.44 354 ALA A C 1
ATOM 2893 O O . ALA A 1 354 ? -60.033 -18.759 186.907 1.00 68.44 354 ALA A O 1
ATOM 2894 N N . TRP A 1 355 ? -59.188 -20.035 185.259 1.00 68.56 355 TRP A N 1
ATOM 2895 C CA . TRP A 1 355 ? -58.544 -21.007 186.146 1.00 68.56 355 TRP A CA 1
ATOM 2896 C C . TRP A 1 355 ? -57.399 -20.389 186.956 1.00 68.56 355 TRP A C 1
ATOM 2898 O O . TRP A 1 355 ? -57.298 -20.617 188.166 1.00 68.56 355 TRP A O 1
ATOM 2908 N N . ARG A 1 356 ? -56.560 -19.548 186.332 1.00 67.38 356 ARG A N 1
ATOM 2909 C CA . ARG A 1 356 ? -55.507 -18.813 187.053 1.00 67.38 356 ARG A CA 1
ATOM 2910 C C . ARG A 1 356 ? -56.094 -17.830 188.071 1.00 67.38 356 ARG A C 1
ATOM 2912 O O . ARG A 1 356 ? -55.601 -17.765 189.196 1.00 67.38 356 ARG A O 1
ATOM 2919 N N . ALA A 1 357 ? -57.193 -17.148 187.741 1.00 60.25 357 ALA A N 1
ATOM 2920 C CA . ALA A 1 357 ? -57.897 -16.262 188.670 1.00 60.25 357 ALA A CA 1
ATOM 2921 C C . ALA A 1 357 ? -58.580 -17.016 189.834 1.00 60.25 357 ALA A C 1
ATOM 2923 O O . ALA A 1 357 ? -58.697 -16.483 190.941 1.00 60.25 357 ALA A O 1
ATOM 2924 N N . TYR A 1 358 ? -59.030 -18.256 189.619 1.00 69.31 358 TYR A N 1
ATOM 2925 C CA . TYR A 1 358 ? -59.556 -19.127 190.677 1.00 69.31 358 TYR A CA 1
ATOM 2926 C C . TYR A 1 358 ? -58.446 -19.642 191.611 1.00 69.31 358 TYR A C 1
ATOM 2928 O O . TYR A 1 358 ? -58.576 -19.541 192.832 1.00 69.31 358 TYR A O 1
ATOM 2936 N N . GLN A 1 359 ? -57.323 -20.120 191.060 1.00 64.62 359 GLN A N 1
ATOM 2937 C CA . GLN A 1 359 ? -56.137 -20.534 191.827 1.00 64.62 359 GLN A CA 1
ATOM 2938 C C . GLN A 1 359 ? -55.613 -19.402 192.723 1.00 64.62 359 GLN A C 1
ATOM 2940 O O . GLN A 1 359 ? -55.373 -19.615 193.913 1.00 64.62 359 GLN A O 1
ATOM 2945 N N . PHE A 1 360 ? -55.524 -18.178 192.191 1.00 61.84 360 PHE A N 1
ATOM 2946 C CA . PHE A 1 360 ? -55.074 -17.011 192.953 1.00 61.84 360 PHE A CA 1
ATOM 2947 C C . PHE A 1 360 ? -56.016 -16.683 194.127 1.00 61.84 360 PHE A C 1
ATOM 2949 O O . PHE A 1 360 ? -55.567 -16.468 195.253 1.00 61.84 360 PHE A O 1
ATOM 2956 N N . ARG A 1 361 ? -57.339 -16.740 193.912 1.00 59.72 361 ARG A N 1
ATOM 2957 C CA . ARG A 1 361 ? -58.346 -16.514 194.968 1.00 59.72 361 ARG A CA 1
ATOM 2958 C C . ARG A 1 361 ? -58.356 -17.615 196.034 1.00 59.72 361 ARG A C 1
ATOM 2960 O O . ARG A 1 361 ? -58.537 -17.323 197.215 1.00 59.72 361 ARG A O 1
ATOM 2967 N N . LYS A 1 362 ? -58.078 -18.864 195.653 1.00 59.75 362 LYS A N 1
ATOM 2968 C CA . LYS A 1 362 ? -57.954 -20.001 196.581 1.00 59.75 362 LYS A CA 1
ATOM 2969 C C . LYS A 1 362 ? -56.675 -19.938 197.428 1.00 59.75 362 LYS A C 1
ATOM 2971 O O . LYS A 1 362 ? -56.709 -20.310 198.601 1.00 59.75 362 LYS A O 1
ATOM 2976 N N . ALA A 1 363 ? -55.568 -19.432 196.878 1.00 59.16 363 ALA A N 1
ATOM 2977 C CA . ALA A 1 363 ? -54.314 -19.235 197.609 1.00 59.16 363 ALA A CA 1
ATOM 2978 C C . ALA A 1 363 ? -54.400 -18.099 198.652 1.00 59.16 363 ALA A C 1
ATOM 2980 O O . ALA A 1 363 ? -53.812 -18.212 199.728 1.00 59.16 363 ALA A O 1
ATOM 2981 N N . MET A 1 364 ? -55.192 -17.051 198.392 1.00 54.31 364 MET A N 1
ATOM 2982 C CA . MET A 1 364 ? -55.378 -15.928 199.326 1.00 54.31 364 MET A CA 1
ATOM 2983 C C . MET A 1 364 ? -56.283 -16.261 200.530 1.00 54.31 364 MET A C 1
ATOM 2985 O O . MET A 1 364 ? -56.097 -15.702 201.608 1.00 54.31 364 MET A O 1
ATOM 2989 N N . ALA A 1 365 ? -57.199 -17.230 200.411 1.00 51.03 365 ALA A N 1
ATOM 2990 C CA . ALA A 1 365 ? -58.081 -17.651 201.510 1.00 51.03 365 ALA A CA 1
ATOM 2991 C C . ALA A 1 365 ? -57.385 -18.516 202.591 1.00 51.03 365 ALA A C 1
ATOM 2993 O O . ALA A 1 365 ? -57.895 -18.646 203.703 1.00 51.03 365 ALA A O 1
ATOM 2994 N N . LYS A 1 366 ? -56.200 -19.085 202.310 1.00 52.09 366 LYS A N 1
ATOM 2995 C CA . LYS A 1 366 ? -55.428 -19.920 203.259 1.00 52.09 366 LYS A CA 1
ATOM 2996 C C . LYS A 1 366 ? -54.450 -19.146 204.162 1.00 52.09 366 LYS A C 1
ATOM 2998 O O . LYS A 1 366 ? -53.828 -19.764 205.020 1.00 52.09 366 LYS A O 1
ATOM 3003 N N . LYS A 1 367 ? -54.338 -17.815 204.038 1.00 44.34 367 LYS A N 1
ATOM 3004 C CA . LYS A 1 367 ? -53.412 -16.978 204.838 1.00 44.34 367 LYS A CA 1
ATOM 3005 C C . LYS A 1 367 ? -54.032 -16.277 206.067 1.00 44.34 367 LYS A C 1
ATOM 3007 O O . LYS A 1 367 ? -53.352 -15.476 206.693 1.00 44.34 367 LYS A O 1
ATOM 3012 N N . VAL A 1 368 ? -55.278 -16.588 206.457 1.00 43.47 368 VAL A N 1
ATOM 3013 C CA . VAL A 1 368 ? -56.015 -15.865 207.530 1.00 43.47 368 VAL A CA 1
ATOM 3014 C C . VAL A 1 368 ? -56.185 -16.648 208.861 1.00 43.47 368 VAL A C 1
ATOM 3016 O O . VAL A 1 368 ? -56.738 -16.100 209.806 1.00 43.47 368 VAL A O 1
ATOM 3019 N N . LYS A 1 369 ? -55.709 -17.898 209.033 1.00 36.62 369 LYS A N 1
ATOM 3020 C CA . LYS A 1 369 ? -56.076 -18.721 210.228 1.00 36.62 369 LYS A CA 1
ATOM 3021 C C . LYS A 1 369 ? -54.975 -19.560 210.928 1.00 36.62 369 LYS A C 1
ATOM 3023 O O . LYS A 1 369 ? -55.251 -20.660 211.396 1.00 36.62 369 LYS A O 1
ATOM 3028 N N . LYS A 1 370 ? -53.746 -19.051 211.055 1.00 31.92 370 LYS A N 1
ATOM 3029 C CA . LYS A 1 370 ? -52.656 -19.621 211.894 1.00 31.92 370 LYS A CA 1
ATOM 3030 C C . LYS A 1 370 ? -51.647 -18.470 212.112 1.00 31.92 370 LYS A C 1
ATOM 3032 O O . LYS A 1 370 ? -51.095 -18.022 211.121 1.00 31.92 370 LYS A O 1
ATOM 3037 N N . ASP A 1 371 ? -51.489 -17.759 213.234 1.00 32.41 371 ASP A N 1
ATOM 3038 C CA . ASP A 1 371 ? -51.405 -18.131 214.648 1.00 32.41 371 ASP A CA 1
ATOM 3039 C C . ASP A 1 371 ? -51.631 -16.914 215.581 1.00 32.41 371 ASP A C 1
ATOM 3041 O O . ASP A 1 371 ? -51.089 -15.836 215.340 1.00 32.41 371 ASP A O 1
ATOM 3045 N N . LYS A 1 372 ? -52.353 -17.119 216.696 1.00 29.55 372 LYS A N 1
ATOM 3046 C CA . LYS A 1 372 ? -52.114 -16.479 218.013 1.00 29.55 372 LYS A CA 1
ATOM 3047 C C . LYS A 1 372 ? -52.803 -17.297 219.128 1.00 29.55 372 LYS A C 1
ATOM 3049 O O . LYS A 1 372 ? -53.940 -17.000 219.484 1.00 29.55 372 LYS A O 1
ATOM 3054 N N . LYS A 1 373 ? -52.112 -18.304 219.692 1.00 30.34 373 LYS A N 1
ATOM 3055 C CA . LYS A 1 373 ? -52.117 -18.615 221.146 1.00 30.34 373 LYS A CA 1
ATOM 3056 C C . LYS A 1 373 ? -51.067 -19.681 221.523 1.00 30.34 373 LYS A C 1
ATOM 3058 O O . LYS A 1 373 ? -51.320 -20.871 221.397 1.00 30.34 373 LYS A O 1
ATOM 3063 N N . ALA A 1 374 ? -49.923 -19.227 222.040 1.00 28.02 374 ALA A N 1
ATOM 3064 C CA . ALA A 1 374 ? -49.117 -19.924 223.043 1.00 28.02 374 ALA A CA 1
ATOM 3065 C C . ALA A 1 374 ? -48.294 -18.891 223.835 1.00 28.02 374 ALA A C 1
ATOM 3067 O O . ALA A 1 374 ? -47.782 -17.915 223.289 1.00 28.02 374 ALA A O 1
ATOM 3068 N N . GLU A 1 375 ? -48.247 -19.126 225.137 1.00 30.23 375 GLU A N 1
ATOM 3069 C CA . GLU A 1 375 ? -47.560 -18.431 226.219 1.00 30.23 375 GLU A CA 1
ATOM 3070 C C . GLU A 1 375 ? -46.345 -19.295 226.644 1.00 30.23 375 GLU A C 1
ATOM 3072 O O . GLU A 1 375 ? -46.383 -20.509 226.473 1.00 30.23 375 GLU A O 1
ATOM 3077 N N . LYS A 1 376 ? -45.351 -18.675 227.306 1.00 33.72 376 LYS A N 1
ATOM 3078 C CA . LYS A 1 376 ? -44.440 -19.237 228.340 1.00 33.72 376 LYS A CA 1
ATOM 3079 C C . LYS A 1 376 ? -43.198 -20.099 227.990 1.00 33.72 376 LYS A C 1
ATOM 3081 O O . LYS A 1 376 ? -43.277 -21.270 227.659 1.00 33.72 376 LYS A O 1
ATOM 3086 N N . LYS A 1 377 ? -42.065 -19.481 228.377 1.00 35.59 377 LYS A N 1
ATOM 3087 C CA . LYS A 1 377 ? -40.847 -19.959 229.076 1.00 35.59 377 LYS A CA 1
ATOM 3088 C C . LYS A 1 377 ? -39.925 -21.007 228.430 1.00 35.59 377 LYS A C 1
ATOM 3090 O O . LYS A 1 377 ? -40.208 -22.194 228.433 1.00 35.59 377 LYS A O 1
ATOM 3095 N N . GLY A 1 378 ? -38.692 -20.542 228.208 1.00 42.56 378 GLY A N 1
ATOM 3096 C CA . GLY A 1 378 ? -37.470 -21.300 228.490 1.00 42.56 378 GLY A CA 1
ATOM 3097 C C . GLY A 1 378 ? -36.589 -21.550 227.273 1.00 42.56 378 GLY A C 1
ATOM 3098 O O . GLY A 1 378 ? -37.062 -22.000 226.242 1.00 42.56 378 GLY A O 1
ATOM 3099 N N . LYS A 1 379 ? -35.295 -21.257 227.415 1.00 52.47 379 LYS A N 1
ATOM 3100 C CA . LYS A 1 379 ? -34.233 -21.755 226.536 1.00 52.47 379 LYS A CA 1
ATOM 3101 C C . LYS A 1 379 ? -34.241 -23.295 226.461 1.00 52.47 379 LYS A C 1
ATOM 3103 O O . LYS A 1 379 ? -34.527 -23.951 227.456 1.00 52.47 379 LYS A O 1
ATOM 3108 N N . GLU A 1 380 ? -33.727 -23.756 225.321 1.00 49.16 380 GLU A N 1
ATOM 3109 C CA . GLU A 1 380 ? -33.101 -25.046 224.980 1.00 49.16 380 GLU A CA 1
ATOM 3110 C C . GLU A 1 380 ? -33.924 -26.235 224.447 1.00 49.16 380 GLU A C 1
ATOM 3112 O O . GLU A 1 380 ? -35.048 -26.514 224.846 1.00 49.16 380 GLU A O 1
ATOM 3117 N N . ASN A 1 381 ? -33.275 -26.876 223.465 1.00 37.31 381 ASN A N 1
ATOM 3118 C CA . ASN A 1 381 ? -33.734 -27.829 222.457 1.00 37.31 381 ASN A CA 1
ATOM 3119 C C . ASN A 1 381 ? -33.911 -29.255 222.981 1.00 37.31 381 ASN A C 1
ATOM 3121 O O . ASN A 1 381 ? -33.078 -29.745 223.746 1.00 37.31 381 ASN A O 1
ATOM 3125 N N . LYS A 1 382 ? -34.873 -29.966 222.395 1.00 39.34 382 LYS A N 1
ATOM 3126 C CA . LYS A 1 382 ? -34.786 -31.385 222.036 1.00 39.34 382 LYS A CA 1
ATOM 3127 C C . LYS A 1 382 ? -35.950 -31.764 221.138 1.00 39.34 382 LYS A C 1
ATOM 3129 O O . LYS A 1 382 ? -37.049 -31.214 221.369 1.00 39.34 382 LYS A O 1
#

pLDDT: mean 81.52, std 18.43, range [28.02, 97.81]